Protein AF-0000000085121662 (afdb_homodimer)

Sequence (544 aa):
MTGAYTLDTLEEMVKSIWRQLTPDVDDAEKRILLYYLRAGAATPYKIARMAQLNVATVYRKAKKLLEKRVVVPVDGSRETLALSAKGCITLYVNNIIDVNMFAECMGRIWGLRATPEELLGFLYILGVEAQRRRLTLKNMTICKIDEASIHVLRLLKEAILAYLRDGASFTEVLDELAHRLGVPPGYLRSGIRLALRGITRTLPLSIHTEHHKVTLFMHDKLLFPFAIECKIQCQHFWDNLGFECPILMEELRGRLATITAQTACTPNQPLTMTGAYTLDTLEEMVKSIWRQLTPDVDDAEKRILLYYLRAGAATPYKIARMAQLNVATVYRKAKKLLEKRVVVPVDGSRETLALSAKGCITLYVNNIIDVNMFAECMGRIWGLRATPEELLGFLYILGVEAQRRRLTLKNMTICKIDEASIHVLRLLKEAILAYLRDGASFTEVLDELAHRLGVPPGYLRSGIRLALRGITRTLPLSIHTEHHKVTLFMHDKLLFPFAIECKIQCQHFWDNLGFECPILMEELRGRLATITAQTACTPNQPLT

InterPro domains:
  IPR036390 Winged helix DNA-binding domain superfamily [SSF46785] (21-74)

pLDDT: mean 91.51, std 14.15, range [21.69, 98.5]

Secondary structure (DSSP, 8-state):
------HHHHHHHHHHHHHHHSPP--HHHHHHHHHHHHH-SB-HHHHHHHHT--HHHHHHHHHHHHHTTSEEEPTT-SS-EEE-HHHHHHHHHTTSS-HHHHHHHHHHHHT----HHHHHHHHHHHHHHHHHTT--TTT---SSHHHHHHHHHHHHHHHHHHHHHH---HHHHHHHHHHHHT--HHHHHHHHHHHHHHHTTTS--EEE-SSEEEEEEEETTEEEEEEEEESS--HHHHHHTTTT-HHHHHHHHHHHHHHHHHHHH-SS----/------HHHHHHHHHHHHHHHSPP--HHHHHHHHHHHHHSSB-HHHHHHHHT--HHHHHHHHHHHHHHTSEEEPTT-SS-EEE-HHHHHHHHHTTSS-HHHHHHHHHHHHT----HHHHHHHHHHHHHHHHHTT--GGG---SSHHHHHHHHHHHHHHHHHHHHHH---HHHHHHHHHHHHTS-HHHHHHHHHHHHHHHTTTS--EEE-SSEEEEEEEETTEEEEEEEEESS--HHHHHHTTTT-HHHHHHHHHHHHHHHHHHHH-SS----

Radius of gyration: 24.33 Å; Cα contacts (8 Å, |Δi|>4): 827; chains: 2; bounding box: 71×74×56 Å

Organism: Pyrolobus fumarii (strain DSM 11204 / 1A) (NCBI:txid694429)

Solvent-accessible surface area (backbone atoms only — not comparable to full-atom values): 28404 Å² total; per-residue (Å²): 130,83,70,78,77,45,71,65,56,52,48,51,54,36,35,59,51,43,54,74,29,43,76,90,73,54,70,67,53,50,51,52,51,53,47,28,66,72,64,36,70,40,35,49,64,57,50,13,60,76,67,69,46,59,52,69,57,35,48,55,48,49,52,53,34,41,75,54,42,26,26,39,65,41,89,95,35,86,63,31,31,23,61,31,45,54,28,41,48,52,37,36,56,68,66,72,40,54,63,68,56,36,29,52,50,42,16,64,63,47,70,48,84,52,53,55,59,24,46,49,22,30,46,35,51,44,42,53,53,28,56,75,69,68,46,35,57,56,37,43,44,48,70,40,43,42,57,43,15,55,63,46,42,44,53,50,38,51,39,52,52,46,29,72,70,67,69,52,55,58,42,56,40,46,43,51,51,16,57,76,69,72,41,60,45,69,33,45,47,32,10,48,38,47,25,54,58,27,38,44,75,48,41,52,24,42,33,70,49,95,56,33,35,26,40,53,36,36,38,58,79,44,77,48,48,31,39,68,38,53,78,77,65,49,71,37,45,66,56,38,34,24,54,81,27,66,66,56,51,52,46,48,38,54,51,53,48,48,43,48,53,49,59,73,66,60,83,79,73,72,90,123,129,82,72,77,75,45,73,65,55,51,48,52,55,38,36,60,51,43,54,74,31,43,78,89,72,54,70,68,53,48,51,52,49,53,48,28,66,74,62,37,70,42,34,50,63,57,48,13,62,76,69,71,47,58,54,70,58,36,47,55,49,49,53,53,34,43,76,54,42,25,26,40,65,42,90,95,35,84,63,29,31,23,61,31,44,54,27,43,48,52,38,36,56,67,66,72,41,54,63,68,57,37,28,52,49,42,16,64,63,48,70,48,84,52,52,55,60,26,49,49,20,32,48,36,50,44,41,53,53,29,54,77,69,69,46,34,58,56,37,44,44,47,69,41,43,42,56,43,15,56,63,47,41,44,54,50,38,52,39,52,51,48,30,71,70,68,70,51,54,57,41,57,39,47,42,52,51,16,58,76,70,72,43,60,45,69,34,45,47,32,10,48,38,48,25,55,57,25,37,44,74,46,41,52,24,43,34,70,50,95,55,33,36,26,42,53,36,36,39,58,79,44,77,49,47,31,40,67,40,53,76,79,64,48,69,37,43,68,57,38,33,24,54,81,26,66,67,56,50,51,44,48,37,52,52,52,48,48,43,47,54,50,62,71,64,68,84,78,70,71,91,122

Nearest PDB structures (foldseek):
  4rs8-assembly1_B  TM=8.255E-01  e=3.399E-02  Sulfolobus sp. NOB8H2
  6pco-assembly1_B  TM=5.541E-01  e=2.767E-02  Bordetella bronchiseptica
  7el2-assembly1_B-2  TM=6.246E-01  e=7.344E-02  Acinetobacter baumannii
  1lnw-assembly4_G  TM=6.203E-01  e=6.627E-02  Pseudomonas aeruginosa
  2nyx-assembly2_D  TM=4.949E-01  e=5.681E-02  Mycobacterium tuberculosis H37Rv

Foldseek 3Di:
DPPPPDLVNLLVLLLVLQVVQADDDDPVLLQLLVQLLVVPKDFLQVSCVVSVHDSVVSVVSVVVCVLLPQWHDDPPDPGIIHGFLSVLSVCDSVVVDDLVSSQVSCCVQQVHGADSLQVSLQSLQLSLLCVVVVHHSSPQDPRYLLSSLVSLCVLVVVLVVCCVPVVDDSLVSLCVSCVVSVHPSQSNLSNNLSSLVRNCVPPVQWDDFPFFIWRWDDDDPDIATFGSDGNVCDPCCRRRRCRPPPVVVVRVVVVVVVVVVVCVPDPDDDPD/DPPPPDLVNLLVLLLVLQVVQADDDDPVLLQLLVQLLVVFKDFLQVSCVVSVHDSVVSVVSVVVCVLLPQWHDDPPDPGIIHGFLSVLSVCDSVVVDDLVSSQVSCCVQQVHGADSLQVSLQSLQLSLLCVVVVHHSSPQDPRYVLSSLVSLCVLVVVLVVCCVPPVDDSLVSLCVSCVVSVHHSQSNLSNNLSSLVRNCVPPVQWDDFPFFIWRWDDDDPDIATFGSDGNVCDPCCRRRRCRPPPVVVVRVVVVVVVVVVVVVPDPDDPPD

Structure (mmCIF, N/CA/C/O backbone):
data_AF-0000000085121662-model_v1
#
loop_
_entity.id
_entity.type
_entity.pdbx_description
1 polymer 'Transcription regulator TrmB N-terminal domain-containing protein'
#
loop_
_atom_site.group_PDB
_atom_site.id
_atom_site.type_symbol
_atom_site.label_atom_id
_atom_site.label_alt_id
_atom_site.label_comp_id
_atom_site.label_asym_id
_atom_site.label_entity_id
_atom_site.label_seq_id
_atom_site.pdbx_PDB_ins_code
_atom_site.Cartn_x
_atom_site.Cartn_y
_atom_site.Cartn_z
_atom_site.occupancy
_atom_site.B_iso_or_equiv
_atom_site.auth_seq_id
_atom_site.auth_comp_id
_atom_site.auth_asym_id
_atom_site.auth_atom_id
_atom_site.pdbx_PDB_model_num
ATOM 1 N N . MET A 1 1 ? -2.189 37.844 -3.756 1 28.09 1 MET A N 1
ATOM 2 C CA . MET A 1 1 ? -2.551 37.75 -2.344 1 28.09 1 MET A CA 1
ATOM 3 C C . MET A 1 1 ? -2.83 36.312 -1.944 1 28.09 1 MET A C 1
ATOM 5 O O . MET A 1 1 ? -3.889 35.75 -2.268 1 28.09 1 MET A O 1
ATOM 9 N N . THR A 1 2 ? -1.921 35.344 -2.205 1 37.88 2 THR A N 1
ATOM 10 C CA . THR A 1 2 ? -2.012 33.906 -1.982 1 37.88 2 THR A CA 1
ATOM 11 C C . THR A 1 2 ? -2.594 33.594 -0.603 1 37.88 2 THR A C 1
ATOM 13 O O . THR A 1 2 ? -1.977 33.906 0.417 1 37.88 2 THR A O 1
ATOM 16 N N . GLY A 1 3 ? -3.729 33.844 -0.346 1 41.06 3 GLY A N 1
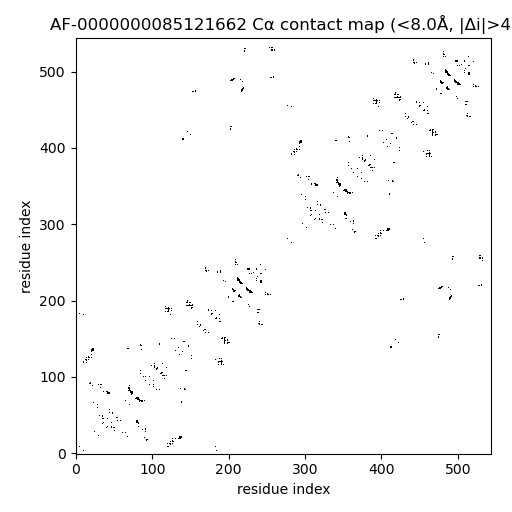ATOM 17 C CA . GLY A 1 3 ? -4.441 33.812 0.92 1 41.06 3 GLY A CA 1
ATOM 18 C C . GLY A 1 3 ? -3.973 32.688 1.839 1 41.06 3 GLY A C 1
ATOM 19 O O . GLY A 1 3 ? -3.732 31.562 1.39 1 41.06 3 GLY A O 1
ATOM 20 N N . ALA A 1 4 ? -3.258 33 2.945 1 51.5 4 ALA A N 1
ATOM 21 C CA . ALA A 1 4 ? -2.631 32.188 3.982 1 51.5 4 ALA A CA 1
ATOM 22 C C . ALA A 1 4 ? -3.57 31.094 4.457 1 51.5 4 ALA A C 1
ATOM 24 O O . ALA A 1 4 ? -4.602 31.375 5.074 1 51.5 4 ALA A O 1
ATOM 25 N N . TYR A 1 5 ? -3.807 30.078 3.605 1 65.31 5 TYR A N 1
ATOM 26 C CA . TYR A 1 5 ? -4.543 28.938 4.137 1 65.31 5 TYR A CA 1
ATOM 27 C C . TYR A 1 5 ? -4.082 28.609 5.551 1 65.31 5 TYR A C 1
ATOM 29 O O . TYR A 1 5 ? -2.881 28.469 5.801 1 65.31 5 TYR A O 1
ATOM 37 N N . THR A 1 6 ? -5 29 6.465 1 81.75 6 THR A N 1
ATOM 38 C CA . THR A 1 6 ? -4.715 28.656 7.852 1 81.75 6 THR A CA 1
ATOM 39 C C . THR A 1 6 ? -4.926 27.156 8.078 1 81.75 6 THR A C 1
ATOM 41 O O . THR A 1 6 ? -5.473 26.469 7.219 1 81.75 6 THR A O 1
ATOM 44 N N . LEU A 1 7 ? -4.426 26.641 9.031 1 87.81 7 LEU A N 1
ATOM 45 C CA . LEU A 1 7 ? -4.621 25.25 9.438 1 87.81 7 LEU A CA 1
ATOM 46 C C . LEU A 1 7 ? -6.105 24.922 9.57 1 87.81 7 LEU A C 1
ATOM 48 O O . LEU A 1 7 ? -6.539 23.828 9.227 1 87.81 7 LEU A O 1
ATOM 52 N N . ASP A 1 8 ? -6.859 25.938 9.914 1 89.88 8 ASP A N 1
ATOM 53 C CA . ASP A 1 8 ? -8.297 25.75 10.086 1 89.88 8 ASP A CA 1
ATOM 54 C C . ASP A 1 8 ? -8.984 25.484 8.75 1 89.88 8 ASP A C 1
ATOM 56 O O . ASP A 1 8 ? -9.875 24.656 8.656 1 89.88 8 ASP A O 1
ATOM 60 N N . THR A 1 9 ? -8.57 26.234 7.809 1 92.19 9 THR A N 1
ATOM 61 C CA . THR A 1 9 ? -9.148 26.047 6.48 1 92.19 9 THR A CA 1
ATOM 62 C C . THR A 1 9 ? -8.828 24.656 5.945 1 92.19 9 THR A C 1
ATOM 64 O O . THR A 1 9 ? -9.688 23.984 5.359 1 92.19 9 THR A O 1
ATOM 67 N N . LEU A 1 10 ? -7.621 24.234 6.117 1 94.31 10 LEU A N 1
ATOM 68 C CA . LEU A 1 10 ? -7.238 22.891 5.676 1 94.31 10 LEU A CA 1
ATOM 69 C C . LEU A 1 10 ? -8.031 21.828 6.422 1 94.31 10 LEU A C 1
ATOM 71 O O . LEU A 1 10 ? -8.445 20.828 5.828 1 94.31 10 LEU A O 1
ATOM 75 N N . GLU A 1 11 ? -8.203 22.078 7.66 1 96.06 11 GLU A N 1
ATOM 76 C CA . GLU A 1 11 ? -8.969 21.141 8.469 1 96.06 11 GLU A CA 1
ATOM 77 C C . GLU A 1 11 ? -10.383 20.953 7.93 1 96.06 11 GLU A C 1
ATOM 79 O O . GLU A 1 11 ? -10.875 19.828 7.828 1 96.06 11 GLU A O 1
ATOM 84 N N . GLU A 1 12 ? -10.977 21.984 7.617 1 95.5 12 GLU A N 1
ATOM 85 C CA . GLU A 1 12 ? -12.336 21.922 7.09 1 95.5 12 GLU A CA 1
ATOM 86 C C . GLU A 1 12 ? -12.375 21.188 5.746 1 95.5 12 GLU A C 1
ATOM 88 O O . GLU A 1 12 ? -13.312 20.453 5.465 1 95.5 12 GLU A O 1
ATOM 93 N N . MET A 1 13 ? -11.414 21.469 4.906 1 95.56 13 MET A N 1
ATOM 94 C CA . MET A 1 13 ? -11.328 20.781 3.619 1 95.56 13 MET A CA 1
ATOM 95 C C . MET A 1 13 ? -11.188 19.281 3.811 1 95.56 13 MET A C 1
ATOM 97 O O . MET A 1 13 ? -11.867 18.484 3.145 1 95.56 13 MET A O 1
ATOM 101 N N . VAL A 1 14 ? -10.328 18.938 4.746 1 97.62 14 VAL A N 1
ATOM 102 C CA . VAL A 1 14 ? -10.086 17.516 5.031 1 97.62 14 VAL A CA 1
ATOM 103 C C . VAL A 1 14 ? -11.359 16.875 5.562 1 97.62 14 VAL A C 1
ATOM 105 O O . VAL A 1 14 ? -11.773 15.82 5.078 1 97.62 14 VAL A O 1
ATOM 108 N N . LYS A 1 15 ? -11.977 17.5 6.465 1 97.25 15 LYS A N 1
ATOM 109 C CA . LYS A 1 15 ? -13.195 16.938 7.051 1 97.25 15 LYS A CA 1
ATOM 110 C C . LYS A 1 15 ? -14.297 16.812 6.004 1 97.25 15 LYS A C 1
ATOM 112 O O . LYS A 1 15 ? -15.047 15.836 6 1 97.25 15 LYS A O 1
ATOM 117 N N . SER A 1 16 ? -14.398 17.781 5.18 1 96.62 16 SER A N 1
ATOM 118 C CA . SER A 1 16 ? -15.414 17.75 4.137 1 96.62 16 SER A CA 1
ATOM 119 C C . SER A 1 16 ? -15.227 16.531 3.223 1 96.62 16 SER A C 1
ATOM 121 O O . SER A 1 16 ? -16.203 15.852 2.887 1 96.62 16 SER A O 1
ATOM 123 N N . ILE A 1 17 ? -14.031 16.234 2.865 1 97.19 17 ILE A N 1
ATOM 124 C CA . ILE A 1 17 ? -13.734 15.102 1.994 1 97.19 17 ILE A CA 1
ATOM 125 C C . ILE A 1 17 ? -14.031 13.789 2.729 1 97.19 17 ILE A C 1
ATOM 127 O O . ILE A 1 17 ? -14.734 12.922 2.201 1 97.19 17 ILE A O 1
ATOM 131 N N . TRP A 1 18 ? -13.625 13.711 3.941 1 97.69 18 TRP A N 1
ATOM 132 C CA . TRP A 1 18 ? -13.656 12.43 4.645 1 97.69 18 TRP A CA 1
ATOM 133 C C . TRP A 1 18 ? -15.039 12.156 5.219 1 97.69 18 TRP A C 1
ATOM 135 O O . TRP A 1 18 ? -15.391 11.008 5.488 1 97.69 18 TRP A O 1
ATOM 145 N N . ARG A 1 19 ? -15.805 13.172 5.379 1 96.5 19 ARG A N 1
ATOM 146 C CA . ARG A 1 19 ? -17.203 12.953 5.762 1 96.5 19 ARG A CA 1
ATOM 147 C C . ARG A 1 19 ? -17.938 12.141 4.707 1 96.5 19 ARG A C 1
ATOM 149 O O . ARG A 1 19 ? -18.812 11.336 5.039 1 96.5 19 ARG A O 1
ATOM 156 N N . GLN A 1 20 ? -17.516 12.297 3.518 1 95.5 20 GLN A N 1
ATOM 157 C CA . GLN A 1 20 ? -18.156 11.586 2.418 1 95.5 20 GLN A CA 1
ATOM 158 C C . GLN A 1 20 ? -17.625 10.156 2.309 1 95.5 20 GLN A C 1
ATOM 160 O O . GLN A 1 20 ? -18.297 9.273 1.773 1 95.5 20 GLN A O 1
ATOM 165 N N . LEU A 1 21 ? -16.469 9.945 2.822 1 96.31 21 LEU A N 1
ATOM 166 C CA . LEU A 1 21 ? -15.812 8.656 2.668 1 96.31 21 LEU A CA 1
ATOM 167 C C . LEU A 1 21 ? -16.062 7.766 3.877 1 96.31 21 LEU A C 1
ATOM 169 O O . LEU A 1 21 ? -15.812 6.559 3.828 1 96.31 21 LEU A O 1
ATOM 173 N N . THR A 1 22 ? -16.469 8.359 4.953 1 95.69 22 THR A N 1
ATOM 174 C CA . THR A 1 22 ? -16.609 7.645 6.219 1 95.69 22 THR A CA 1
ATOM 175 C C . THR A 1 22 ? -18.031 7.148 6.402 1 95.69 22 THR A C 1
ATOM 177 O O . THR A 1 22 ? -19 7.891 6.164 1 95.69 22 THR A O 1
ATOM 180 N N . PRO A 1 23 ? -18.094 5.914 6.816 1 89.44 23 PRO A N 1
ATOM 181 C CA . PRO A 1 23 ? -19.438 5.41 7.074 1 89.44 23 PRO A CA 1
ATOM 182 C C . PRO A 1 23 ? -20.125 6.141 8.227 1 89.44 23 PRO A C 1
ATOM 184 O O . PRO A 1 23 ? -19.469 6.613 9.148 1 89.44 23 PRO A O 1
ATOM 187 N N . ASP A 1 24 ? -21.406 6.02 8.164 1 91.19 24 ASP A N 1
ATOM 188 C CA . ASP A 1 24 ? -22.188 6.672 9.203 1 91.19 24 ASP A CA 1
ATOM 189 C C . ASP A 1 24 ? -22.062 5.934 10.539 1 91.19 24 ASP A C 1
ATOM 191 O O . ASP A 1 24 ? -22.031 4.703 10.57 1 91.19 24 ASP A O 1
ATOM 195 N N . VAL A 1 25 ? -21.984 6.719 11.555 1 95.25 25 VAL A N 1
ATOM 196 C CA . VAL A 1 25 ? -22 6.184 12.914 1 95.25 25 VAL A CA 1
ATOM 197 C C . VAL A 1 25 ? -23.016 6.953 13.758 1 95.25 25 VAL A C 1
ATOM 199 O O . VAL A 1 25 ? -23.125 8.18 13.633 1 95.25 25 VAL A O 1
ATOM 202 N N . ASP A 1 26 ? -23.797 6.25 14.531 1 95.88 26 ASP A N 1
ATOM 203 C CA . ASP A 1 26 ? -24.766 6.918 15.383 1 95.88 26 ASP A CA 1
ATOM 204 C C . ASP A 1 26 ? -24.141 7.363 16.703 1 95.88 26 ASP A C 1
ATOM 206 O O . ASP A 1 26 ? -22.938 7.18 16.906 1 95.88 26 ASP A O 1
ATOM 210 N N . ASP A 1 27 ? -24.938 7.949 17.594 1 95.5 27 ASP A N 1
ATOM 211 C CA . ASP A 1 27 ? -24.422 8.562 18.812 1 95.5 27 ASP A CA 1
ATOM 212 C C . ASP A 1 27 ? -23.859 7.516 19.766 1 95.5 27 ASP A C 1
ATOM 214 O O . ASP A 1 27 ? -22.828 7.75 20.406 1 95.5 27 ASP A O 1
ATOM 218 N N . ALA A 1 28 ? -24.531 6.43 19.844 1 95.88 28 ALA A N 1
ATOM 219 C CA . ALA A 1 28 ? -24.031 5.359 20.703 1 95.88 28 ALA A CA 1
ATOM 220 C C . ALA A 1 28 ? -22.688 4.832 20.219 1 95.88 28 ALA A C 1
ATOM 222 O O . ALA A 1 28 ? -21.781 4.582 21.016 1 95.88 28 ALA A O 1
ATOM 223 N N . GLU A 1 29 ? -22.578 4.648 18.922 1 97.56 29 GLU A N 1
ATOM 224 C CA . GLU A 1 29 ? -21.328 4.191 18.328 1 97.56 29 GLU A CA 1
ATOM 225 C C . GLU A 1 29 ? -20.203 5.191 18.578 1 97.56 29 GLU A C 1
ATOM 227 O O . GLU A 1 29 ? -19.078 4.797 18.891 1 97.56 29 GLU A O 1
ATOM 232 N N . LYS A 1 30 ? -20.547 6.465 18.484 1 97.5 30 LYS A N 1
ATOM 233 C CA . LYS A 1 30 ? -19.562 7.512 18.75 1 97.5 30 LYS A CA 1
ATOM 234 C C . LYS A 1 30 ? -19.047 7.434 20.188 1 97.5 30 LYS A C 1
ATOM 236 O O . LYS A 1 30 ? -17.844 7.543 20.438 1 97.5 30 LYS A O 1
ATOM 241 N N . ARG A 1 31 ? -19.938 7.246 21.031 1 97 31 ARG A N 1
ATOM 242 C CA . ARG A 1 31 ? -19.578 7.145 22.453 1 97 31 ARG A CA 1
ATOM 243 C C . ARG A 1 31 ? -18.703 5.926 22.703 1 97 31 ARG A C 1
ATOM 245 O O . ARG A 1 31 ? -17.703 6.02 23.422 1 97 31 ARG A O 1
ATOM 252 N N . ILE A 1 32 ? -19.062 4.883 22.125 1 98.12 32 ILE A N 1
ATOM 253 C CA . ILE A 1 32 ? -18.297 3.65 22.281 1 98.12 32 ILE A CA 1
ATOM 254 C C . ILE A 1 32 ? -16.875 3.854 21.766 1 98.12 32 ILE A C 1
ATOM 256 O O . ILE A 1 32 ? -15.906 3.48 22.422 1 98.12 32 ILE A O 1
ATOM 260 N N . LEU A 1 33 ? -16.734 4.484 20.625 1 98.12 33 LEU A N 1
ATOM 261 C CA . LEU A 1 33 ? -15.43 4.738 20.031 1 98.12 33 LEU A CA 1
ATOM 262 C C . LEU A 1 33 ? -14.594 5.637 20.938 1 98.12 33 LEU A C 1
ATOM 264 O O . LEU A 1 33 ? -13.391 5.426 21.094 1 98.12 33 LEU A O 1
ATOM 268 N N . LEU A 1 34 ? -15.234 6.637 21.484 1 98 34 LEU A N 1
ATOM 269 C CA . LEU A 1 34 ? -14.539 7.539 22.391 1 98 34 LEU A CA 1
ATOM 270 C C . LEU A 1 34 ? -13.977 6.781 23.578 1 98 34 LEU A C 1
ATOM 272 O O . LEU A 1 34 ? -12.859 7.062 24.031 1 98 34 LEU A O 1
ATOM 276 N N . TYR A 1 35 ? -14.664 5.812 24.031 1 97.69 35 TYR A N 1
ATOM 277 C CA . TYR A 1 35 ? -14.203 5.051 25.188 1 97.69 35 TYR A CA 1
ATOM 278 C C . TYR A 1 35 ? -13.094 4.078 24.797 1 97.69 35 TYR A C 1
ATOM 280 O O . TYR A 1 35 ? -12.203 3.797 25.594 1 97.69 35 TYR A O 1
ATOM 288 N N . TYR A 1 36 ? -13.125 3.578 23.594 1 97.88 36 TYR A N 1
ATOM 289 C CA . TYR A 1 36 ? -11.984 2.801 23.125 1 97.88 36 TYR A CA 1
ATOM 290 C C . TYR A 1 36 ? -10.742 3.67 23.016 1 97.88 36 TYR A C 1
ATOM 292 O O . TYR A 1 36 ? -9.625 3.197 23.25 1 97.88 36 TYR A O 1
ATOM 300 N N . LEU A 1 37 ? -10.961 4.918 22.641 1 98.06 37 LEU A N 1
ATOM 301 C CA . LEU A 1 37 ? -9.836 5.84 22.578 1 98.06 37 LEU A CA 1
ATOM 302 C C . LEU A 1 37 ? -9.219 6.031 23.969 1 98.06 37 LEU A C 1
ATOM 304 O O . LEU A 1 37 ? -7.996 6.059 24.109 1 98.06 37 LEU A O 1
ATOM 308 N N . ARG A 1 38 ? -10 6.094 24.922 1 96.44 38 ARG A N 1
ATOM 309 C CA . ARG A 1 38 ? -9.562 6.367 26.297 1 96.44 38 ARG A CA 1
ATOM 310 C C . ARG A 1 38 ? -8.969 5.117 26.938 1 96.44 38 ARG A C 1
ATOM 312 O O . ARG A 1 38 ? -7.938 5.195 27.609 1 96.44 38 ARG A O 1
ATOM 319 N N . ALA A 1 39 ? -9.609 4.02 26.688 1 95.31 39 ALA A N 1
ATOM 320 C CA . ALA A 1 39 ? -9.25 2.785 27.391 1 95.31 39 ALA A CA 1
ATOM 321 C C . ALA A 1 39 ? -8.117 2.057 26.672 1 95.31 39 ALA A C 1
ATOM 323 O O . ALA A 1 39 ? -7.398 1.261 27.266 1 95.31 39 ALA A O 1
ATOM 324 N N . GLY A 1 40 ? -7.961 2.332 25.422 1 94.12 40 GLY A N 1
ATOM 325 C CA . GLY A 1 40 ? -7.098 1.479 24.625 1 94.12 40 GLY A CA 1
ATOM 326 C C . GLY A 1 40 ? -7.738 0.154 24.25 1 94.12 40 GLY A C 1
ATOM 327 O O . GLY A 1 40 ? -8.867 0.121 23.766 1 94.12 40 GLY A O 1
ATOM 328 N N . ALA A 1 41 ? -7.055 -0.902 24.438 1 94.81 41 ALA A N 1
ATOM 329 C CA . ALA A 1 41 ? -7.613 -2.227 24.188 1 94.81 41 ALA A CA 1
ATOM 330 C C . ALA A 1 41 ? -8.555 -2.648 25.312 1 94.81 41 ALA A C 1
ATOM 332 O O . ALA A 1 41 ? -8.203 -2.568 26.484 1 94.81 41 ALA A O 1
ATOM 333 N N . ALA A 1 42 ? -9.773 -3.049 24.938 1 96.88 42 ALA A N 1
ATOM 334 C CA . ALA A 1 42 ? -10.766 -3.432 25.938 1 96.88 42 ALA A CA 1
ATOM 335 C C . ALA A 1 42 ? -11.828 -4.352 25.344 1 96.88 42 ALA A C 1
ATOM 337 O O . ALA A 1 42 ? -12.047 -4.348 24.125 1 96.88 42 ALA A O 1
ATOM 338 N N . THR A 1 43 ? -12.414 -5.117 26.188 1 96.56 43 THR A N 1
ATOM 339 C CA . THR A 1 43 ? -13.555 -5.914 25.766 1 96.56 43 THR A CA 1
ATOM 340 C C . THR A 1 43 ? -14.812 -5.055 25.672 1 96.56 43 THR A C 1
ATOM 342 O O . THR A 1 43 ? -14.914 -4.023 26.344 1 96.56 43 THR A O 1
ATOM 345 N N . PRO A 1 44 ? -15.75 -5.492 24.828 1 97.06 44 PRO A N 1
ATOM 346 C CA . PRO A 1 44 ? -17.016 -4.766 24.797 1 97.06 44 PRO A CA 1
ATOM 347 C C . PRO A 1 44 ? -17.672 -4.676 26.188 1 97.06 44 PRO A C 1
ATOM 349 O O . PRO A 1 44 ? -18.312 -3.674 26.5 1 97.06 44 PRO A O 1
ATOM 352 N N . TYR A 1 45 ? -17.531 -5.691 26.953 1 97.06 45 TYR A N 1
ATOM 353 C CA . TYR A 1 45 ? -18.062 -5.684 28.312 1 97.06 45 TYR A CA 1
ATOM 354 C C . TYR A 1 45 ? -17.469 -4.535 29.125 1 97.06 45 TYR A C 1
ATOM 356 O O . TYR A 1 45 ? -18.203 -3.799 29.797 1 97.06 45 TYR A O 1
ATOM 364 N N . LYS A 1 46 ? -16.203 -4.398 29.141 1 97.5 46 LYS A N 1
ATOM 365 C CA . LYS A 1 46 ? -15.531 -3.318 29.875 1 97.5 46 LYS A CA 1
ATOM 366 C C . LYS A 1 46 ? -16 -1.954 29.375 1 97.5 46 LYS A C 1
ATOM 368 O O . LYS A 1 46 ? -16.203 -1.034 30.172 1 97.5 46 LYS A O 1
ATOM 373 N N . ILE A 1 47 ? -16.141 -1.813 28.062 1 98.12 47 ILE A N 1
ATOM 374 C CA . ILE A 1 47 ? -16.594 -0.56 27.469 1 98.12 47 ILE A CA 1
ATOM 375 C C . ILE A 1 47 ? -18.016 -0.246 27.938 1 98.12 47 ILE A C 1
ATOM 377 O O . ILE A 1 47 ? -18.328 0.904 28.266 1 98.12 47 ILE A O 1
ATOM 381 N N . ALA A 1 48 ? -18.875 -1.196 27.969 1 98.12 48 ALA A N 1
ATOM 382 C CA . ALA A 1 48 ? -20.25 -1.014 28.438 1 98.12 48 ALA A CA 1
ATOM 383 C C . ALA A 1 48 ? -20.266 -0.479 29.875 1 98.12 48 ALA A C 1
ATOM 385 O O . ALA A 1 48 ? -21.047 0.425 30.188 1 98.12 48 ALA A O 1
ATOM 386 N N . ARG A 1 49 ? -19.422 -1.016 30.609 1 97.75 49 ARG A N 1
ATOM 387 C CA . ARG A 1 49 ? -19.344 -0.604 32 1 97.75 49 ARG A CA 1
ATOM 388 C C . ARG A 1 49 ? -18.828 0.823 32.125 1 97.75 49 ARG A C 1
ATOM 390 O O . ARG A 1 49 ? -19.391 1.634 32.875 1 97.75 49 ARG A O 1
ATOM 397 N N . MET A 1 50 ? -17.781 1.113 31.5 1 96.88 50 MET A N 1
ATOM 398 C CA . MET A 1 50 ? -17.172 2.439 31.547 1 96.88 50 MET A CA 1
ATOM 399 C C . MET A 1 50 ? -18.141 3.502 31.031 1 96.88 50 MET A C 1
ATOM 401 O O . MET A 1 50 ? -18.219 4.602 31.594 1 96.88 50 MET A O 1
ATOM 405 N N . ALA A 1 51 ? -18.828 3.182 29.953 1 95.94 51 ALA A N 1
ATOM 406 C CA . ALA A 1 51 ? -19.703 4.148 29.281 1 95.94 51 ALA A CA 1
ATOM 407 C C . ALA A 1 51 ? -21.094 4.133 29.891 1 95.94 51 ALA A C 1
ATOM 409 O O . ALA A 1 51 ? -21.938 4.969 29.562 1 95.94 51 ALA A O 1
ATOM 410 N N . GLN A 1 52 ? -21.375 3.186 30.75 1 95.56 52 GLN A N 1
ATOM 411 C CA . GLN A 1 52 ? -22.688 3.02 31.359 1 95.56 52 GLN A CA 1
ATOM 412 C C . GLN A 1 52 ? -23.766 2.82 30.297 1 95.56 52 GLN A C 1
ATOM 414 O O . GLN A 1 52 ? -24.781 3.514 30.297 1 95.56 52 GLN A O 1
ATOM 419 N N . LEU A 1 53 ? -23.469 1.982 29.391 1 96.75 53 LEU A N 1
ATOM 420 C CA . LEU A 1 53 ? -24.406 1.562 28.344 1 96.75 53 LEU A CA 1
ATOM 421 C C . LEU A 1 53 ? -24.828 0.112 28.562 1 96.75 53 LEU A C 1
ATOM 423 O O . LEU A 1 53 ? -24.141 -0.649 29.25 1 96.75 53 LEU A O 1
ATOM 427 N N . ASN A 1 54 ? -25.922 -0.208 27.938 1 97.19 54 ASN A N 1
ATOM 428 C CA . ASN A 1 54 ? -26.391 -1.591 27.984 1 97.19 54 ASN A CA 1
ATOM 429 C C . ASN A 1 54 ? -25.406 -2.531 27.297 1 97.19 54 ASN A C 1
ATOM 431 O O . ASN A 1 54 ? -24.984 -2.285 26.156 1 97.19 54 ASN A O 1
ATOM 435 N N . VAL A 1 55 ? -25.125 -3.629 28 1 97.31 55 VAL A N 1
ATOM 436 C CA . VAL A 1 55 ? -24.094 -4.562 27.547 1 97.31 55 VAL A CA 1
ATOM 437 C C . VAL A 1 55 ? -24.484 -5.145 26.203 1 97.31 55 VAL A C 1
ATOM 439 O O . VAL A 1 55 ? -23.672 -5.195 25.281 1 97.31 55 VAL A O 1
ATOM 442 N N . ALA A 1 56 ? -25.719 -5.527 26.031 1 97.5 56 ALA A N 1
ATOM 443 C CA . ALA A 1 56 ? -26.188 -6.117 24.781 1 97.5 56 ALA A CA 1
ATOM 444 C C . ALA A 1 56 ? -26.047 -5.125 23.625 1 97.5 56 ALA A C 1
ATOM 446 O O . ALA A 1 56 ? -25.688 -5.504 22.516 1 97.5 56 ALA A O 1
ATOM 447 N N . THR A 1 57 ? -26.375 -3.912 23.953 1 97.19 57 THR A N 1
ATOM 448 C CA . THR A 1 57 ? -26.266 -2.857 22.953 1 97.19 57 THR A CA 1
ATOM 449 C C . THR A 1 57 ? -24.812 -2.654 22.531 1 97.19 57 THR A C 1
ATOM 451 O O . THR A 1 57 ? -24.531 -2.535 21.328 1 97.19 57 THR A O 1
ATOM 454 N N . VAL A 1 58 ? -23.922 -2.666 23.469 1 98 58 VAL A N 1
ATOM 455 C CA . VAL A 1 58 ? -22.516 -2.434 23.172 1 98 58 VAL A CA 1
ATOM 456 C C . VAL A 1 58 ? -21.953 -3.6 22.359 1 98 58 VAL A C 1
ATOM 458 O O . VAL A 1 58 ? -21.188 -3.396 21.422 1 98 58 VAL A O 1
ATOM 461 N N . TYR A 1 59 ? -22.344 -4.805 22.672 1 97.44 59 TYR A N 1
ATOM 462 C CA . TYR A 1 59 ? -21.875 -5.961 21.906 1 97.44 59 TYR A CA 1
ATOM 463 C C . TYR A 1 59 ? -22.375 -5.895 20.469 1 97.44 59 TYR A C 1
ATOM 465 O O . TYR A 1 59 ? -21.609 -6.176 19.547 1 97.44 59 TYR A O 1
ATOM 473 N N . ARG A 1 60 ? -23.594 -5.523 20.281 1 97.56 60 ARG A N 1
ATOM 474 C CA . ARG A 1 60 ? -24.156 -5.41 18.938 1 97.56 60 ARG A CA 1
ATOM 475 C C . ARG A 1 60 ? -23.453 -4.324 18.141 1 97.56 60 ARG A C 1
ATOM 477 O O . ARG A 1 60 ? -23.109 -4.523 16.969 1 97.56 60 ARG A O 1
ATOM 484 N N . LYS A 1 61 ? -23.25 -3.205 18.781 1 97.56 61 LYS A N 1
ATOM 485 C CA . LYS A 1 61 ? -22.609 -2.082 18.094 1 97.56 61 LYS A CA 1
ATOM 486 C C . LYS A 1 61 ? -21.125 -2.369 17.844 1 97.56 61 LYS A C 1
ATOM 488 O O . LYS A 1 61 ? -20.578 -1.951 16.828 1 97.56 61 LYS A O 1
ATOM 493 N N . ALA A 1 62 ? -20.5 -3.055 18.781 1 96.88 62 ALA A N 1
ATOM 494 C CA . ALA A 1 62 ? -19.094 -3.443 18.594 1 96.88 62 ALA A CA 1
ATOM 495 C C . ALA A 1 62 ? -18.938 -4.348 17.375 1 96.88 62 ALA A C 1
ATOM 497 O O . ALA A 1 62 ? -17.969 -4.227 16.625 1 96.88 62 ALA A O 1
ATOM 498 N N . LYS A 1 63 ? -19.875 -5.211 17.188 1 95.19 63 LYS A N 1
ATOM 499 C CA . LYS A 1 63 ? -19.859 -6.086 16.031 1 95.19 63 LYS A CA 1
ATOM 500 C C . LYS A 1 63 ? -19.953 -5.281 14.734 1 95.19 63 LYS A C 1
ATOM 502 O O . LYS A 1 63 ? -19.25 -5.555 13.766 1 95.19 63 LYS A O 1
ATOM 507 N N . LYS A 1 64 ? -20.812 -4.289 14.719 1 95.44 64 LYS A N 1
ATOM 508 C CA . LYS A 1 64 ? -20.969 -3.416 13.562 1 95.44 64 LYS A CA 1
ATOM 509 C C . LYS A 1 64 ? -19.703 -2.619 13.297 1 95.44 64 LYS A C 1
ATOM 511 O O . LYS A 1 64 ? -19.281 -2.469 12.148 1 95.44 64 LYS A O 1
ATOM 516 N N . LEU A 1 65 ? -19.156 -2.143 14.375 1 96.12 65 LEU A N 1
ATOM 517 C CA . LEU A 1 65 ? -17.938 -1.352 14.281 1 96.12 65 LEU A CA 1
ATOM 518 C C . LEU A 1 65 ? -16.766 -2.207 13.789 1 96.12 65 LEU A C 1
ATOM 520 O O . LEU A 1 65 ? -15.891 -1.72 13.078 1 96.12 65 LEU A O 1
ATOM 524 N N . LEU A 1 66 ? -16.766 -3.453 14.172 1 93.44 66 LEU A N 1
ATOM 525 C CA . LEU A 1 66 ? -15.773 -4.414 13.695 1 93.44 66 LEU A CA 1
ATOM 526 C C . LEU A 1 66 ? -15.914 -4.641 12.195 1 93.44 66 LEU A C 1
ATOM 528 O O . LEU A 1 66 ? -14.922 -4.707 11.469 1 93.44 66 LEU A O 1
ATOM 532 N N . GLU A 1 67 ? -17.109 -4.684 11.711 1 90 67 GLU A N 1
ATOM 533 C CA . GLU A 1 67 ? -17.375 -4.871 10.289 1 90 67 GLU A CA 1
ATOM 534 C C . GLU A 1 67 ? -16.891 -3.678 9.477 1 90 67 GLU A C 1
ATOM 536 O O . GLU A 1 67 ? -16.422 -3.84 8.352 1 90 67 GLU A O 1
ATOM 541 N N . LYS A 1 68 ? -17.016 -2.537 10.133 1 91.19 68 LYS A N 1
ATOM 542 C CA . LYS A 1 68 ? -16.578 -1.308 9.484 1 91.19 68 LYS A CA 1
ATOM 543 C C . LYS A 1 68 ? -15.062 -1.125 9.648 1 91.19 68 LYS A C 1
ATOM 545 O O . LYS A 1 68 ? -14.477 -0.227 9.039 1 91.19 68 LYS A O 1
ATOM 550 N N . ARG A 1 69 ? -14.516 -1.915 10.531 1 92.38 69 ARG A N 1
ATOM 551 C CA . ARG A 1 69 ? -13.086 -1.962 10.828 1 92.38 69 ARG A CA 1
ATOM 552 C C . ARG A 1 69 ? -12.633 -0.686 11.523 1 92.38 69 ARG A C 1
ATOM 554 O O . ARG A 1 69 ? -11.477 -0.271 11.383 1 92.38 69 ARG A O 1
ATOM 561 N N . VAL A 1 70 ? -13.523 -0.021 12.141 1 95.88 70 VAL A N 1
ATOM 562 C CA . VAL A 1 70 ? -13.148 1.15 12.922 1 95.88 70 VAL A CA 1
ATOM 563 C C . VAL A 1 70 ? -12.555 0.71 14.258 1 95.88 70 VAL A C 1
ATOM 565 O O . VAL A 1 70 ? -11.805 1.455 14.891 1 95.88 70 VAL A O 1
ATOM 568 N N . VAL A 1 71 ? -12.93 -0.492 14.656 1 95.62 71 VAL A N 1
ATOM 569 C CA . VAL A 1 71 ? -12.227 -1.209 15.711 1 95.62 71 VAL A CA 1
ATOM 570 C C . VAL A 1 71 ? -11.719 -2.547 15.18 1 95.62 71 VAL A C 1
ATOM 572 O O . VAL A 1 71 ? -12.25 -3.072 14.203 1 95.62 71 VAL A O 1
ATOM 575 N N . VAL A 1 72 ? -10.703 -3.012 15.781 1 94 72 VAL A N 1
ATOM 576 C CA . VAL A 1 72 ? -10.117 -4.27 15.328 1 94 72 VAL A CA 1
ATOM 577 C C . VAL A 1 72 ? -9.688 -5.105 16.531 1 94 72 VAL A C 1
ATOM 579 O O . VAL A 1 72 ? -9.391 -4.559 17.594 1 94 72 VAL A O 1
ATOM 582 N N . PRO A 1 73 ? -9.688 -6.379 16.344 1 92.69 73 PRO A N 1
ATOM 583 C CA . PRO A 1 73 ? -9.203 -7.223 17.438 1 92.69 73 PRO A CA 1
ATOM 584 C C . PRO A 1 73 ? -7.707 -7.059 17.703 1 92.69 73 PRO A C 1
ATOM 586 O O . PRO A 1 73 ? -6.938 -6.84 16.766 1 92.69 73 PRO A O 1
ATOM 589 N N . VAL A 1 74 ? -7.383 -7.164 18.922 1 89.31 74 VAL A N 1
ATOM 590 C CA . VAL A 1 74 ? -5.977 -7.133 19.297 1 89.31 74 VAL A CA 1
ATOM 591 C C . VAL A 1 74 ? -5.402 -8.547 19.266 1 89.31 74 VAL A C 1
ATOM 593 O O . VAL A 1 74 ? -6.117 -9.523 19.516 1 89.31 74 VAL A O 1
ATOM 596 N N . ASP A 1 75 ? -4.172 -8.602 18.922 1 76.5 75 ASP A N 1
ATOM 597 C CA . ASP A 1 75 ? -3.523 -9.906 18.797 1 76.5 75 ASP A CA 1
ATOM 598 C C . ASP A 1 75 ? -3.635 -10.688 20.109 1 76.5 75 ASP A C 1
ATOM 600 O O . ASP A 1 75 ? -3.414 -10.141 21.188 1 76.5 75 ASP A O 1
ATOM 604 N N . GLY A 1 76 ? -3.99 -11.922 19.984 1 70.19 76 GLY A N 1
ATOM 605 C CA . GLY A 1 76 ? -4.004 -12.82 21.125 1 70.19 76 GLY A CA 1
ATOM 606 C C . GLY A 1 76 ? -5.367 -12.938 21.781 1 70.19 76 GLY A C 1
ATOM 607 O O . GLY A 1 76 ? -5.574 -13.773 22.656 1 70.19 76 GLY A O 1
ATOM 608 N N . SER A 1 77 ? -6.188 -12.023 21.422 1 73.5 77 SER A N 1
ATOM 609 C CA . SER A 1 77 ? -7.527 -12.133 22 1 73.5 77 SER A CA 1
ATOM 610 C C . SER A 1 77 ? -8.594 -11.734 20.969 1 73.5 77 SER A C 1
ATOM 612 O O . SER A 1 77 ? -8.539 -10.641 20.406 1 73.5 77 SER A O 1
ATOM 614 N N . ARG A 1 78 ? -9.492 -12.531 20.844 1 72.44 78 ARG A N 1
ATOM 615 C CA . ARG A 1 78 ? -10.57 -12.258 19.906 1 72.44 78 ARG A CA 1
ATOM 616 C C . ARG A 1 78 ? -11.617 -11.328 20.5 1 72.44 78 ARG A C 1
ATOM 618 O O . ARG A 1 78 ? -12.352 -10.656 19.781 1 72.44 78 ARG A O 1
ATOM 625 N N . GLU A 1 79 ? -11.562 -11.258 21.703 1 87.94 79 GLU A N 1
ATOM 626 C CA . GLU A 1 79 ? -12.648 -10.516 22.328 1 87.94 79 GLU A CA 1
ATOM 627 C C . GLU A 1 79 ? -12.234 -9.078 22.641 1 87.94 79 GLU A C 1
ATOM 629 O O . GLU A 1 79 ? -13.086 -8.211 22.844 1 87.94 79 GLU A O 1
ATOM 634 N N . THR A 1 80 ? -11.008 -8.906 22.75 1 95.31 80 THR A N 1
ATOM 635 C CA . THR A 1 80 ? -10.516 -7.566 23.031 1 95.31 80 THR A CA 1
ATOM 636 C C . THR A 1 80 ? -10.367 -6.766 21.734 1 95.31 80 THR A C 1
ATOM 638 O O . THR A 1 80 ? -9.773 -7.238 20.766 1 95.31 80 THR A O 1
ATOM 641 N N . LEU A 1 81 ? -10.969 -5.59 21.781 1 96.81 81 LEU A N 1
ATOM 642 C CA . LEU A 1 81 ? -10.945 -4.723 20.609 1 96.81 81 LEU A CA 1
ATOM 643 C C . LEU A 1 81 ? -10.203 -3.426 20.906 1 96.81 81 LEU A C 1
ATOM 645 O O . LEU A 1 81 ? -10.07 -3.031 22.078 1 96.81 81 LEU A O 1
ATOM 649 N N . ALA A 1 82 ? -9.656 -2.871 19.938 1 96.88 82 ALA A N 1
ATOM 650 C CA . ALA A 1 82 ? -9 -1.567 20.016 1 96.88 82 ALA A CA 1
ATOM 651 C C . ALA A 1 82 ? -9.391 -0.686 18.828 1 96.88 82 ALA A C 1
ATOM 653 O O . ALA A 1 82 ? -9.828 -1.188 17.797 1 96.88 82 ALA A O 1
ATOM 654 N N . LEU A 1 83 ? -9.203 0.53 19.047 1 97 83 LEU A N 1
ATOM 655 C CA . LEU A 1 83 ? -9.461 1.501 17.984 1 97 83 LEU A CA 1
ATOM 656 C C . LEU A 1 83 ? -8.453 1.338 16.859 1 97 83 LEU A C 1
ATOM 658 O O . LEU A 1 83 ? -7.266 1.132 17.094 1 97 83 LEU A O 1
ATOM 662 N N . SER A 1 84 ? -8.906 1.389 15.625 1 96.5 84 SER A N 1
ATOM 663 C CA . SER A 1 84 ? -8.039 1.359 14.461 1 96.5 84 SER A CA 1
ATOM 664 C C . SER A 1 84 ? -7.773 2.766 13.93 1 96.5 84 SER A C 1
ATOM 666 O O . SER A 1 84 ? -8.312 3.742 14.453 1 96.5 84 SER A O 1
ATOM 668 N N . ALA A 1 85 ? -6.953 2.881 12.891 1 97.19 85 ALA A N 1
ATOM 669 C CA . ALA A 1 85 ? -6.758 4.16 12.211 1 97.19 85 ALA A CA 1
ATOM 670 C C . ALA A 1 85 ? -8.078 4.707 11.688 1 97.19 85 ALA A C 1
ATOM 672 O O . ALA A 1 85 ? -8.336 5.91 11.758 1 97.19 85 ALA A O 1
ATOM 673 N N . LYS A 1 86 ? -8.891 3.818 11.203 1 97.12 86 LYS A N 1
ATOM 674 C CA . LYS A 1 86 ? -10.211 4.203 10.695 1 97.12 86 LYS A CA 1
ATOM 675 C C . LYS A 1 86 ? -11.086 4.758 11.812 1 97.12 86 LYS A C 1
ATOM 677 O O . LYS A 1 86 ? -11.883 5.672 11.586 1 97.12 86 LYS A O 1
ATOM 682 N N . GLY A 1 87 ? -10.922 4.164 12.977 1 97.88 87 GLY A N 1
ATOM 683 C CA . GLY A 1 87 ? -11.641 4.676 14.133 1 97.88 87 GLY A CA 1
ATOM 684 C C . GLY A 1 87 ? -11.227 6.086 14.516 1 97.88 87 GLY A C 1
ATOM 685 O O . GLY A 1 87 ? -12.078 6.926 14.82 1 97.88 87 GLY A O 1
ATOM 686 N N . CYS A 1 88 ? -9.953 6.336 14.445 1 98.25 88 CYS A N 1
ATOM 687 C CA . CYS A 1 88 ? -9.445 7.672 14.742 1 98.25 88 CYS A CA 1
ATOM 688 C C . CYS A 1 88 ? -10.008 8.695 13.75 1 98.25 88 CYS A C 1
ATOM 690 O O . CYS A 1 88 ? -10.43 9.781 14.148 1 98.25 88 CYS A O 1
ATOM 692 N N . ILE A 1 89 ? -10.031 8.312 12.5 1 98.38 89 ILE A N 1
ATOM 693 C CA . ILE A 1 89 ? -10.547 9.195 11.461 1 98.38 89 ILE A CA 1
ATOM 694 C C . ILE A 1 89 ? -12.031 9.453 11.703 1 98.38 89 ILE A C 1
ATOM 696 O O . ILE A 1 89 ? -12.492 10.594 11.602 1 98.38 89 ILE A O 1
ATOM 700 N N . THR A 1 90 ? -12.742 8.43 12.062 1 98.12 90 THR A N 1
ATOM 701 C CA . THR A 1 90 ? -14.172 8.539 12.305 1 98.12 90 THR A CA 1
ATOM 702 C C . THR A 1 90 ? -14.453 9.5 13.461 1 98.12 90 THR A C 1
ATOM 704 O O . THR A 1 90 ? -15.328 10.359 13.359 1 98.12 90 THR A O 1
ATOM 707 N N . LEU A 1 91 ? -13.711 9.383 14.516 1 98.12 91 LEU A N 1
ATOM 708 C CA . LEU A 1 91 ? -13.875 10.273 15.656 1 98.12 91 LEU A CA 1
ATOM 709 C C . LEU A 1 91 ? -13.578 11.719 15.266 1 98.12 91 LEU A C 1
ATOM 711 O O . LEU A 1 91 ? -14.305 12.633 15.641 1 98.12 91 LEU A O 1
ATOM 715 N N . TYR A 1 92 ? -12.555 11.914 14.523 1 98.25 92 TYR A N 1
ATOM 716 C CA . TYR A 1 92 ? -12.102 13.242 14.133 1 98.25 92 TYR A CA 1
ATOM 717 C C . TYR A 1 92 ? -13.109 13.914 13.203 1 98.25 92 TYR A C 1
ATOM 719 O O . TYR A 1 92 ? -13.5 15.055 13.422 1 98.25 92 TYR A O 1
ATOM 727 N N . VAL A 1 93 ? -13.531 13.156 12.211 1 97.44 93 VAL A N 1
ATOM 728 C CA . VAL A 1 93 ? -14.414 13.711 11.188 1 97.44 93 VAL A CA 1
ATOM 729 C C . VAL A 1 93 ? -15.773 14.047 11.797 1 97.44 93 VAL A C 1
ATOM 731 O O . VAL A 1 93 ? -16.453 14.953 11.336 1 97.44 93 VAL A O 1
ATOM 734 N N . ASN A 1 94 ? -16.141 13.375 12.852 1 96.5 94 ASN A N 1
ATOM 735 C CA . ASN A 1 94 ? -17.406 13.625 13.531 1 96.5 94 ASN A CA 1
ATOM 736 C C . ASN A 1 94 ? -17.25 14.641 14.656 1 96.5 94 ASN A C 1
ATOM 738 O O . ASN A 1 94 ? -18.125 14.758 15.516 1 96.5 94 ASN A O 1
ATOM 742 N N . ASN A 1 95 ? -16.156 15.273 14.773 1 95.94 95 ASN A N 1
ATOM 743 C CA . ASN A 1 95 ? -15.867 16.375 15.688 1 95.94 95 ASN A CA 1
ATOM 744 C C . ASN A 1 95 ? -15.906 15.914 17.141 1 95.94 95 ASN A C 1
ATOM 746 O O . ASN A 1 95 ? -16.312 16.672 18.031 1 95.94 95 ASN A O 1
ATOM 750 N N . ILE A 1 96 ? -15.57 14.703 17.297 1 96.81 96 ILE A N 1
ATOM 751 C CA . ILE A 1 96 ? -15.547 14.164 18.656 1 96.81 96 ILE A CA 1
ATOM 752 C C . ILE A 1 96 ? -14.203 14.484 19.312 1 96.81 96 ILE A C 1
ATOM 754 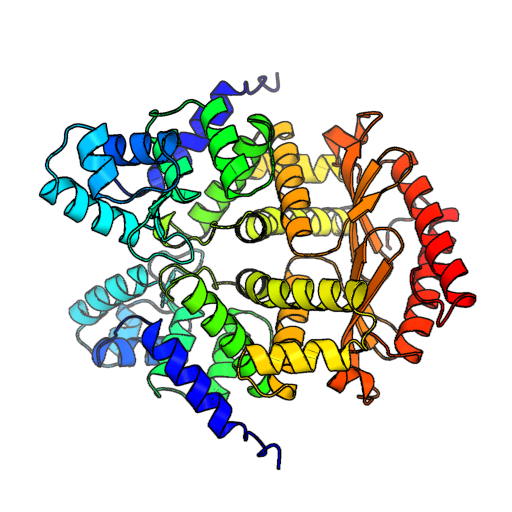O O . ILE A 1 96 ? -14.133 14.688 20.531 1 96.81 96 ILE A O 1
ATOM 758 N N . ILE A 1 97 ? -13.164 14.477 18.5 1 97.5 97 ILE A N 1
ATOM 759 C CA . ILE A 1 97 ? -11.844 14.859 19 1 97.5 97 ILE A CA 1
ATOM 760 C C . ILE A 1 97 ? -11.266 15.969 18.125 1 97.5 97 ILE A C 1
ATOM 762 O O . ILE A 1 97 ? -11.656 16.125 16.969 1 97.5 97 ILE A O 1
ATOM 766 N N . ASP A 1 98 ? -10.367 16.734 18.672 1 97.19 98 ASP A N 1
ATOM 767 C CA . ASP A 1 98 ? -9.734 17.797 17.906 1 97.19 98 ASP A CA 1
ATOM 768 C C . ASP A 1 98 ? -8.508 17.266 17.156 1 97.19 98 ASP A C 1
ATOM 770 O O . ASP A 1 98 ? -8.195 16.078 17.219 1 97.19 98 ASP A O 1
ATOM 774 N N . VAL A 1 99 ? -7.906 18.125 16.469 1 97.25 99 VAL A N 1
ATOM 775 C CA . VAL A 1 99 ? -6.848 17.734 15.547 1 97.25 99 VAL A CA 1
ATOM 776 C C . VAL A 1 99 ? -5.629 17.25 16.328 1 97.25 99 VAL A C 1
ATOM 778 O O . VAL A 1 99 ? -4.91 16.359 15.883 1 97.25 99 VAL A O 1
ATOM 781 N N . ASN A 1 100 ? -5.379 17.812 17.484 1 97 100 ASN A N 1
ATOM 782 C CA . ASN A 1 100 ? -4.242 17.391 18.297 1 97 100 ASN A CA 1
ATOM 783 C C . ASN A 1 100 ? -4.441 15.977 18.844 1 97 100 ASN A C 1
ATOM 785 O O . ASN A 1 100 ? -3.533 15.148 18.766 1 97 100 ASN A O 1
ATOM 789 N N . MET A 1 101 ? -5.613 15.664 19.312 1 97.44 101 MET A N 1
ATOM 790 C CA . MET A 1 101 ? -5.938 14.312 19.781 1 97.44 101 MET A CA 1
ATOM 791 C C . MET A 1 101 ? -5.938 13.32 18.609 1 97.44 101 MET A C 1
ATOM 793 O O . MET A 1 101 ? -5.527 12.172 18.781 1 97.44 101 MET A O 1
ATOM 797 N N . PHE A 1 102 ? -6.426 13.867 17.562 1 98.19 102 PHE A N 1
ATOM 798 C CA . PHE A 1 102 ? -6.414 13.047 16.359 1 98.19 102 PHE A CA 1
ATOM 799 C C . PHE A 1 102 ? -4.988 12.648 15.984 1 98.19 102 PHE A C 1
ATOM 801 O O . PHE A 1 102 ? -4.719 11.484 15.703 1 98.19 102 PHE A O 1
ATOM 808 N N . ALA A 1 103 ? -4.078 13.555 16 1 97.94 103 ALA A N 1
ATOM 809 C CA . ALA A 1 103 ? -2.674 13.289 15.695 1 97.94 103 ALA A CA 1
ATOM 810 C C . ALA A 1 103 ? -2.076 12.289 16.688 1 97.94 103 ALA A C 1
ATOM 812 O O . ALA A 1 103 ? -1.326 11.391 16.297 1 97.94 103 ALA A O 1
ATOM 813 N N . GLU A 1 104 ? -2.383 12.414 17.891 1 97.56 104 GLU A N 1
ATOM 814 C CA . GLU A 1 104 ? -1.899 11.484 18.906 1 97.56 104 GLU A CA 1
ATOM 815 C C . GLU A 1 104 ? -2.445 10.078 18.672 1 97.56 104 GLU A C 1
ATOM 817 O O . GLU A 1 104 ? -1.709 9.094 18.781 1 97.56 104 GLU A O 1
ATOM 822 N N . CYS A 1 105 ? -3.707 10.062 18.391 1 97.94 105 CYS A N 1
ATOM 823 C CA . CYS A 1 105 ? -4.363 8.789 18.125 1 97.94 105 CYS A CA 1
ATOM 824 C C . CYS A 1 105 ? -3.699 8.07 16.953 1 97.94 105 CYS A C 1
ATOM 826 O O . CYS A 1 105 ? -3.316 6.902 17.078 1 97.94 105 CYS A O 1
ATOM 828 N N . MET A 1 106 ? -3.496 8.758 15.852 1 98.06 106 MET A N 1
ATOM 829 C CA . MET A 1 106 ? -2.875 8.188 14.664 1 98.06 106 MET A CA 1
ATOM 830 C C . MET A 1 106 ? -1.424 7.809 14.938 1 98.06 106 MET A C 1
ATOM 832 O O . MET A 1 106 ? -0.945 6.777 14.461 1 98.06 106 MET A O 1
ATOM 836 N N . GLY A 1 107 ? -0.771 8.703 15.648 1 97.19 107 GLY A N 1
ATOM 837 C CA . GLY A 1 107 ? 0.608 8.414 16.016 1 97.19 107 GLY A CA 1
ATOM 838 C C . GLY A 1 107 ? 0.77 7.109 16.766 1 97.19 107 GLY A C 1
ATOM 839 O O . GLY A 1 107 ? 1.699 6.344 16.5 1 97.19 107 GLY A O 1
ATOM 840 N N . ARG A 1 108 ? -0.119 6.809 17.625 1 95.69 108 ARG A N 1
ATOM 841 C CA . ARG A 1 108 ? -0.079 5.578 18.406 1 95.69 108 ARG A CA 1
ATOM 842 C C . ARG A 1 108 ? -0.338 4.359 17.531 1 95.69 108 ARG A C 1
ATOM 844 O O . ARG A 1 108 ? 0.355 3.348 17.641 1 95.69 108 ARG A O 1
ATOM 851 N N . ILE A 1 109 ? -1.281 4.496 16.656 1 95.69 109 ILE A N 1
ATOM 852 C CA . ILE A 1 109 ? -1.707 3.361 15.852 1 95.69 109 ILE A CA 1
ATOM 853 C C . ILE A 1 109 ? -0.672 3.088 14.758 1 95.69 109 ILE A C 1
ATOM 855 O O . ILE A 1 109 ? -0.29 1.938 14.531 1 95.69 109 ILE A O 1
ATOM 859 N N . TRP A 1 110 ? -0.221 4.176 14.156 1 96.62 110 TRP A N 1
ATOM 860 C CA . TRP A 1 110 ? 0.717 4.043 13.047 1 96.62 110 TRP A CA 1
ATOM 861 C C . TRP A 1 110 ? 2.148 3.916 13.562 1 96.62 110 TRP A C 1
ATOM 863 O O . TRP A 1 110 ? 3.051 3.541 12.805 1 96.62 110 TRP A O 1
ATOM 873 N N . GLY A 1 111 ? 2.359 4.207 14.82 1 94.88 111 GLY A N 1
ATOM 874 C CA . GLY A 1 111 ? 3.697 4.141 15.383 1 94.88 111 GLY A CA 1
ATOM 875 C C . GLY A 1 111 ? 4.621 5.223 14.867 1 94.88 111 GLY A C 1
ATOM 876 O O . GLY A 1 111 ? 5.832 5.008 14.742 1 94.88 111 GLY A O 1
ATOM 877 N N . LEU A 1 112 ? 4.07 6.234 14.43 1 96 112 LEU A N 1
ATOM 878 C CA . LEU A 1 112 ? 4.809 7.352 13.859 1 96 112 LEU A CA 1
ATOM 879 C C . LEU A 1 112 ? 4.141 8.68 14.203 1 96 112 LEU A C 1
ATOM 881 O O . LEU A 1 112 ? 2.994 8.914 13.82 1 96 112 LEU A O 1
ATOM 885 N N . ARG A 1 113 ? 4.898 9.531 14.914 1 94.44 113 ARG A N 1
ATOM 886 C CA . ARG A 1 113 ? 4.344 10.82 15.289 1 94.44 113 ARG A CA 1
ATOM 887 C C . ARG A 1 113 ? 4.348 11.781 14.102 1 94.44 113 ARG A C 1
ATOM 889 O O . ARG A 1 113 ? 5.289 11.797 13.305 1 94.44 113 ARG A O 1
ATOM 896 N N . ALA A 1 114 ? 3.285 12.5 14.008 1 96.5 114 ALA A N 1
ATOM 897 C CA . ALA A 1 114 ? 3.129 13.523 12.977 1 96.5 114 ALA A CA 1
ATOM 898 C C . ALA A 1 114 ? 2.502 14.789 13.547 1 96.5 114 ALA A C 1
ATOM 900 O O . ALA A 1 114 ? 1.7 14.727 14.484 1 96.5 114 ALA A O 1
ATOM 901 N N . THR A 1 115 ? 2.912 15.914 13.047 1 95.69 115 THR A N 1
ATOM 902 C CA . THR A 1 115 ? 2.23 17.156 13.391 1 95.69 115 THR A CA 1
ATOM 903 C C . THR A 1 115 ? 0.851 17.219 12.742 1 95.69 115 THR A C 1
ATOM 905 O O . THR A 1 115 ? 0.594 16.516 11.758 1 95.69 115 THR A O 1
ATOM 908 N N . PRO A 1 116 ? -0.013 18 13.273 1 96.62 116 PRO A N 1
ATOM 909 C CA . PRO A 1 116 ? -1.32 18.188 12.633 1 96.62 116 PRO A CA 1
ATOM 910 C C . PRO A 1 116 ? -1.212 18.594 11.172 1 96.62 116 PRO A C 1
ATOM 912 O O . PRO A 1 116 ? -1.975 18.109 10.328 1 96.62 116 PRO A O 1
ATOM 915 N N . GLU A 1 117 ? -0.23 19.438 10.898 1 95.38 117 GLU A N 1
ATOM 916 C CA . GLU A 1 117 ? -0.04 19.891 9.531 1 95.38 117 GLU A CA 1
ATOM 917 C C . GLU A 1 117 ? 0.315 18.734 8.602 1 95.38 117 GLU A C 1
ATOM 919 O O . GLU A 1 117 ? -0.258 18.594 7.52 1 95.38 117 GLU A O 1
ATOM 924 N N . GLU A 1 118 ? 1.213 17.922 9.031 1 97 118 GLU A N 1
ATOM 925 C CA . GLU A 1 118 ? 1.62 16.75 8.25 1 97 118 GLU A CA 1
ATOM 926 C C . GLU A 1 118 ? 0.452 15.797 8.047 1 97 118 GLU A C 1
ATOM 928 O O . GLU A 1 118 ? 0.214 15.328 6.93 1 97 118 GLU A O 1
ATOM 933 N N . LEU A 1 119 ? -0.215 15.578 9.125 1 98.31 119 LEU A N 1
ATOM 934 C CA . LEU A 1 119 ? -1.297 14.602 9.094 1 98.31 119 LEU A CA 1
ATOM 935 C C . LEU A 1 119 ? -2.445 15.078 8.211 1 98.31 119 LEU A C 1
ATOM 937 O O . LEU A 1 119 ? -2.984 14.312 7.418 1 98.31 119 LEU A O 1
ATOM 941 N N . LEU A 1 120 ? -2.797 16.344 8.336 1 98.06 120 LEU A N 1
ATOM 942 C CA . LEU A 1 120 ? -3.895 16.891 7.547 1 98.06 120 LEU A CA 1
ATOM 943 C C . LEU A 1 120 ? -3.52 16.953 6.07 1 98.06 120 LEU A C 1
ATOM 945 O O . LEU A 1 120 ? -4.34 16.641 5.203 1 98.06 120 LEU A O 1
ATOM 949 N N . GLY A 1 121 ? -2.264 17.391 5.777 1 97.75 121 GLY A N 1
ATOM 950 C CA . GLY A 1 121 ? -1.808 17.344 4.398 1 97.75 121 GLY A CA 1
ATOM 951 C C . GLY A 1 121 ? -1.855 15.945 3.805 1 97.75 121 GLY A C 1
ATOM 952 O O . GLY A 1 121 ? -2.332 15.758 2.684 1 97.75 121 GLY A O 1
ATOM 953 N N . PHE A 1 122 ? -1.439 15.023 4.598 1 98.44 122 PHE A N 1
ATOM 954 C CA . PHE A 1 122 ? -1.435 13.617 4.211 1 98.44 122 PHE A CA 1
ATOM 955 C C . PHE A 1 122 ? -2.852 13.125 3.945 1 98.44 122 PHE A C 1
ATOM 957 O O . PHE A 1 122 ? -3.119 12.516 2.906 1 98.44 122 PHE A O 1
ATOM 964 N N . LEU A 1 123 ? -3.754 13.391 4.789 1 98.38 123 LEU A N 1
ATOM 965 C CA . LEU A 1 123 ? -5.133 12.93 4.688 1 98.38 123 LEU A CA 1
ATOM 966 C C . LEU A 1 123 ? -5.848 13.609 3.523 1 98.38 123 LEU A C 1
ATOM 968 O O . LEU A 1 123 ? -6.707 13 2.881 1 98.38 123 LEU A O 1
ATOM 972 N N . TYR A 1 124 ? -5.488 14.852 3.34 1 98.06 124 TYR A N 1
ATOM 973 C CA . TYR A 1 124 ? -6.098 15.531 2.203 1 98.06 124 TYR A CA 1
ATOM 974 C C . TYR A 1 124 ? -5.758 14.828 0.896 1 98.06 124 TYR A C 1
ATOM 976 O O . TYR A 1 124 ? -6.645 14.531 0.094 1 98.06 124 TYR A O 1
ATOM 984 N N . ILE A 1 125 ? -4.492 14.547 0.722 1 97.12 125 ILE A N 1
ATOM 985 C CA . ILE A 1 125 ? -4.047 13.875 -0.493 1 97.12 125 ILE A CA 1
ATOM 986 C C . ILE A 1 125 ? -4.699 12.5 -0.593 1 97.12 125 ILE A C 1
ATOM 988 O O . ILE A 1 125 ? -5.219 12.125 -1.646 1 97.12 125 ILE A O 1
ATOM 992 N N . LEU A 1 126 ? -4.676 11.828 0.509 1 97.38 126 LEU A N 1
ATOM 993 C CA . LEU A 1 126 ? -5.258 10.492 0.55 1 97.38 126 LEU A CA 1
ATOM 994 C C . LEU A 1 126 ? -6.75 10.539 0.227 1 97.38 126 LEU A C 1
ATOM 996 O O . LEU A 1 126 ? -7.258 9.68 -0.5 1 97.38 126 LEU A O 1
ATOM 1000 N N . GLY A 1 127 ? -7.43 11.5 0.795 1 97 127 GLY A N 1
ATOM 1001 C CA . GLY A 1 127 ? -8.852 11.664 0.548 1 97 127 GLY A CA 1
ATOM 1002 C C . GLY A 1 127 ? -9.18 11.953 -0.905 1 97 127 GLY A C 1
ATOM 1003 O O . GLY A 1 127 ? -10.109 11.375 -1.467 1 97 127 GLY A O 1
ATOM 1004 N N . VAL A 1 128 ? -8.406 12.828 -1.509 1 95.94 128 VAL A N 1
ATOM 1005 C CA . VAL A 1 128 ? -8.617 13.172 -2.912 1 95.94 128 VAL A CA 1
ATOM 1006 C C . VAL A 1 128 ? -8.414 11.938 -3.783 1 95.94 128 VAL A C 1
ATOM 1008 O O . VAL A 1 128 ? -9.203 11.672 -4.691 1 95.94 128 VAL A O 1
ATOM 1011 N N . GLU A 1 129 ? -7.379 11.211 -3.477 1 93.44 129 GLU A N 1
ATOM 1012 C CA . GLU A 1 129 ? -7.117 9.977 -4.219 1 93.44 129 GLU A CA 1
ATOM 1013 C C . GLU A 1 129 ? -8.25 8.969 -4.035 1 93.44 129 GLU A C 1
ATOM 1015 O O . GLU A 1 129 ? -8.648 8.297 -4.988 1 93.44 129 GLU A O 1
ATOM 1020 N N . ALA A 1 130 ? -8.688 8.867 -2.848 1 94.44 130 ALA A N 1
ATOM 1021 C CA . ALA A 1 130 ? -9.781 7.949 -2.551 1 94.44 130 ALA A CA 1
ATOM 1022 C C . ALA A 1 130 ? -11.039 8.32 -3.332 1 94.44 130 ALA A C 1
ATOM 1024 O O . ALA A 1 130 ? -11.711 7.445 -3.893 1 94.44 130 ALA A O 1
ATOM 1025 N N . GLN A 1 131 ? -11.328 9.594 -3.398 1 93.44 131 GLN A N 1
ATOM 1026 C CA . GLN A 1 131 ? -12.492 10.055 -4.145 1 93.44 131 GLN A CA 1
ATOM 1027 C C . GLN A 1 131 ? -12.352 9.734 -5.633 1 93.44 131 GLN A C 1
ATOM 1029 O O . GLN A 1 131 ? -13.297 9.258 -6.258 1 93.44 131 GLN A O 1
ATOM 1034 N N . ARG A 1 132 ? -11.219 10.008 -6.105 1 89.5 132 ARG A N 1
ATOM 1035 C CA . ARG A 1 132 ? -10.961 9.758 -7.52 1 89.5 132 ARG A CA 1
ATOM 1036 C C . ARG A 1 132 ? -11.18 8.289 -7.863 1 89.5 132 ARG A C 1
ATOM 1038 O O . ARG A 1 132 ? -11.703 7.969 -8.93 1 89.5 132 ARG A O 1
ATOM 1045 N N . ARG A 1 133 ? -10.812 7.484 -6.941 1 89.06 133 ARG A N 1
ATOM 1046 C CA . ARG A 1 133 ? -10.875 6.047 -7.184 1 89.06 133 ARG A CA 1
ATOM 1047 C C . ARG A 1 133 ? -12.172 5.457 -6.633 1 89.06 133 ARG A C 1
ATOM 1049 O O . ARG A 1 133 ? -12.359 4.238 -6.633 1 89.06 133 ARG A O 1
ATOM 1056 N N . ARG A 1 134 ? -13.023 6.336 -6.043 1 89.12 134 ARG A N 1
ATOM 1057 C CA . ARG A 1 134 ? -14.328 5.965 -5.492 1 89.12 134 ARG A CA 1
ATOM 1058 C C . ARG A 1 134 ? -14.172 4.938 -4.379 1 89.12 134 ARG A C 1
ATOM 1060 O O . ARG A 1 134 ? -14.898 3.941 -4.34 1 89.12 134 ARG A O 1
ATOM 1067 N N . LEU A 1 135 ? -13.156 5.156 -3.627 1 90.88 135 LEU A N 1
ATOM 1068 C CA . LEU A 1 135 ? -12.945 4.348 -2.432 1 90.88 135 LEU A CA 1
ATOM 1069 C C . LEU A 1 135 ? -13.633 4.973 -1.223 1 90.88 135 LEU A C 1
ATOM 1071 O O . LEU A 1 135 ? -13.914 6.172 -1.216 1 90.88 135 LEU A O 1
ATOM 1075 N N . THR A 1 136 ? -13.914 4.148 -0.313 1 92.56 136 THR A N 1
ATOM 1076 C CA . THR A 1 136 ? -14.406 4.586 0.989 1 92.56 136 THR A CA 1
ATOM 1077 C C . THR A 1 136 ? -13.477 4.105 2.104 1 92.56 136 THR A C 1
ATOM 1079 O O . THR A 1 136 ? -12.578 3.295 1.865 1 92.56 136 THR A O 1
ATOM 1082 N N . LEU A 1 137 ? -13.711 4.668 3.217 1 93.88 137 LEU A N 1
ATOM 1083 C CA . LEU A 1 137 ? -12.906 4.262 4.363 1 93.88 137 LEU A CA 1
ATOM 1084 C C . LEU A 1 137 ? -13.039 2.764 4.617 1 93.88 137 LEU A C 1
ATOM 1086 O O . LEU A 1 137 ? -12.086 2.121 5.078 1 93.88 137 LEU A O 1
ATOM 1090 N N . LYS A 1 138 ? -14.125 2.201 4.25 1 88.75 138 LYS A N 1
ATOM 1091 C CA . LYS A 1 138 ? -14.383 0.779 4.453 1 88.75 138 LYS A CA 1
ATOM 1092 C C . LYS A 1 138 ? -13.5 -0.077 3.557 1 88.75 138 LYS A C 1
ATOM 1094 O O . LYS A 1 138 ? -13 -1.123 3.979 1 88.75 138 LYS A O 1
ATOM 1099 N N . ASN A 1 139 ? -13.273 0.397 2.398 1 89.56 139 ASN A N 1
ATOM 1100 C CA . ASN A 1 139 ? -12.586 -0.455 1.435 1 89.56 139 ASN A CA 1
ATOM 1101 C C . ASN A 1 139 ? -11.125 -0.032 1.251 1 89.56 139 ASN A C 1
ATOM 1103 O O . ASN A 1 139 ? -10.422 -0.566 0.392 1 89.56 139 ASN A O 1
ATOM 1107 N N . MET A 1 140 ? -10.703 0.894 2.004 1 92.06 140 MET A N 1
ATOM 1108 C CA . MET A 1 140 ? -9.305 1.302 1.98 1 92.06 140 MET A CA 1
ATOM 1109 C C . MET A 1 140 ? -8.5 0.574 3.057 1 92.06 140 MET A C 1
ATOM 1111 O O . MET A 1 140 ? -8.977 0.404 4.18 1 92.06 140 MET A O 1
ATOM 1115 N N . THR A 1 141 ? -7.367 0.185 2.668 1 92.12 141 THR A N 1
ATOM 1116 C CA . THR A 1 141 ? -6.477 -0.386 3.674 1 92.12 141 THR A CA 1
ATOM 1117 C C . THR A 1 141 ? -5.484 0.658 4.172 1 92.12 141 THR A C 1
ATOM 1119 O O . THR A 1 141 ? -4.52 0.988 3.479 1 92.12 141 THR A O 1
ATOM 1122 N N . ILE A 1 142 ? -5.727 1.129 5.387 1 94.31 142 ILE A N 1
ATOM 1123 C CA . ILE A 1 142 ? -4.848 2.154 5.938 1 94.31 142 ILE A CA 1
ATOM 1124 C C . ILE A 1 142 ? -4.477 1.803 7.375 1 94.31 142 ILE A C 1
ATOM 1126 O O . ILE A 1 142 ? -4.258 2.691 8.203 1 94.31 142 ILE A O 1
ATOM 1130 N N . CYS A 1 143 ? -4.504 0.547 7.723 1 91.44 143 CYS A N 1
ATOM 1131 C CA . CYS A 1 143 ? -4.211 0.099 9.078 1 91.44 143 CYS A CA 1
ATOM 1132 C C . CYS A 1 143 ? -2.785 0.463 9.477 1 91.44 143 CYS A C 1
ATOM 1134 O O . CYS A 1 143 ? -2.52 0.762 10.641 1 91.44 143 CYS A O 1
ATOM 1136 N N . LYS A 1 144 ? -1.997 0.392 8.539 1 93.69 144 LYS A N 1
ATOM 1137 C CA . LYS A 1 144 ? -0.604 0.785 8.734 1 93.69 144 LYS A CA 1
ATOM 1138 C C . LYS A 1 144 ? -0.225 1.939 7.812 1 93.69 144 LYS A C 1
ATOM 1140 O O . LYS A 1 144 ? -0.789 2.082 6.727 1 93.69 144 LYS A O 1
ATOM 1145 N N . ILE A 1 145 ? 0.716 2.711 8.25 1 96.38 145 ILE A N 1
ATOM 1146 C CA . ILE A 1 145 ? 1.005 3.961 7.555 1 96.38 145 ILE A CA 1
ATOM 1147 C C . ILE A 1 145 ? 1.607 3.664 6.184 1 96.38 145 ILE A C 1
ATOM 1149 O O . ILE A 1 145 ? 1.413 4.426 5.234 1 96.38 145 ILE A O 1
ATOM 1153 N N . ASP A 1 146 ? 2.357 2.584 6.059 1 95.75 146 ASP A N 1
ATOM 1154 C CA . ASP A 1 146 ? 2.969 2.242 4.777 1 95.75 146 ASP A CA 1
ATOM 1155 C C . ASP A 1 146 ? 1.905 1.941 3.723 1 95.75 146 ASP A C 1
ATOM 1157 O O . ASP A 1 146 ? 2.066 2.293 2.553 1 95.75 146 ASP A O 1
ATOM 1161 N N . GLU A 1 147 ? 0.791 1.374 4.145 1 94.88 147 GLU A N 1
ATOM 1162 C CA . GLU A 1 147 ? -0.334 1.088 3.262 1 94.88 147 GLU A CA 1
ATOM 1163 C C . GLU A 1 147 ? -0.967 2.375 2.74 1 94.88 147 GLU A C 1
ATOM 1165 O O . GLU A 1 147 ? -1.345 2.457 1.569 1 94.88 147 GLU A O 1
ATOM 1170 N N . ALA A 1 148 ? -1.041 3.33 3.604 1 95.81 148 ALA A N 1
ATOM 1171 C CA . ALA A 1 148 ? -1.605 4.621 3.223 1 95.81 148 ALA A CA 1
ATOM 1172 C C . ALA A 1 148 ? -0.606 5.438 2.408 1 95.81 148 ALA A C 1
ATOM 1174 O O . ALA A 1 148 ? -0.988 6.137 1.466 1 95.81 148 ALA A O 1
ATOM 1175 N N . SER A 1 149 ? 0.638 5.289 2.734 1 97.56 149 SER A N 1
ATOM 1176 C CA . SER A 1 149 ? 1.691 6.113 2.148 1 97.56 149 SER A CA 1
ATOM 1177 C C . SER A 1 149 ? 1.837 5.84 0.654 1 97.56 149 SER A C 1
ATOM 1179 O O . SER A 1 149 ? 2.143 6.75 -0.121 1 97.56 149 SER A O 1
ATOM 1181 N N . ILE A 1 150 ? 1.611 4.617 0.27 1 95.5 150 ILE A N 1
ATOM 1182 C CA . ILE A 1 150 ? 1.815 4.246 -1.126 1 95.5 150 ILE A CA 1
ATOM 1183 C C . ILE A 1 150 ? 0.891 5.07 -2.02 1 95.5 150 ILE A C 1
ATOM 1185 O O . ILE A 1 150 ? 1.26 5.438 -3.137 1 95.5 150 ILE A O 1
ATOM 1189 N N . HIS A 1 151 ? -0.278 5.43 -1.521 1 93.81 151 HIS A N 1
ATOM 1190 C CA . HIS A 1 151 ? -1.236 6.223 -2.279 1 93.81 151 HIS A CA 1
ATOM 1191 C C . HIS A 1 151 ? -0.733 7.648 -2.484 1 93.81 151 HIS A C 1
ATOM 1193 O O . HIS A 1 151 ? -0.863 8.203 -3.578 1 93.81 151 HIS A O 1
ATOM 1199 N N . VAL A 1 152 ? -0.155 8.148 -1.483 1 96.56 152 VAL A N 1
ATOM 1200 C CA . VAL A 1 152 ? 0.354 9.516 -1.532 1 96.56 152 VAL A CA 1
ATOM 1201 C C . VAL A 1 152 ? 1.613 9.562 -2.395 1 96.56 152 VAL A C 1
ATOM 1203 O O . VAL A 1 152 ? 1.817 10.516 -3.15 1 96.56 152 VAL A O 1
ATOM 1206 N N . LEU A 1 153 ? 2.379 8.516 -2.369 1 97.06 153 LEU A N 1
ATOM 1207 C CA . LEU A 1 153 ? 3.662 8.5 -3.062 1 97.06 153 LEU A CA 1
ATOM 1208 C C . LEU A 1 153 ? 3.469 8.305 -4.562 1 97.06 153 LEU A C 1
ATOM 1210 O O . LEU A 1 153 ? 4.391 8.531 -5.348 1 97.06 153 LEU A O 1
ATOM 1214 N N . ARG A 1 154 ? 2.326 7.965 -4.953 1 94.38 154 ARG A N 1
ATOM 1215 C CA . ARG A 1 154 ? 2.016 7.965 -6.379 1 94.38 154 ARG A CA 1
ATOM 1216 C C . ARG A 1 154 ? 2.08 9.383 -6.949 1 94.38 154 ARG A C 1
ATOM 1218 O O . ARG A 1 154 ? 2.498 9.57 -8.094 1 94.38 154 ARG A O 1
ATOM 1225 N N . LEU A 1 155 ? 1.648 10.266 -6.141 1 94.5 155 LEU A N 1
ATOM 1226 C CA . LEU A 1 155 ? 1.717 11.664 -6.547 1 94.5 155 LEU A CA 1
ATOM 1227 C C . LEU A 1 155 ? 3.166 12.117 -6.684 1 94.5 155 LEU A C 1
ATOM 1229 O O . LEU A 1 155 ? 3.492 12.906 -7.578 1 94.5 155 LEU A O 1
ATOM 1233 N N . LEU A 1 156 ? 3.932 11.672 -5.766 1 96.19 156 LEU A N 1
ATOM 1234 C CA . LEU A 1 156 ? 5.348 12.023 -5.836 1 96.19 156 LEU A CA 1
ATOM 1235 C C . LEU A 1 156 ? 5.977 11.484 -7.117 1 96.19 156 LEU A C 1
ATOM 1237 O O . LEU A 1 156 ? 6.816 12.148 -7.727 1 96.19 156 LEU A O 1
ATOM 1241 N N . LYS A 1 157 ? 5.602 10.328 -7.457 1 95.38 157 LYS A N 1
ATOM 1242 C CA . LYS A 1 157 ? 6.078 9.758 -8.719 1 95.38 157 LYS A CA 1
ATOM 1243 C C . LYS A 1 157 ? 5.703 10.656 -9.898 1 95.38 157 LYS A C 1
ATOM 1245 O O . LYS A 1 157 ? 6.523 10.891 -10.789 1 95.38 157 LYS A O 1
ATOM 1250 N N . GLU A 1 158 ? 4.504 11.086 -9.891 1 94.31 158 GLU A N 1
ATOM 1251 C CA . GLU A 1 158 ? 4.059 12 -10.938 1 94.31 158 GLU A CA 1
ATOM 1252 C C . GLU A 1 158 ? 4.91 13.266 -10.961 1 94.31 158 GLU A C 1
ATOM 1254 O O . GLU A 1 158 ? 5.273 13.758 -12.031 1 94.31 158 GLU A O 1
ATOM 1259 N N . ALA A 1 159 ? 5.172 13.75 -9.828 1 96.19 159 ALA A N 1
ATOM 1260 C CA . ALA A 1 159 ? 6 14.945 -9.719 1 96.19 159 ALA A CA 1
ATOM 1261 C C . ALA A 1 159 ? 7.406 14.695 -10.266 1 96.19 159 ALA A C 1
ATOM 1263 O O . ALA A 1 159 ? 7.949 15.523 -10.992 1 96.19 159 ALA A O 1
ATOM 1264 N N . ILE A 1 160 ? 7.961 13.555 -9.914 1 96.12 160 ILE A N 1
ATOM 1265 C CA . ILE A 1 160 ? 9.297 13.188 -10.375 1 96.12 160 ILE A CA 1
ATOM 1266 C C . ILE A 1 160 ? 9.305 13.086 -11.898 1 96.12 160 ILE A C 1
ATOM 1268 O O . ILE A 1 160 ? 10.211 13.602 -12.555 1 96.12 160 ILE A O 1
ATOM 1272 N N . LEU A 1 161 ? 8.297 12.477 -12.438 1 95.56 161 LEU A N 1
ATOM 1273 C CA . LEU A 1 161 ? 8.203 12.32 -13.883 1 95.56 161 LEU A CA 1
ATOM 1274 C C . LEU A 1 161 ? 8.062 13.68 -14.57 1 95.56 161 LEU A C 1
ATOM 1276 O O . LEU A 1 161 ? 8.68 13.922 -15.609 1 95.56 161 LEU A O 1
ATOM 1280 N N . ALA A 1 162 ? 7.258 14.516 -13.969 1 95.75 162 ALA A N 1
ATOM 1281 C CA . ALA A 1 162 ? 7.09 15.859 -14.516 1 95.75 162 ALA A CA 1
ATOM 1282 C C . ALA A 1 162 ? 8.406 16.641 -14.469 1 95.75 162 ALA A C 1
ATOM 1284 O O . ALA A 1 162 ? 8.742 17.344 -15.414 1 95.75 162 ALA A O 1
ATOM 1285 N N . TYR A 1 163 ? 9.078 16.484 -13.414 1 95.88 163 TYR A N 1
ATOM 1286 C CA . TYR A 1 163 ? 10.375 17.125 -13.25 1 95.88 163 TYR A CA 1
ATOM 1287 C C . TYR A 1 163 ? 11.336 16.703 -14.352 1 95.88 163 TYR A C 1
ATOM 1289 O O . TYR A 1 163 ? 12.023 17.531 -14.945 1 95.88 163 TYR A O 1
ATOM 1297 N N . LEU A 1 164 ? 11.352 15.453 -14.625 1 94 164 LEU A N 1
ATOM 1298 C CA . LEU A 1 164 ? 12.273 14.891 -15.617 1 94 164 LEU A CA 1
ATOM 1299 C C . LEU A 1 164 ? 11.859 15.297 -17.031 1 94 164 LEU A C 1
ATOM 1301 O O . LEU A 1 164 ? 12.711 15.484 -17.891 1 94 164 LEU A O 1
ATOM 1305 N N . ARG A 1 165 ? 10.656 15.453 -17.219 1 94.12 165 ARG A N 1
ATOM 1306 C CA . ARG A 1 165 ? 10.125 15.727 -18.547 1 94.12 165 ARG A CA 1
ATOM 1307 C C . ARG A 1 165 ? 10.203 17.219 -18.875 1 94.12 165 ARG A C 1
ATOM 1309 O O . ARG A 1 165 ? 10.562 17.609 -19.984 1 94.12 165 ARG A O 1
ATOM 1316 N N . ASP A 1 166 ? 9.797 18.094 -17.906 1 90.25 166 ASP A N 1
ATOM 1317 C CA . ASP A 1 166 ? 9.5 19.5 -18.188 1 90.25 166 ASP A CA 1
ATOM 1318 C C . ASP A 1 166 ? 10.719 20.375 -17.922 1 90.25 166 ASP A C 1
ATOM 1320 O O . ASP A 1 166 ? 10.781 21.516 -18.406 1 90.25 166 ASP A O 1
ATOM 1324 N N . GLY A 1 167 ? 11.641 20.047 -17.172 1 88.69 167 GLY A N 1
ATOM 1325 C CA . GLY A 1 167 ? 12.828 20.828 -16.906 1 88.69 167 GLY A CA 1
ATOM 1326 C C . GLY A 1 167 ? 12.602 21.922 -15.867 1 88.69 167 GLY A C 1
ATOM 1327 O O . GLY A 1 167 ? 13.516 22.688 -15.555 1 88.69 167 GLY A O 1
ATOM 1328 N N . ALA A 1 168 ? 11.391 22.016 -15.414 1 92.81 168 ALA A N 1
ATOM 1329 C CA . ALA A 1 168 ? 11.094 22.969 -14.352 1 92.81 168 ALA A CA 1
ATOM 1330 C C . ALA A 1 168 ? 11.727 22.531 -13.031 1 92.81 168 ALA A C 1
ATOM 1332 O O . ALA A 1 168 ? 12.156 21.391 -12.891 1 92.81 168 ALA A O 1
ATOM 1333 N N . SER A 1 169 ? 11.852 23.531 -12.164 1 96.44 169 SER A N 1
ATOM 1334 C CA . SER A 1 169 ? 12.344 23.172 -10.844 1 96.44 169 SER A CA 1
ATOM 1335 C C . SER A 1 169 ? 11.359 22.25 -10.117 1 96.44 169 SER A C 1
ATOM 1337 O O . SER A 1 169 ? 10.164 22.234 -10.438 1 96.44 169 SER A O 1
ATOM 1339 N N . PHE A 1 170 ? 11.859 21.531 -9.219 1 97.25 170 PHE A N 1
ATOM 1340 C CA . PHE A 1 170 ? 10.984 20.609 -8.484 1 97.25 170 PHE A CA 1
ATOM 1341 C C . PHE A 1 170 ? 9.984 21.391 -7.637 1 97.25 170 PHE A C 1
ATOM 1343 O O . PHE A 1 170 ? 8.875 20.922 -7.402 1 97.25 170 PHE A O 1
ATOM 1350 N N . THR A 1 171 ? 10.383 22.578 -7.164 1 97.62 171 THR A N 1
ATOM 1351 C CA . THR A 1 171 ? 9.461 23.469 -6.465 1 97.62 171 THR A CA 1
ATOM 1352 C C . THR A 1 171 ? 8.258 23.797 -7.34 1 97.62 171 THR A C 1
ATOM 1354 O O . THR A 1 171 ? 7.113 23.719 -6.891 1 97.62 171 THR A O 1
ATOM 1357 N N . GLU A 1 172 ? 8.516 24.125 -8.57 1 97.56 172 GLU A N 1
ATOM 1358 C CA . GLU A 1 172 ? 7.457 24.484 -9.508 1 97.56 172 GLU A CA 1
ATOM 1359 C C . GLU A 1 172 ? 6.543 23.281 -9.789 1 97.56 172 GLU A C 1
ATOM 1361 O O . GLU A 1 172 ? 5.324 23.438 -9.883 1 97.56 172 GLU A O 1
ATOM 1366 N N . VAL A 1 173 ? 7.141 22.172 -9.875 1 97.62 173 VAL A N 1
ATOM 1367 C CA . VAL A 1 173 ? 6.391 20.953 -10.141 1 97.62 173 VAL A CA 1
ATOM 1368 C C . VAL A 1 173 ? 5.438 20.672 -8.984 1 97.62 173 VAL A C 1
ATOM 1370 O O . VAL A 1 173 ? 4.266 20.344 -9.195 1 97.62 173 VAL A O 1
ATOM 1373 N N . LEU A 1 174 ? 5.926 20.812 -7.762 1 97.81 174 LEU A N 1
ATOM 1374 C CA . LEU A 1 174 ? 5.102 20.562 -6.586 1 97.81 174 LEU A CA 1
ATOM 1375 C C . LEU A 1 174 ? 3.998 21.609 -6.465 1 97.81 174 LEU A C 1
ATOM 1377 O O . LEU A 1 174 ? 2.881 21.297 -6.051 1 97.81 174 LEU A O 1
ATOM 1381 N N . ASP A 1 175 ? 4.332 22.812 -6.828 1 97.69 175 ASP A N 1
ATOM 1382 C CA . ASP A 1 175 ? 3.334 23.875 -6.785 1 97.69 175 ASP A CA 1
ATOM 1383 C C . ASP A 1 175 ? 2.211 23.609 -7.785 1 97.69 175 ASP A C 1
ATOM 1385 O O . ASP A 1 175 ? 1.036 23.828 -7.48 1 97.69 175 ASP A O 1
ATOM 1389 N N . GLU A 1 176 ? 2.58 23.188 -8.922 1 97.19 176 GLU A N 1
ATOM 1390 C CA . GLU A 1 176 ? 1.576 22.859 -9.922 1 97.19 176 GLU A CA 1
ATOM 1391 C C . GLU A 1 176 ? 0.686 21.703 -9.461 1 97.19 176 GLU A C 1
ATOM 1393 O O . GLU A 1 176 ? -0.531 21.734 -9.656 1 97.19 176 GLU A O 1
ATOM 1398 N N . LEU A 1 177 ? 1.348 20.766 -8.891 1 96.44 177 LEU A N 1
ATOM 1399 C CA . LEU A 1 177 ? 0.595 19.641 -8.359 1 96.44 177 LEU A CA 1
ATOM 1400 C C . LEU A 1 177 ? -0.373 20.094 -7.27 1 96.44 177 LEU A C 1
ATOM 1402 O O . LEU A 1 177 ? -1.526 19.656 -7.238 1 96.44 177 LEU A O 1
ATOM 1406 N N . ALA A 1 178 ? 0.086 20.922 -6.395 1 96.62 178 ALA A N 1
ATOM 1407 C CA . ALA A 1 178 ? -0.756 21.469 -5.328 1 96.62 178 ALA A CA 1
ATOM 1408 C C . ALA A 1 178 ? -1.951 22.219 -5.902 1 96.62 178 ALA A C 1
ATOM 1410 O O . ALA A 1 178 ? -3.078 22.062 -5.426 1 96.62 178 ALA A O 1
ATOM 1411 N N . HIS A 1 179 ? -1.681 22.938 -6.914 1 96.56 179 HIS A N 1
ATOM 1412 C CA . HIS A 1 179 ? -2.732 23.703 -7.574 1 96.56 179 HIS A CA 1
ATOM 1413 C C . HIS A 1 179 ? -3.781 22.781 -8.195 1 96.56 179 HIS A C 1
ATOM 1415 O O . HIS A 1 179 ? -4.98 23.016 -8.031 1 96.56 179 HIS A O 1
ATOM 1421 N N . ARG A 1 180 ? -3.363 21.797 -8.828 1 95.56 180 ARG A N 1
ATOM 1422 C CA . ARG A 1 180 ? -4.262 20.844 -9.461 1 95.56 180 ARG A CA 1
ATOM 1423 C C . ARG A 1 180 ? -5.145 20.141 -8.438 1 95.56 180 ARG A C 1
ATOM 1425 O O . ARG A 1 180 ? -6.316 19.859 -8.695 1 95.56 180 ARG A O 1
ATOM 1432 N N . LEU A 1 181 ? -4.527 19.922 -7.262 1 94.69 181 LEU A N 1
ATOM 1433 C CA . LEU A 1 181 ? -5.25 19.203 -6.219 1 94.69 181 LEU A CA 1
ATOM 1434 C C . LEU A 1 181 ? -6.074 20.156 -5.363 1 94.69 181 LEU A C 1
ATOM 1436 O O . LEU A 1 181 ? -6.895 19.719 -4.555 1 94.69 181 LEU A O 1
ATOM 1440 N N . GLY A 1 182 ? -5.832 21.422 -5.449 1 91.94 182 GLY A N 1
ATOM 1441 C CA . GLY A 1 182 ? -6.547 22.406 -4.66 1 91.94 182 GLY A CA 1
ATOM 1442 C C . GLY A 1 182 ? -6.09 22.469 -3.213 1 91.94 182 GLY A C 1
ATOM 1443 O O . GLY A 1 182 ? -6.902 22.656 -2.307 1 91.94 182 GLY A O 1
ATOM 1444 N N . VAL A 1 183 ? -4.855 22.141 -3.008 1 92.25 183 VAL A N 1
ATOM 1445 C CA . VAL A 1 183 ? -4.301 22.172 -1.66 1 92.25 183 VAL A CA 1
ATOM 1446 C C . VAL A 1 183 ? -3.146 23.172 -1.599 1 92.25 183 VAL A C 1
ATOM 1448 O O . VAL A 1 183 ? -2.369 23.297 -2.549 1 92.25 183 VAL A O 1
ATOM 1451 N N . PRO A 1 184 ? -3.08 23.906 -0.52 1 91.81 184 PRO A N 1
ATOM 1452 C CA . PRO A 1 184 ? -1.9 24.766 -0.397 1 91.81 184 PRO A CA 1
ATOM 1453 C C . PRO A 1 184 ? -0.591 23.984 -0.472 1 91.81 184 PRO A C 1
ATOM 1455 O O . PRO A 1 184 ? -0.469 22.922 0.133 1 91.81 184 PRO A O 1
ATOM 1458 N N . PRO A 1 185 ? 0.35 24.547 -1.134 1 94.81 185 PRO A N 1
ATOM 1459 C CA . PRO A 1 185 ? 1.588 23.812 -1.405 1 94.81 185 PRO A CA 1
ATOM 1460 C C . PRO A 1 185 ? 2.283 23.328 -0.131 1 94.81 185 PRO A C 1
ATOM 1462 O O . PRO A 1 185 ? 2.811 22.219 -0.092 1 94.81 185 PRO A O 1
ATOM 1465 N N . GLY A 1 186 ? 2.309 24.188 0.875 1 95 186 GLY A N 1
ATOM 1466 C CA . GLY A 1 186 ? 2.955 23.812 2.121 1 95 186 GLY A CA 1
ATOM 1467 C C . GLY A 1 186 ? 2.396 22.531 2.725 1 95 186 GLY A C 1
ATOM 1468 O O . GLY A 1 186 ? 3.148 21.703 3.232 1 95 186 GLY A O 1
ATOM 1469 N N . TYR A 1 187 ? 1.117 22.344 2.592 1 95.38 187 TYR A N 1
ATOM 1470 C CA . TYR A 1 187 ? 0.465 21.188 3.174 1 95.38 187 TYR A CA 1
ATOM 1471 C C . TYR A 1 187 ? 0.69 19.938 2.312 1 95.38 187 TYR A C 1
ATOM 1473 O O . TYR A 1 187 ? 0.804 18.828 2.83 1 95.38 187 TYR A O 1
ATOM 1481 N N . LEU A 1 188 ? 0.71 20.172 1.004 1 97 188 LEU A N 1
ATOM 1482 C CA . LEU A 1 188 ? 1.064 19.062 0.12 1 97 188 LEU A CA 1
ATOM 1483 C C . LEU A 1 188 ? 2.438 18.5 0.476 1 97 188 LEU A C 1
ATOM 1485 O O . LEU A 1 188 ? 2.596 17.297 0.628 1 97 188 LEU A O 1
ATOM 1489 N N . ARG A 1 189 ? 3.357 19.406 0.662 1 97.5 189 ARG A N 1
ATOM 1490 C CA . ARG A 1 189 ? 4.727 19.016 0.977 1 97.5 189 ARG A CA 1
ATOM 1491 C C . ARG A 1 189 ? 4.797 18.297 2.322 1 97.5 189 ARG A C 1
ATOM 1493 O O . ARG A 1 189 ? 5.484 17.281 2.457 1 97.5 189 ARG A O 1
ATOM 1500 N N . SER A 1 190 ? 4.09 18.797 3.262 1 96.19 190 SER A N 1
ATOM 1501 C CA . SER A 1 190 ? 4.059 18.188 4.586 1 96.19 190 SER A CA 1
ATOM 1502 C C . SER A 1 190 ? 3.473 16.781 4.527 1 96.19 190 SER A C 1
ATOM 1504 O O . SER A 1 190 ? 3.977 15.859 5.18 1 96.19 190 SER A O 1
ATOM 1506 N N . GLY A 1 191 ? 2.422 16.641 3.771 1 97.75 191 GLY A N 1
ATOM 1507 C CA . GLY A 1 191 ? 1.807 15.328 3.602 1 97.75 191 GLY A CA 1
ATOM 1508 C C . GLY A 1 191 ? 2.721 14.32 2.93 1 97.75 191 GLY A C 1
ATOM 1509 O O . GLY A 1 191 ? 2.791 13.164 3.348 1 97.75 191 GLY A O 1
ATOM 1510 N N . ILE A 1 192 ? 3.428 14.781 1.905 1 98.31 192 ILE A N 1
ATOM 1511 C CA . ILE A 1 192 ? 4.355 13.906 1.196 1 98.31 192 ILE A CA 1
ATOM 1512 C C . ILE A 1 192 ? 5.492 13.492 2.133 1 98.31 192 ILE A C 1
ATOM 1514 O O . ILE A 1 192 ? 5.918 12.336 2.125 1 98.31 192 ILE A O 1
ATOM 1518 N N . ARG A 1 193 ? 5.945 14.43 2.939 1 97.75 193 ARG A N 1
ATOM 1519 C CA . ARG A 1 193 ? 7.012 14.117 3.887 1 97.75 193 ARG A CA 1
ATOM 1520 C C . ARG A 1 193 ? 6.582 13.023 4.859 1 97.75 193 ARG A C 1
ATOM 1522 O O . ARG A 1 193 ? 7.359 12.117 5.168 1 97.75 193 ARG A O 1
ATOM 1529 N N . LEU A 1 194 ? 5.375 13.141 5.312 1 98.25 194 LEU A N 1
ATOM 1530 C CA . LEU A 1 194 ? 4.867 12.102 6.191 1 98.25 194 LEU A CA 1
ATOM 1531 C C . LEU A 1 194 ? 4.816 10.758 5.469 1 98.25 194 LEU A C 1
ATOM 1533 O O . LEU A 1 194 ? 5.156 9.727 6.051 1 98.25 194 LEU A O 1
ATOM 1537 N N . ALA A 1 195 ? 4.367 10.742 4.223 1 98.5 195 ALA A N 1
ATOM 1538 C CA . ALA A 1 195 ? 4.316 9.508 3.436 1 98.5 195 ALA A CA 1
ATOM 1539 C C . ALA A 1 195 ? 5.711 8.906 3.27 1 98.5 195 ALA A C 1
ATOM 1541 O O . ALA A 1 195 ? 5.879 7.691 3.355 1 98.5 195 ALA A O 1
ATOM 1542 N N . LEU A 1 196 ? 6.664 9.781 3.043 1 98.44 196 LEU A N 1
ATOM 1543 C CA . LEU A 1 196 ? 8.047 9.336 2.889 1 98.44 196 LEU A CA 1
ATOM 1544 C C . LEU A 1 196 ? 8.555 8.695 4.172 1 98.44 196 LEU A C 1
ATOM 1546 O O . LEU A 1 196 ? 9.219 7.652 4.133 1 98.44 196 LEU A O 1
ATOM 1550 N N . ARG A 1 197 ? 8.234 9.273 5.305 1 97.5 197 ARG A N 1
ATOM 1551 C CA . ARG A 1 197 ? 8.594 8.664 6.582 1 97.5 197 ARG A CA 1
ATOM 1552 C C . ARG A 1 197 ? 7.867 7.336 6.773 1 97.5 197 ARG A C 1
ATOM 1554 O O . ARG A 1 197 ? 8.453 6.367 7.27 1 97.5 197 ARG A O 1
ATOM 1561 N N . GLY A 1 198 ? 6.637 7.336 6.328 1 97.62 198 GLY A N 1
ATOM 1562 C CA . GLY A 1 198 ? 5.797 6.16 6.512 1 97.62 198 GLY A CA 1
ATOM 1563 C C . GLY A 1 198 ? 6.293 4.949 5.746 1 97.62 198 GLY A C 1
ATOM 1564 O O . GLY A 1 198 ? 6.289 3.832 6.27 1 97.62 198 GLY A O 1
ATOM 1565 N N . ILE A 1 199 ? 6.727 5.137 4.527 1 97.5 199 ILE A N 1
ATOM 1566 C CA . ILE A 1 199 ? 7.109 4.02 3.666 1 97.5 199 ILE A CA 1
ATOM 1567 C C . ILE A 1 199 ? 8.383 3.373 4.199 1 97.5 199 ILE A C 1
ATOM 1569 O O . ILE A 1 199 ? 8.617 2.18 3.992 1 97.5 199 ILE A O 1
ATOM 1573 N N . THR A 1 200 ? 9.203 4.152 4.945 1 95.81 200 THR A N 1
ATOM 1574 C CA . THR A 1 200 ? 10.469 3.648 5.465 1 95.81 200 THR A CA 1
ATOM 1575 C C . THR A 1 200 ? 10.234 2.699 6.637 1 95.81 200 THR A C 1
ATOM 1577 O O . THR A 1 200 ? 11.148 1.991 7.062 1 95.81 200 THR A O 1
ATOM 1580 N N . ARG A 1 201 ? 8.992 2.674 7.086 1 92.56 201 ARG A N 1
ATOM 1581 C CA . ARG A 1 201 ? 8.664 1.719 8.141 1 92.56 201 ARG A CA 1
ATOM 1582 C C . ARG A 1 201 ? 8.742 0.286 7.621 1 92.56 201 ARG A C 1
ATOM 1584 O O . ARG A 1 201 ? 9.008 -0.643 8.391 1 92.56 201 ARG A O 1
ATOM 1591 N N . THR A 1 202 ? 8.539 0.179 6.352 1 93.44 202 THR A N 1
ATOM 1592 C CA . THR A 1 202 ? 8.562 -1.148 5.75 1 93.44 202 THR A CA 1
ATOM 1593 C C . THR A 1 202 ? 9.797 -1.317 4.867 1 93.44 202 THR A C 1
ATOM 1595 O O . THR A 1 202 ? 10.469 -2.348 4.922 1 93.44 202 THR A O 1
ATOM 1598 N N . LEU A 1 203 ? 10.086 -0.332 4.133 1 96.69 203 LEU A N 1
ATOM 1599 C CA . LEU A 1 203 ? 11.188 -0.419 3.186 1 96.69 203 LEU A CA 1
ATOM 1600 C C . LEU A 1 203 ? 12.422 0.302 3.721 1 96.69 203 LEU A C 1
ATOM 1602 O O . LEU A 1 203 ? 12.328 1.447 4.168 1 96.69 203 LEU A O 1
ATOM 1606 N N . PRO A 1 204 ? 13.547 -0.335 3.729 1 95.69 204 PRO A N 1
ATOM 1607 C CA . PRO A 1 204 ? 14.773 0.33 4.18 1 95.69 204 PRO A CA 1
ATOM 1608 C C . PRO A 1 204 ? 15.312 1.336 3.162 1 95.69 204 PRO A C 1
ATOM 1610 O O . PRO A 1 204 ? 16.141 0.987 2.324 1 95.69 204 PRO A O 1
ATOM 1613 N N . LEU A 1 205 ? 14.922 2.562 3.279 1 96.62 205 LEU A N 1
ATOM 1614 C CA . LEU A 1 205 ? 15.219 3.582 2.279 1 96.62 205 LEU A CA 1
ATOM 1615 C C . LEU A 1 205 ? 15.828 4.82 2.93 1 96.62 205 LEU A C 1
ATOM 1617 O O . LEU A 1 205 ? 15.953 5.863 2.285 1 96.62 205 LEU A O 1
ATOM 1621 N N . SER A 1 206 ? 16.203 4.75 4.215 1 95.88 206 SER A N 1
ATOM 1622 C CA . SER A 1 206 ? 16.609 5.953 4.938 1 95.88 206 SER A CA 1
ATOM 1623 C C . SER A 1 206 ? 18.125 6.047 5.039 1 95.88 206 SER A C 1
ATOM 1625 O O . SER A 1 206 ? 18.797 5.07 5.383 1 95.88 206 SER A O 1
ATOM 1627 N N . ILE A 1 207 ? 18.641 7.227 4.762 1 95.88 207 ILE A N 1
ATOM 1628 C CA . ILE A 1 207 ? 20.062 7.535 4.926 1 95.88 207 ILE A CA 1
ATOM 1629 C C . ILE A 1 207 ? 20.219 8.758 5.824 1 95.88 207 ILE A C 1
ATOM 1631 O O . ILE A 1 207 ? 19.531 9.758 5.648 1 95.88 207 ILE A O 1
ATOM 1635 N N . HIS A 1 208 ? 21.125 8.641 6.762 1 95.81 208 HIS A N 1
ATOM 1636 C CA . HIS A 1 208 ? 21.453 9.781 7.609 1 95.81 208 HIS A CA 1
ATOM 1637 C C . HIS A 1 208 ? 22.75 10.453 7.141 1 95.81 208 HIS A C 1
ATOM 1639 O O . HIS A 1 208 ? 23.766 9.781 6.938 1 95.81 208 HIS A O 1
ATOM 1645 N N . THR A 1 209 ? 22.656 11.648 6.934 1 94.19 209 THR A N 1
ATOM 1646 C CA . THR A 1 209 ? 23.844 12.453 6.68 1 94.19 209 THR A CA 1
ATOM 1647 C C . THR A 1 209 ? 24.141 13.367 7.863 1 94.19 209 THR A C 1
ATOM 1649 O O . THR A 1 209 ? 23.562 13.211 8.938 1 94.19 209 THR A O 1
ATOM 1652 N N . GLU A 1 210 ? 25.078 14.258 7.703 1 94.25 210 GLU A N 1
ATOM 1653 C CA . GLU A 1 210 ? 25.453 15.148 8.797 1 94.25 210 GLU A CA 1
ATOM 1654 C C . GLU A 1 210 ? 24.281 16.031 9.203 1 94.25 210 GLU A C 1
ATOM 1656 O O . GLU A 1 210 ? 24.031 16.25 10.398 1 94.25 210 GLU A O 1
ATOM 1661 N N . HIS A 1 211 ? 23.531 16.469 8.219 1 96.69 211 HIS A N 1
ATOM 1662 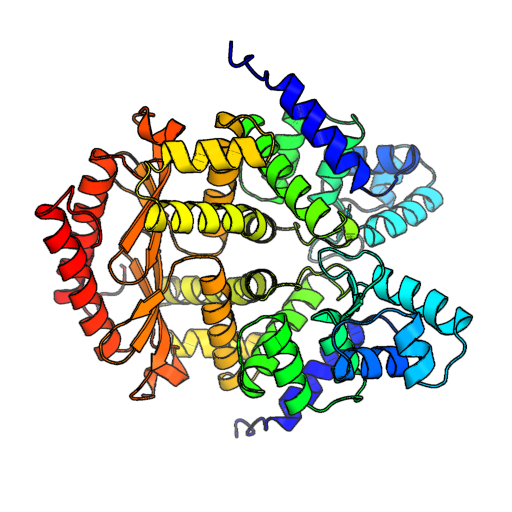C CA . HIS A 1 211 ? 22.531 17.484 8.523 1 96.69 211 HIS A CA 1
ATOM 1663 C C . HIS A 1 211 ? 21.125 16.984 8.211 1 96.69 211 HIS A C 1
ATOM 1665 O O . HIS A 1 211 ? 20.141 17.641 8.57 1 96.69 211 HIS A O 1
ATOM 1671 N N . HIS A 1 212 ? 21.062 15.797 7.539 1 97.12 212 HIS A N 1
ATOM 1672 C CA . HIS A 1 212 ? 19.75 15.406 7.035 1 97.12 212 HIS A CA 1
ATOM 1673 C C . HIS A 1 212 ? 19.469 13.93 7.32 1 97.12 212 HIS A C 1
ATOM 1675 O O . HIS A 1 212 ? 20.391 13.125 7.422 1 97.12 212 HIS A O 1
ATOM 1681 N N . LYS A 1 213 ? 18.234 13.633 7.582 1 97 213 LYS A N 1
ATOM 1682 C CA . LYS A 1 213 ? 17.688 12.297 7.355 1 97 213 LYS A CA 1
ATOM 1683 C C . LYS A 1 213 ? 16.953 12.227 6.023 1 97 213 LYS A C 1
ATOM 1685 O O . LYS A 1 213 ? 16.047 13.023 5.758 1 97 213 LYS A O 1
ATOM 1690 N N . VAL A 1 214 ? 17.297 11.242 5.176 1 97.56 214 VAL A N 1
ATOM 1691 C CA . VAL A 1 214 ? 16.891 11.266 3.773 1 97.56 214 VAL A CA 1
ATOM 1692 C C . VAL A 1 214 ? 16.219 9.945 3.402 1 97.56 214 VAL A C 1
ATOM 1694 O O . VAL A 1 214 ? 16.672 8.875 3.824 1 97.56 214 VAL A O 1
ATOM 1697 N N . THR A 1 215 ? 15.047 10 2.801 1 97.88 215 THR A N 1
ATOM 1698 C CA . THR A 1 215 ? 14.555 8.867 2.025 1 97.88 215 THR A CA 1
ATOM 1699 C C . THR A 1 215 ? 15.109 8.906 0.605 1 97.88 215 THR A C 1
ATOM 1701 O O . THR A 1 215 ? 14.883 9.867 -0.134 1 97.88 215 THR A O 1
ATOM 1704 N N . LEU A 1 216 ? 15.773 7.871 0.198 1 96.88 216 LEU A N 1
ATOM 1705 C CA . LEU A 1 216 ? 16.469 7.879 -1.083 1 96.88 216 LEU A CA 1
ATOM 1706 C C . LEU A 1 216 ? 15.852 6.875 -2.049 1 96.88 216 LEU A C 1
ATOM 1708 O O . LEU A 1 216 ? 15.758 5.684 -1.741 1 96.88 216 LEU A O 1
ATOM 1712 N N . PHE A 1 217 ? 15.383 7.395 -3.143 1 96.5 217 PHE A N 1
ATOM 1713 C CA . PHE A 1 217 ? 15.047 6.551 -4.285 1 96.5 217 PHE A CA 1
ATOM 1714 C C . PHE A 1 217 ? 16.156 6.602 -5.336 1 96.5 217 PHE A C 1
ATOM 1716 O O . PHE A 1 217 ? 16.828 7.621 -5.484 1 96.5 217 PHE A O 1
ATOM 1723 N N . MET A 1 218 ? 16.328 5.523 -5.977 1 93 218 MET A N 1
ATOM 1724 C CA . MET A 1 218 ? 17.328 5.461 -7.035 1 93 218 MET A CA 1
ATOM 1725 C C . MET A 1 218 ? 16.781 4.695 -8.242 1 93 218 MET A C 1
ATOM 1727 O O . MET A 1 218 ? 16.281 3.584 -8.102 1 93 218 MET A O 1
ATOM 1731 N N . HIS A 1 219 ? 16.875 5.316 -9.336 1 93.06 219 HIS A N 1
ATOM 1732 C CA . HIS A 1 219 ? 16.531 4.68 -10.602 1 93.06 219 HIS A CA 1
ATOM 1733 C C . HIS A 1 219 ? 17.656 4.824 -11.617 1 93.06 219 HIS A C 1
ATOM 1735 O O . HIS A 1 219 ? 17.906 5.918 -12.133 1 93.06 219 HIS A O 1
ATOM 1741 N N . ASP A 1 220 ? 18.312 3.705 -11.836 1 91.44 220 ASP A N 1
ATOM 1742 C CA . ASP A 1 220 ? 19.5 3.672 -12.68 1 91.44 220 ASP A CA 1
ATOM 1743 C C . ASP A 1 220 ? 20.531 4.684 -12.203 1 91.44 220 ASP A C 1
ATOM 1745 O O . ASP A 1 220 ? 21.047 4.578 -11.094 1 91.44 220 ASP A O 1
ATOM 1749 N N . LYS A 1 221 ? 20.797 5.75 -12.961 1 87.62 221 LYS A N 1
ATOM 1750 C CA . LYS A 1 221 ? 21.844 6.695 -12.594 1 87.62 221 LYS A CA 1
ATOM 1751 C C . LYS A 1 221 ? 21.266 7.906 -11.859 1 87.62 221 LYS A C 1
ATOM 1753 O O . LYS A 1 221 ? 22 8.789 -11.422 1 87.62 221 LYS A O 1
ATOM 1758 N N . LEU A 1 222 ? 20.016 7.902 -11.664 1 91.69 222 LEU A N 1
ATOM 1759 C CA . LEU A 1 222 ? 19.359 9.078 -11.102 1 91.69 222 LEU A CA 1
ATOM 1760 C C . LEU A 1 222 ? 19.094 8.898 -9.617 1 91.69 222 LEU A C 1
ATOM 1762 O O . LEU A 1 222 ? 18.609 7.84 -9.188 1 91.69 222 LEU A O 1
ATOM 1766 N N . LEU A 1 223 ? 19.422 9.914 -8.875 1 93.12 223 LEU A N 1
ATOM 1767 C CA . LEU A 1 223 ? 19.172 9.953 -7.438 1 93.12 223 LEU A CA 1
ATOM 1768 C C . LEU A 1 223 ? 17.984 10.859 -7.121 1 93.12 223 LEU A C 1
ATOM 1770 O O . LEU A 1 223 ? 17.891 11.969 -7.656 1 93.12 223 LEU A O 1
ATOM 1774 N N . PHE A 1 224 ? 17.141 10.375 -6.32 1 95.88 224 PHE A N 1
ATOM 1775 C CA . PHE A 1 224 ? 16 11.164 -5.855 1 95.88 224 PHE A CA 1
ATOM 1776 C C . PHE A 1 224 ? 15.969 11.227 -4.332 1 95.88 224 PHE A C 1
ATOM 1778 O O . PHE A 1 224 ? 15.188 10.516 -3.693 1 95.88 224 PHE A O 1
ATOM 1785 N N . PRO A 1 225 ? 16.797 12.078 -3.764 1 96.81 225 PRO A N 1
ATOM 1786 C CA . PRO A 1 225 ? 16.812 12.227 -2.307 1 96.81 225 PRO A CA 1
ATOM 1787 C C . PRO A 1 225 ? 15.734 13.18 -1.795 1 96.81 225 PRO A C 1
ATOM 1789 O O . PRO A 1 225 ? 15.555 14.273 -2.346 1 96.81 225 PRO A O 1
ATOM 1792 N N . PHE A 1 226 ? 15.031 12.75 -0.819 1 98.19 226 PHE A N 1
ATOM 1793 C CA . PHE A 1 226 ? 14.047 13.602 -0.156 1 98.19 226 PHE A CA 1
ATOM 1794 C C . PHE A 1 226 ? 14.344 13.703 1.336 1 98.19 226 PHE A C 1
ATOM 1796 O O . PHE A 1 226 ? 14.43 12.688 2.029 1 98.19 226 PHE A O 1
ATOM 1803 N N . ALA A 1 227 ? 14.484 14.922 1.824 1 97.81 227 ALA A N 1
ATOM 1804 C CA . ALA A 1 227 ? 14.766 15.148 3.24 1 97.81 227 ALA A CA 1
ATOM 1805 C C . ALA A 1 227 ? 13.508 15 4.082 1 97.81 227 ALA A C 1
ATOM 1807 O O . ALA A 1 227 ? 12.516 15.711 3.865 1 97.81 227 ALA A O 1
ATOM 1808 N N . ILE A 1 228 ? 13.57 14.086 4.984 1 96.12 228 ILE A N 1
ATOM 1809 C CA . ILE A 1 228 ? 12.438 13.938 5.895 1 96.12 228 ILE A CA 1
ATOM 1810 C C . ILE A 1 228 ? 12.719 14.695 7.188 1 96.12 228 ILE A C 1
ATOM 1812 O O . ILE A 1 228 ? 11.789 15.062 7.91 1 96.12 228 ILE A O 1
ATOM 1816 N N . GLU A 1 229 ? 13.961 14.883 7.477 1 95.25 229 GLU A N 1
ATOM 1817 C CA . GLU A 1 229 ? 14.422 15.773 8.539 1 95.25 229 GLU A CA 1
ATOM 1818 C C . GLU A 1 229 ? 15.602 16.625 8.07 1 95.25 229 GLU A C 1
ATOM 1820 O O . GLU A 1 229 ? 16.438 16.156 7.297 1 95.25 229 GLU A O 1
ATOM 1825 N N . CYS A 1 230 ? 15.57 17.812 8.492 1 96.69 230 CYS A N 1
ATOM 1826 C CA . CYS A 1 230 ? 16.656 18.75 8.195 1 96.69 230 CYS A CA 1
ATOM 1827 C C . CYS A 1 230 ? 16.984 19.609 9.406 1 96.69 230 CYS A C 1
ATOM 1829 O O . CYS A 1 230 ? 16.125 20.359 9.883 1 96.69 230 CYS A O 1
ATOM 1831 N N . LYS A 1 231 ? 18.203 19.562 9.828 1 94.94 231 LYS A N 1
ATOM 1832 C CA . LYS A 1 231 ? 18.641 20.328 10.984 1 94.94 231 LYS A CA 1
ATOM 1833 C C . LYS A 1 231 ? 18.641 21.828 10.672 1 94.94 231 LYS A C 1
ATOM 1835 O O . LYS A 1 231 ? 18.312 22.641 11.539 1 94.94 231 LYS A O 1
ATOM 1840 N N . ILE A 1 232 ? 18.969 22.141 9.453 1 91.81 232 ILE A N 1
ATOM 1841 C CA . ILE A 1 232 ? 19.125 23.531 9.039 1 91.81 232 ILE A CA 1
ATOM 1842 C C . ILE A 1 232 ? 17.75 24.125 8.711 1 91.81 232 ILE A C 1
ATOM 1844 O O . ILE A 1 232 ? 17.531 25.328 8.852 1 91.81 232 ILE A O 1
ATOM 1848 N N . GLN A 1 233 ? 16.828 23.25 8.328 1 90.38 233 GLN A N 1
ATOM 1849 C CA . GLN A 1 233 ? 15.484 23.656 7.93 1 90.38 233 GLN A CA 1
ATOM 1850 C C . GLN A 1 233 ? 15.539 24.766 6.867 1 90.38 233 GLN A C 1
ATOM 1852 O O . GLN A 1 233 ? 14.898 25.797 7.016 1 90.38 233 GLN A O 1
ATOM 1857 N N . CYS A 1 234 ? 16.391 24.578 5.855 1 90.25 234 CYS A N 1
ATOM 1858 C CA . CYS A 1 234 ? 16.594 25.578 4.809 1 90.25 234 CYS A CA 1
ATOM 1859 C C . CYS A 1 234 ? 15.398 25.641 3.865 1 90.25 234 CYS A C 1
ATOM 1861 O O . CYS A 1 234 ? 14.469 24.844 3.994 1 90.25 234 CYS A O 1
ATOM 1863 N N . GLN A 1 235 ? 15.453 26.547 2.934 1 93.81 235 GLN A N 1
ATOM 1864 C CA . GLN A 1 235 ? 14.359 26.766 1.992 1 93.81 235 GLN A CA 1
ATOM 1865 C C . GLN A 1 235 ? 14.125 25.516 1.136 1 93.81 235 GLN A C 1
ATOM 1867 O O . GLN A 1 235 ? 12.984 25.203 0.793 1 93.81 235 GLN A O 1
ATOM 1872 N N . HIS A 1 236 ? 15.148 24.766 0.821 1 95.12 236 HIS A N 1
ATOM 1873 C CA . HIS A 1 236 ? 15.016 23.578 -0.005 1 95.12 236 HIS A CA 1
ATOM 1874 C C . HIS A 1 236 ? 14.203 22.5 0.707 1 95.12 236 HIS A C 1
ATOM 1876 O O . HIS A 1 236 ? 13.469 21.75 0.065 1 95.12 236 HIS A O 1
ATOM 1882 N N . PHE A 1 237 ? 14.375 22.453 1.987 1 95.88 237 PHE A N 1
ATOM 1883 C CA . PHE A 1 237 ? 13.633 21.484 2.795 1 95.88 237 PHE A CA 1
ATOM 1884 C C . PHE A 1 237 ? 12.133 21.734 2.701 1 95.88 237 PHE A C 1
ATOM 1886 O O . PHE A 1 237 ? 11.352 20.797 2.521 1 95.88 237 PHE A O 1
ATOM 1893 N N . TRP A 1 238 ? 11.789 22.984 2.674 1 94.5 238 TRP A N 1
ATOM 1894 C CA . TRP A 1 238 ? 10.375 23.344 2.727 1 94.5 238 TRP A CA 1
ATOM 1895 C C . TRP A 1 238 ? 9.773 23.391 1.326 1 94.5 238 TRP A C 1
ATOM 1897 O O . TRP A 1 238 ? 8.625 23 1.123 1 94.5 238 TRP A O 1
ATOM 1907 N N . ASP A 1 239 ? 10.555 23.781 0.361 1 95.88 239 ASP A N 1
ATOM 1908 C CA . ASP A 1 239 ? 9.992 24.094 -0.953 1 95.88 239 ASP A CA 1
ATOM 1909 C C . ASP A 1 239 ? 9.977 22.844 -1.843 1 95.88 239 ASP A C 1
ATOM 1911 O O . ASP A 1 239 ? 9.094 22.688 -2.684 1 95.88 239 ASP A O 1
ATOM 1915 N N . ASN A 1 240 ? 11.031 22.078 -1.692 1 97.19 240 ASN A N 1
ATOM 1916 C CA . ASN A 1 240 ? 11.125 20.953 -2.627 1 97.19 240 ASN A CA 1
ATOM 1917 C C . ASN A 1 240 ? 11.555 19.672 -1.927 1 97.19 240 ASN A C 1
ATOM 1919 O O . ASN A 1 240 ? 12.203 18.828 -2.533 1 97.19 240 ASN A O 1
ATOM 1923 N N . LEU A 1 241 ? 11.32 19.578 -0.614 1 97.5 241 LEU A N 1
ATOM 1924 C CA . LEU A 1 241 ? 11.555 18.375 0.178 1 97.5 241 LEU A CA 1
ATOM 1925 C C . LEU A 1 241 ? 13.039 18.016 0.184 1 97.5 241 LEU A C 1
ATOM 1927 O O . LEU A 1 241 ? 13.383 16.828 0.268 1 97.5 241 LEU A O 1
ATOM 1931 N N . GLY A 1 242 ? 13.93 18.984 0.014 1 96.5 242 GLY A N 1
ATOM 1932 C CA . GLY A 1 242 ? 15.367 18.781 0.038 1 96.5 242 GLY A CA 1
ATOM 1933 C C . GLY A 1 242 ? 15.914 18.234 -1.271 1 96.5 242 GLY A C 1
ATOM 1934 O O . GLY A 1 242 ? 17.125 18.031 -1.405 1 96.5 242 GLY A O 1
ATOM 1935 N N . PHE A 1 243 ? 15.086 18.094 -2.256 1 95.75 243 PHE A N 1
ATOM 1936 C CA . PHE A 1 243 ? 15.414 17.422 -3.51 1 95.75 243 PHE A CA 1
ATOM 1937 C C . PHE A 1 243 ? 16.531 18.156 -4.234 1 95.75 243 PHE A C 1
ATOM 1939 O O . PHE A 1 243 ? 17.406 17.531 -4.844 1 95.75 243 PHE A O 1
ATOM 1946 N N . GLU A 1 244 ? 16.578 19.484 -4.184 1 93.94 244 GLU A N 1
ATOM 1947 C CA . GLU A 1 244 ? 17.578 20.297 -4.887 1 93.94 244 GLU A CA 1
ATOM 1948 C C . GLU A 1 244 ? 18.531 20.969 -3.912 1 93.94 244 GLU A C 1
ATOM 1950 O O . GLU A 1 244 ? 19.188 21.953 -4.258 1 93.94 244 GLU A O 1
ATOM 1955 N N . CYS A 1 245 ? 18.594 20.453 -2.723 1 96.31 245 CYS A N 1
ATOM 1956 C CA . CYS A 1 245 ? 19.484 21.031 -1.715 1 96.31 245 CYS A CA 1
ATOM 1957 C C . CYS A 1 245 ? 20.922 20.656 -1.994 1 96.31 245 CYS A C 1
ATOM 1959 O O . CYS A 1 245 ? 21.297 19.484 -1.962 1 96.31 245 CYS A O 1
ATOM 1961 N N . PRO A 1 246 ? 21.828 21.672 -2.223 1 94.81 246 PRO A N 1
ATOM 1962 C CA . PRO A 1 246 ? 23.219 21.375 -2.547 1 94.81 246 PRO A CA 1
ATOM 1963 C C . PRO A 1 246 ? 23.969 20.719 -1.393 1 94.81 246 PRO A C 1
ATOM 1965 O O . PRO A 1 246 ? 24.797 19.844 -1.617 1 94.81 246 PRO A O 1
ATOM 1968 N N . ILE A 1 247 ? 23.688 21.078 -0.214 1 96.12 247 ILE A N 1
ATOM 1969 C CA . ILE A 1 247 ? 24.328 20.484 0.952 1 96.12 247 ILE A CA 1
ATOM 1970 C C . ILE A 1 247 ? 23.953 19.016 1.064 1 96.12 247 ILE A C 1
ATOM 1972 O O . ILE A 1 247 ? 24.812 18.156 1.257 1 96.12 247 ILE A O 1
ATOM 1976 N N . LEU A 1 248 ? 22.672 18.719 0.903 1 96.31 248 LEU A N 1
ATOM 1977 C CA . LEU A 1 248 ? 22.188 17.344 0.96 1 96.31 248 LEU A CA 1
ATOM 1978 C C . LEU A 1 248 ? 22.859 16.484 -0.114 1 96.31 248 LEU A C 1
ATOM 1980 O O . LEU A 1 248 ? 23.312 15.383 0.165 1 96.31 248 LEU A O 1
ATOM 1984 N N . MET A 1 249 ? 22.938 17.062 -1.265 1 93.88 249 MET A N 1
ATOM 1985 C CA . MET A 1 249 ? 23.516 16.312 -2.373 1 93.88 249 MET A CA 1
ATOM 1986 C C . MET A 1 249 ? 24.984 16.016 -2.135 1 93.88 249 MET A C 1
ATOM 1988 O O . MET A 1 249 ? 25.469 14.922 -2.412 1 93.88 249 MET A O 1
ATOM 1992 N N . GLU A 1 250 ? 25.672 17 -1.664 1 93.75 250 GLU A N 1
ATOM 1993 C CA . GLU A 1 250 ? 27.078 16.828 -1.369 1 93.75 250 GLU A CA 1
ATOM 1994 C C . GLU A 1 250 ? 27.297 15.766 -0.288 1 93.75 250 GLU A C 1
ATOM 1996 O O . GLU A 1 250 ? 28.141 14.875 -0.439 1 93.75 250 GLU A O 1
ATOM 2001 N N . GLU A 1 251 ? 26.547 15.836 0.734 1 94.38 251 GLU A N 1
ATOM 2002 C CA . GLU A 1 251 ? 26.656 14.875 1.827 1 94.38 251 GLU A CA 1
ATOM 2003 C C . GLU A 1 251 ? 26.297 13.469 1.358 1 94.38 251 GLU A C 1
ATOM 2005 O O . GLU A 1 251 ? 26.922 12.492 1.761 1 94.38 251 GLU A O 1
ATOM 2010 N N . LEU A 1 252 ? 25.25 13.398 0.553 1 93.31 252 LEU A N 1
ATOM 2011 C CA . LEU A 1 252 ? 24.797 12.117 0.039 1 93.31 252 LEU A CA 1
ATOM 2012 C C . LEU A 1 252 ? 25.859 11.469 -0.836 1 93.31 252 LEU A C 1
ATOM 2014 O O . LEU A 1 252 ? 26.125 10.266 -0.726 1 93.31 252 LEU A O 1
ATOM 2018 N N . ARG A 1 253 ? 26.438 12.234 -1.644 1 90.31 253 ARG A N 1
ATOM 2019 C CA . ARG A 1 253 ? 27.516 11.727 -2.5 1 90.31 253 ARG A CA 1
ATOM 2020 C C . ARG A 1 253 ? 28.688 11.219 -1.67 1 90.31 253 ARG A C 1
ATOM 2022 O O . ARG A 1 253 ? 29.281 10.188 -1.981 1 90.31 253 ARG A O 1
ATOM 2029 N N . GLY A 1 254 ? 29.016 11.984 -0.703 1 88.94 254 GLY A N 1
ATOM 2030 C CA . GLY A 1 254 ? 30.062 11.531 0.205 1 88.94 254 GLY A CA 1
ATOM 2031 C C . GLY A 1 254 ? 29.75 10.195 0.852 1 88.94 254 GLY A C 1
ATOM 2032 O O . GLY A 1 254 ? 30.625 9.32 0.924 1 88.94 254 GLY A O 1
ATOM 2033 N N . ARG A 1 255 ? 28.578 10.039 1.236 1 89.69 255 ARG A N 1
ATOM 2034 C CA . ARG A 1 255 ? 28.141 8.797 1.878 1 89.69 255 ARG A CA 1
ATOM 2035 C C . ARG A 1 255 ? 28.172 7.637 0.893 1 89.69 255 ARG A C 1
ATOM 2037 O O . ARG A 1 255 ? 28.594 6.531 1.238 1 89.69 255 ARG A O 1
ATOM 2044 N N . LEU A 1 256 ? 27.656 7.895 -0.331 1 88.31 256 LEU A N 1
ATOM 2045 C CA . LEU A 1 256 ? 27.625 6.855 -1.353 1 88.31 256 LEU A CA 1
ATOM 2046 C C . LEU A 1 256 ? 29.047 6.441 -1.741 1 88.31 256 LEU A C 1
ATOM 2048 O O . LEU A 1 256 ? 29.312 5.262 -1.987 1 88.31 256 LEU A O 1
ATOM 2052 N N . ALA A 1 257 ? 29.922 7.395 -1.743 1 87.31 257 ALA A N 1
ATOM 2053 C CA . ALA A 1 257 ? 31.312 7.098 -2.049 1 87.31 257 ALA A CA 1
ATOM 2054 C C . ALA A 1 257 ? 31.922 6.18 -0.994 1 87.31 257 ALA A C 1
ATOM 2056 O O . ALA A 1 257 ? 32.688 5.27 -1.322 1 87.31 257 ALA A O 1
ATOM 2057 N N . THR A 1 258 ? 31.578 6.387 0.175 1 85.12 258 THR A N 1
ATOM 2058 C CA . THR A 1 258 ? 32.094 5.57 1.267 1 85.12 258 THR A CA 1
ATOM 2059 C C . THR A 1 258 ? 31.562 4.141 1.172 1 85.12 258 THR A C 1
ATOM 2061 O O . THR A 1 258 ? 32.281 3.188 1.454 1 85.12 258 THR A O 1
ATOM 2064 N N . ILE A 1 259 ? 30.328 4.051 0.803 1 82.06 259 ILE A N 1
ATOM 2065 C CA . ILE A 1 259 ? 29.703 2.74 0.685 1 82.06 259 ILE A CA 1
ATOM 2066 C C . ILE A 1 259 ? 30.391 1.935 -0.415 1 82.06 259 ILE A C 1
ATOM 2068 O O . ILE A 1 259 ? 30.609 0.731 -0.263 1 82.06 259 ILE A O 1
ATOM 2072 N N . THR A 1 260 ? 30.703 2.607 -1.427 1 80.25 260 THR A N 1
ATOM 2073 C CA . THR A 1 260 ? 31.312 1.93 -2.564 1 80.25 260 THR A CA 1
ATOM 2074 C C . THR A 1 260 ? 32.781 1.579 -2.268 1 80.25 260 THR A C 1
ATOM 2076 O O . THR A 1 260 ? 33.312 0.611 -2.812 1 80.25 260 THR A O 1
ATOM 2079 N N . ALA A 1 261 ? 33.438 2.338 -1.426 1 75.62 261 ALA A N 1
ATOM 2080 C CA . ALA A 1 261 ? 34.844 2.096 -1.074 1 75.62 261 ALA A CA 1
ATOM 2081 C C . ALA A 1 261 ? 34.938 0.965 -0.056 1 75.62 261 ALA A C 1
ATOM 2083 O O . ALA A 1 261 ? 35.938 0.214 -0.066 1 75.62 261 ALA A O 1
ATOM 2084 N N . GLN A 1 262 ? 34.156 0.98 1.003 1 61.97 262 GLN A N 1
ATOM 2085 C CA . GLN A 1 262 ? 34.219 -0.022 2.062 1 61.97 262 GLN A CA 1
ATOM 2086 C C . GLN A 1 262 ? 34 -1.427 1.501 1 61.97 262 GLN A C 1
ATOM 2088 O O . GLN A 1 262 ? 34.594 -2.389 1.999 1 61.97 262 GLN A O 1
ATOM 2093 N N . THR A 1 263 ? 33.031 -1.58 0.693 1 53.16 263 THR A N 1
ATOM 2094 C CA . THR A 1 263 ? 32.688 -2.943 0.295 1 53.16 263 THR A CA 1
ATOM 2095 C C . THR A 1 263 ? 33.812 -3.543 -0.564 1 53.16 263 THR A C 1
ATOM 2097 O O . THR A 1 263 ? 33.812 -4.75 -0.813 1 53.16 263 THR A O 1
ATOM 2100 N N . ALA A 1 264 ? 34.656 -2.676 -1.222 1 44.78 264 ALA A N 1
ATOM 2101 C CA . ALA A 1 264 ? 35.812 -3.275 -1.853 1 44.78 264 ALA A CA 1
ATOM 2102 C C . ALA A 1 264 ? 36.719 -3.971 -0.821 1 44.78 264 ALA A C 1
ATOM 2104 O O . ALA A 1 264 ? 37.375 -4.965 -1.131 1 44.78 264 ALA A O 1
ATOM 2105 N N . CYS A 1 265 ? 36.812 -3.369 0.381 1 37.72 265 CYS A N 1
ATOM 2106 C CA . CYS A 1 265 ? 37.719 -4.059 1.293 1 37.72 265 CYS A CA 1
ATOM 2107 C C . CYS A 1 265 ? 37.031 -5.223 1.979 1 37.72 265 CYS A C 1
ATOM 2109 O O . CYS A 1 265 ? 37.656 -6.219 2.33 1 37.72 265 CYS A O 1
ATOM 2111 N N . THR A 1 266 ? 36 -4.91 3.016 1 34.31 266 THR A N 1
ATOM 2112 C CA . THR A 1 266 ? 35.688 -5.906 4.027 1 34.31 266 THR A CA 1
ATOM 2113 C C . THR A 1 266 ? 34.656 -6.914 3.492 1 34.31 266 THR A C 1
ATOM 2115 O O . THR A 1 266 ? 33.5 -6.574 3.275 1 34.31 266 THR A O 1
ATOM 2118 N N . PRO A 1 267 ? 34.844 -7.879 2.719 1 33.72 267 PRO A N 1
ATOM 2119 C CA . PRO A 1 267 ? 33.875 -8.977 2.549 1 33.72 267 PRO A CA 1
ATOM 2120 C C . PRO A 1 267 ? 33.094 -9.281 3.83 1 33.72 267 PRO A C 1
ATOM 2122 O O . PRO A 1 267 ? 31.875 -9.352 3.812 1 33.72 267 PRO A O 1
ATOM 2125 N N . ASN A 1 268 ? 33.5 -10.406 4.75 1 29.3 268 ASN A N 1
ATOM 2126 C CA . ASN A 1 268 ? 33.188 -11.336 5.82 1 29.3 268 ASN A CA 1
ATOM 2127 C C . ASN A 1 268 ? 33.156 -10.641 7.18 1 29.3 268 ASN A C 1
ATOM 2129 O O . ASN A 1 268 ? 33.344 -11.281 8.211 1 29.3 268 ASN A O 1
ATOM 2133 N N . GLN A 1 269 ? 33.5 -9.367 7.445 1 28.75 269 GLN A N 1
ATOM 2134 C CA . GLN A 1 269 ? 33.594 -9.258 8.891 1 28.75 269 GLN A CA 1
ATOM 2135 C C . GLN A 1 269 ? 32.219 -9.188 9.555 1 28.75 269 GLN A C 1
ATOM 2137 O O . GLN A 1 269 ? 31.391 -8.375 9.172 1 28.75 269 GLN A O 1
ATOM 2142 N N . PRO A 1 270 ? 31.797 -10.164 10.391 1 27.73 270 PRO A N 1
ATOM 2143 C CA . PRO A 1 270 ? 30.609 -10.219 11.258 1 27.73 270 PRO A CA 1
ATOM 2144 C C . PRO A 1 270 ? 30.359 -8.906 11.992 1 27.73 270 PRO A C 1
ATOM 2146 O O . PRO A 1 270 ? 31.297 -8.242 12.414 1 27.73 270 PRO A O 1
ATOM 2149 N N . LEU A 1 271 ? 29.359 -8.125 11.656 1 25.14 271 LEU A N 1
ATOM 2150 C CA . LEU A 1 271 ? 29.016 -7.008 12.523 1 25.14 271 LEU A CA 1
ATOM 2151 C C . LEU A 1 271 ? 29.234 -7.367 13.984 1 25.14 271 LEU A C 1
ATOM 2153 O O . LEU A 1 271 ? 28.547 -8.234 14.531 1 25.14 271 LEU A O 1
ATOM 2157 N N . THR A 1 272 ? 30.453 -7.23 14.547 1 21.69 272 THR A N 1
ATOM 2158 C CA . THR A 1 272 ? 30.609 -7.234 16 1 21.69 272 THR A CA 1
ATOM 2159 C C . THR A 1 272 ? 29.781 -6.117 16.625 1 21.69 272 THR A C 1
ATOM 2161 O O . THR A 1 272 ? 29.781 -4.984 16.141 1 21.69 272 THR A O 1
ATOM 2164 N N . MET B 1 1 ? 12.789 -35.906 2.518 1 27.73 1 MET B N 1
ATOM 2165 C CA . MET B 1 1 ? 12.078 -36.062 1.253 1 27.73 1 MET B CA 1
ATOM 2166 C C . MET B 1 1 ? 11.164 -34.875 0.983 1 27.73 1 MET B C 1
ATOM 2168 O O . MET B 1 1 ? 10.102 -34.75 1.598 1 27.73 1 MET B O 1
ATOM 2172 N N . THR B 1 2 ? 11.68 -33.594 1.01 1 38.06 2 THR B N 1
ATOM 2173 C CA . THR B 1 2 ? 10.969 -32.344 0.873 1 38.06 2 THR B CA 1
ATOM 2174 C C . THR B 1 2 ? 9.977 -32.375 -0.288 1 38.06 2 THR B C 1
ATOM 2176 O O . THR B 1 2 ? 10.375 -32.531 -1.445 1 38.06 2 THR B O 1
ATOM 2179 N N . GLY B 1 3 ? 9.008 -33.062 -0.222 1 41.56 3 GLY B N 1
ATOM 2180 C CA . GLY B 1 3 ? 8.031 -33.375 -1.246 1 41.56 3 GLY B CA 1
ATOM 2181 C C . GLY B 1 3 ? 7.781 -32.219 -2.207 1 41.56 3 GLY B C 1
ATOM 2182 O O . GLY B 1 3 ? 7.711 -31.078 -1.794 1 41.56 3 GLY B O 1
ATOM 2183 N N . ALA B 1 4 ? 8.219 -32.344 -3.475 1 51.78 4 ALA B N 1
ATOM 2184 C CA . ALA B 1 4 ? 8.18 -31.438 -4.613 1 51.78 4 ALA B CA 1
ATOM 2185 C C . ALA B 1 4 ? 6.816 -30.766 -4.734 1 51.78 4 ALA B C 1
ATOM 2187 O O . ALA B 1 4 ? 5.82 -31.422 -5.031 1 51.78 4 ALA B O 1
ATOM 2188 N N . TYR B 1 5 ? 6.508 -29.844 -3.834 1 65.62 5 TYR B N 1
ATOM 2189 C CA . TYR B 1 5 ? 5.293 -29.078 -4.074 1 65.62 5 TYR B CA 1
ATOM 2190 C C . TYR B 1 5 ? 5.168 -28.703 -5.547 1 65.62 5 TYR B C 1
ATOM 2192 O O . TYR B 1 5 ? 6.109 -28.156 -6.137 1 65.62 5 TYR B O 1
ATOM 2200 N N . THR B 1 6 ? 4.223 -29.453 -6.152 1 81.56 6 THR B N 1
ATOM 2201 C CA . THR B 1 6 ? 3.926 -29.094 -7.535 1 81.56 6 THR B CA 1
ATOM 2202 C C . THR B 1 6 ? 3.129 -27.797 -7.602 1 81.56 6 THR B C 1
ATOM 2204 O O . THR B 1 6 ? 2.664 -27.297 -6.578 1 81.56 6 THR B O 1
ATOM 2207 N N . LEU B 1 7 ? 3.074 -27.188 -8.633 1 87.88 7 LEU B N 1
ATOM 2208 C CA . LEU B 1 7 ? 2.27 -26 -8.883 1 87.88 7 LEU B CA 1
ATOM 2209 C C . LEU B 1 7 ? 0.809 -26.25 -8.516 1 87.88 7 LEU B C 1
ATOM 2211 O O . LEU B 1 7 ? 0.136 -25.359 -7.988 1 87.88 7 LEU B O 1
ATOM 2215 N N . ASP B 1 8 ? 0.394 -27.484 -8.664 1 89.69 8 ASP B N 1
ATOM 2216 C CA . ASP B 1 8 ? -0.987 -27.844 -8.367 1 89.69 8 ASP B CA 1
ATOM 2217 C C . ASP B 1 8 ? -1.259 -27.766 -6.863 1 89.69 8 ASP B C 1
ATOM 2219 O O . ASP B 1 8 ? -2.322 -27.312 -6.445 1 89.69 8 ASP B O 1
ATOM 2223 N N . THR B 1 9 ? -0.328 -28.234 -6.145 1 92.12 9 THR B N 1
ATOM 2224 C CA . THR B 1 9 ? -0.483 -28.188 -4.691 1 92.12 9 THR B CA 1
ATOM 2225 C C . THR B 1 9 ? -0.541 -26.75 -4.203 1 92.12 9 THR B C 1
ATOM 2227 O O . THR B 1 9 ? -1.351 -26.406 -3.334 1 92.12 9 THR B O 1
ATOM 2230 N N . LEU B 1 10 ? 0.3 -25.922 -4.723 1 94.38 10 LEU B N 1
ATOM 2231 C CA . LEU B 1 10 ? 0.29 -24.516 -4.348 1 94.38 10 LEU B CA 1
ATOM 2232 C C . LEU B 1 10 ? -1.031 -23.859 -4.734 1 94.38 10 LEU B C 1
ATOM 2234 O O . LEU B 1 10 ? -1.573 -23.047 -3.977 1 94.38 10 LEU B O 1
ATOM 2238 N N . GLU B 1 11 ? -1.477 -24.25 -5.863 1 96.12 11 GLU B N 1
ATOM 2239 C CA . GLU B 1 11 ? -2.744 -23.703 -6.336 1 96.12 11 GLU B CA 1
ATOM 2240 C C . GLU B 1 11 ? -3.877 -24.016 -5.363 1 96.12 11 GLU B C 1
ATOM 2242 O O . GLU B 1 11 ? -4.688 -23.141 -5.043 1 96.12 11 GLU B O 1
ATOM 2247 N N . GLU B 1 12 ? -3.928 -25.172 -4.938 1 95.56 12 GLU B N 1
ATOM 2248 C CA . GLU B 1 12 ? -4.977 -25.562 -4.004 1 95.56 12 GLU B CA 1
ATOM 2249 C C . GLU B 1 12 ? -4.844 -24.828 -2.676 1 95.56 12 GLU B C 1
ATOM 2251 O O . GLU B 1 12 ? -5.848 -24.453 -2.066 1 95.56 12 GLU B O 1
ATOM 2256 N N . MET B 1 13 ? -3.641 -24.672 -2.207 1 95.56 13 MET B N 1
ATOM 2257 C CA . MET B 1 13 ? -3.41 -23.922 -0.974 1 95.56 13 MET B CA 1
ATOM 2258 C C . MET B 1 13 ? -3.895 -22.484 -1.11 1 95.56 13 MET B C 1
ATOM 2260 O O . MET B 1 13 ? -4.566 -21.969 -0.217 1 95.56 13 MET B O 1
ATOM 2264 N N . VAL B 1 14 ? -3.57 -21.906 -2.244 1 97.62 14 VAL B N 1
ATOM 2265 C CA . VAL B 1 14 ? -3.955 -20.531 -2.506 1 97.62 14 VAL B CA 1
ATOM 2266 C C . VAL B 1 14 ? -5.477 -20.422 -2.572 1 97.62 14 VAL B C 1
ATOM 2268 O O . VAL B 1 14 ? -6.074 -19.562 -1.915 1 97.62 14 VAL B O 1
ATOM 2271 N N . LYS B 1 15 ? -6.078 -21.266 -3.268 1 97.31 15 LYS B N 1
ATOM 2272 C CA . LYS B 1 15 ? -7.531 -21.234 -3.4 1 97.31 15 LYS B CA 1
ATOM 2273 C C . LYS B 1 15 ? -8.211 -21.453 -2.053 1 97.31 15 LYS B C 1
ATOM 2275 O O . LYS B 1 15 ? -9.227 -20.812 -1.752 1 97.31 15 LYS B O 1
ATOM 2280 N N . SER B 1 16 ? -7.676 -22.328 -1.303 1 96.69 16 SER B N 1
ATOM 2281 C CA . SER B 1 16 ? -8.25 -22.609 0.01 1 96.69 16 SER B CA 1
ATOM 2282 C C . SER B 1 16 ? -8.242 -21.359 0.891 1 96.69 16 SER B C 1
ATOM 2284 O O . SER B 1 16 ? -9.234 -21.062 1.555 1 96.69 16 SER B O 1
ATOM 2286 N N . ILE B 1 17 ? -7.191 -20.641 0.874 1 97.31 17 ILE B N 1
ATOM 2287 C CA . ILE B 1 17 ? -7.066 -19.422 1.673 1 97.31 17 ILE B CA 1
ATOM 2288 C C . ILE B 1 17 ? -8.031 -18.359 1.151 1 97.31 17 ILE B C 1
ATOM 2290 O O . ILE B 1 17 ? -8.789 -17.766 1.924 1 97.31 17 ILE B O 1
ATOM 2294 N N . TRP B 1 18 ? -8.094 -18.203 -0.115 1 97.69 18 TRP B N 1
ATOM 2295 C CA . TRP B 1 18 ? -8.805 -17.062 -0.695 1 97.69 18 TRP B CA 1
ATOM 2296 C C . TRP B 1 18 ? -10.305 -17.344 -0.786 1 97.69 18 TRP B C 1
ATOM 2298 O O . TRP B 1 18 ? -11.117 -16.422 -0.85 1 97.69 18 TRP B O 1
ATOM 2308 N N . ARG B 1 19 ? -10.664 -18.594 -0.765 1 96.56 19 ARG B N 1
ATOM 2309 C CA . ARG B 1 19 ? -12.078 -18.922 -0.67 1 96.56 19 ARG B CA 1
ATOM 2310 C C . ARG B 1 19 ? -12.688 -18.359 0.617 1 96.56 19 ARG B C 1
ATOM 2312 O O . ARG B 1 19 ? -13.852 -17.953 0.636 1 96.56 19 ARG B O 1
ATOM 2319 N N . GLN B 1 20 ? -11.883 -18.297 1.599 1 95.56 20 GLN B N 1
ATOM 2320 C CA . GLN B 1 20 ? -12.352 -17.797 2.889 1 95.56 20 GLN B CA 1
ATOM 2321 C C . GLN B 1 20 ? -12.367 -16.266 2.914 1 95.56 20 GLN B C 1
ATOM 2323 O O . GLN B 1 20 ? -13.109 -15.672 3.689 1 95.56 20 GLN B O 1
ATOM 2328 N N . LEU B 1 21 ? -11.594 -15.688 2.09 1 96.31 21 LEU B N 1
ATOM 2329 C CA . LEU B 1 21 ? -11.438 -14.234 2.107 1 96.31 21 LEU B CA 1
ATOM 2330 C C . LEU B 1 21 ? -12.383 -13.578 1.106 1 96.31 21 LEU B C 1
ATOM 2332 O O . LEU B 1 21 ? -12.586 -12.359 1.153 1 96.31 21 LEU B O 1
ATOM 2336 N N . THR B 1 22 ? -12.844 -14.328 0.172 1 95.75 22 THR B N 1
ATOM 2337 C CA . THR B 1 22 ? -13.633 -13.797 -0.93 1 95.75 22 THR B CA 1
ATOM 2338 C C . THR B 1 22 ? -15.125 -13.875 -0.613 1 95.75 22 THR B C 1
ATOM 2340 O O . THR B 1 22 ? -15.609 -14.906 -0.137 1 95.75 22 THR B O 1
ATOM 2343 N N . PRO B 1 23 ? -15.773 -12.781 -0.902 1 89 23 PRO B N 1
ATOM 2344 C CA . PRO B 1 23 ? -17.219 -12.828 -0.679 1 89 23 PRO B CA 1
ATOM 2345 C C . PRO B 1 23 ? -17.922 -13.82 -1.6 1 89 23 PRO B C 1
ATOM 2347 O O . PRO B 1 23 ? -17.469 -14.062 -2.719 1 89 23 PRO B O 1
ATOM 2350 N N . ASP B 1 24 ? -19.062 -14.172 -1.137 1 91.12 24 ASP B N 1
ATOM 2351 C CA . ASP B 1 24 ? -19.844 -15.133 -1.914 1 91.12 24 ASP B CA 1
ATOM 2352 C C . ASP B 1 24 ? -20.422 -14.477 -3.16 1 91.12 24 ASP B C 1
ATOM 2354 O O . ASP B 1 24 ? -20.859 -13.32 -3.115 1 91.12 24 ASP B O 1
ATOM 2358 N N . VAL B 1 25 ? -20.391 -15.227 -4.211 1 95.19 25 VAL B N 1
ATOM 2359 C CA . VAL B 1 25 ? -21.047 -14.812 -5.449 1 95.19 25 VAL B CA 1
ATOM 2360 C C . VAL B 1 25 ? -21.906 -15.953 -5.984 1 95.19 25 VAL B C 1
ATOM 2362 O O . VAL B 1 25 ? -21.531 -17.125 -5.914 1 95.19 25 VAL B O 1
ATOM 2365 N N . ASP B 1 26 ? -23.094 -15.617 -6.422 1 95.81 26 ASP B N 1
ATOM 2366 C CA . ASP B 1 26 ? -23.969 -16.641 -6.961 1 95.81 26 ASP B CA 1
ATOM 2367 C C . ASP B 1 26 ? -23.672 -16.906 -8.438 1 95.81 26 ASP B C 1
ATOM 2369 O O . ASP B 1 26 ? -22.766 -16.312 -9.008 1 95.81 26 ASP B O 1
ATOM 2373 N N . ASP B 1 27 ? -24.469 -17.797 -9.078 1 95.44 27 ASP B N 1
ATOM 2374 C CA . ASP B 1 27 ? -24.172 -18.266 -10.43 1 95.44 27 ASP B CA 1
ATOM 2375 C C . ASP B 1 27 ? -24.359 -17.125 -11.445 1 95.44 27 ASP B C 1
ATOM 2377 O O . ASP B 1 27 ? -23.578 -17.016 -12.398 1 95.44 27 ASP B O 1
ATOM 2381 N N . ALA B 1 28 ? -25.359 -16.359 -11.242 1 95.88 28 ALA B N 1
ATOM 2382 C CA . ALA B 1 28 ? -25.594 -15.242 -12.148 1 95.88 28 ALA B CA 1
ATOM 2383 C C . ALA B 1 28 ? -24.453 -14.234 -12.07 1 95.88 28 ALA B C 1
ATOM 2385 O O . ALA B 1 28 ? -24 -13.719 -13.102 1 95.88 28 ALA B O 1
ATOM 2386 N N . GLU B 1 29 ? -24.016 -13.953 -10.852 1 97.56 29 GLU B N 1
ATOM 2387 C CA . GLU B 1 29 ? -22.891 -13.039 -10.656 1 97.56 29 GLU B CA 1
ATOM 2388 C C . GLU B 1 29 ? -21.625 -13.57 -11.32 1 97.56 29 GLU B C 1
ATOM 2390 O O . GLU B 1 29 ? -20.875 -12.812 -11.953 1 97.56 29 GLU B O 1
ATOM 2395 N N . LYS B 1 30 ? -21.438 -14.867 -11.211 1 97.5 30 LYS B N 1
ATOM 2396 C CA . LYS B 1 30 ? -20.281 -15.492 -11.844 1 97.5 30 LYS B CA 1
ATOM 2397 C C . LYS B 1 30 ? -20.312 -15.32 -13.359 1 97.5 30 LYS B C 1
ATOM 2399 O O . LYS B 1 30 ? -19.297 -14.992 -13.977 1 97.5 30 LYS B O 1
ATOM 2404 N N . ARG B 1 31 ? -21.422 -15.531 -13.859 1 97 31 ARG B N 1
ATOM 2405 C CA . ARG B 1 31 ? -21.594 -15.391 -15.305 1 97 31 ARG B CA 1
ATOM 2406 C C . ARG B 1 31 ? -21.344 -13.953 -15.75 1 97 31 ARG B C 1
ATOM 2408 O O . ARG B 1 31 ? -20.672 -13.719 -16.75 1 97 31 ARG B O 1
ATOM 2415 N N . ILE B 1 32 ? -21.859 -13.078 -15.023 1 98.06 32 ILE B N 1
ATOM 2416 C CA . ILE B 1 32 ? -21.688 -11.664 -15.328 1 98.06 32 ILE B CA 1
ATOM 2417 C C . ILE B 1 32 ? -20.203 -11.305 -15.305 1 98.06 32 ILE B C 1
ATOM 2419 O O . ILE B 1 32 ? -19.703 -10.648 -16.219 1 98.06 32 ILE B O 1
ATOM 2423 N N . LEU B 1 33 ? -19.5 -11.781 -14.312 1 98.06 33 LEU B N 1
ATOM 2424 C CA . LEU B 1 33 ? -18.062 -11.508 -14.188 1 98.06 33 LEU B CA 1
ATOM 2425 C C . LEU B 1 33 ? -17.297 -12.094 -15.367 1 98.06 33 LEU B C 1
ATOM 2427 O O . LEU B 1 33 ? -16.375 -11.469 -15.883 1 98.06 33 LEU B O 1
ATOM 2431 N N . LEU B 1 34 ? -17.672 -13.289 -15.734 1 97.94 34 LEU B N 1
ATOM 2432 C CA . LEU B 1 34 ? -17.016 -13.93 -16.875 1 97.94 34 LEU B CA 1
ATOM 2433 C C . LEU B 1 34 ? -17.172 -13.094 -18.141 1 97.94 34 LEU B C 1
ATOM 2435 O O . LEU B 1 34 ? -16.25 -12.977 -18.938 1 97.94 34 LEU B O 1
ATOM 2439 N N . TYR B 1 35 ? -18.281 -12.469 -18.281 1 97.62 35 TYR B N 1
ATOM 2440 C CA . TYR B 1 35 ? -18.531 -11.664 -19.484 1 97.62 35 TYR B CA 1
ATOM 2441 C C . TYR B 1 35 ? -17.781 -10.336 -19.406 1 97.62 35 TYR B C 1
ATOM 2443 O O . TYR B 1 35 ? -17.359 -9.797 -20.422 1 97.62 35 TYR B O 1
ATOM 2451 N N . TYR B 1 36 ? -17.594 -9.797 -18.219 1 97.81 36 TYR B N 1
ATOM 2452 C CA . TYR B 1 36 ? -16.734 -8.633 -18.094 1 97.81 36 TYR B CA 1
ATOM 2453 C C . TYR B 1 36 ? -15.289 -8.984 -18.438 1 97.81 36 TYR B C 1
ATOM 2455 O O . TYR B 1 36 ? -14.562 -8.156 -18.969 1 97.81 36 TYR B O 1
ATOM 2463 N N . LEU B 1 37 ? -14.914 -10.195 -18.078 1 98 37 LEU B N 1
ATOM 2464 C CA . LEU B 1 37 ? -13.57 -10.641 -18.438 1 98 37 LEU B CA 1
ATOM 2465 C C . LEU B 1 37 ? -13.398 -10.68 -19.953 1 98 37 LEU B C 1
ATOM 2467 O O . LEU B 1 37 ? -12.359 -10.266 -20.484 1 98 37 LEU B O 1
ATOM 2471 N N . ARG B 1 38 ? -14.359 -11.078 -20.641 1 96.25 38 ARG B N 1
ATOM 2472 C CA . ARG B 1 38 ? -14.312 -11.258 -22.078 1 96.25 38 ARG B CA 1
ATOM 2473 C C . ARG B 1 38 ? -14.445 -9.914 -22.797 1 96.25 38 ARG B C 1
ATOM 2475 O O . ARG B 1 38 ? -13.734 -9.648 -23.766 1 96.25 38 ARG B O 1
ATOM 2482 N N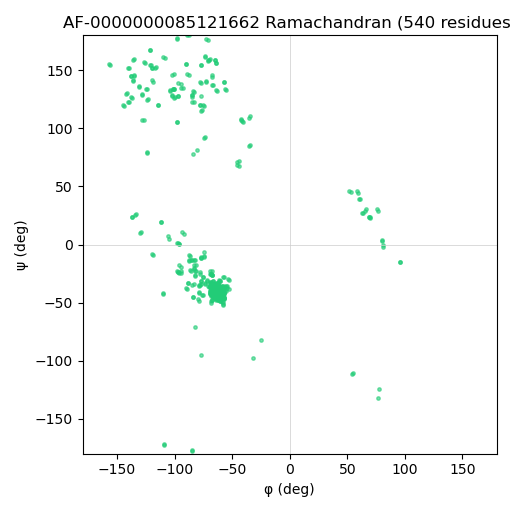 . ALA B 1 39 ? -15.336 -9.117 -22.266 1 95.12 39 ALA B N 1
ATOM 2483 C CA . ALA B 1 39 ? -15.695 -7.883 -22.953 1 95.12 39 ALA B CA 1
ATOM 2484 C C . ALA B 1 39 ? -14.734 -6.754 -22.594 1 95.12 39 ALA B C 1
ATOM 2486 O O . ALA B 1 39 ? -14.586 -5.785 -23.328 1 95.12 39 ALA B O 1
ATOM 2487 N N . GLY B 1 40 ? -14.094 -6.875 -21.469 1 93.75 40 GLY B N 1
ATOM 2488 C CA . GLY B 1 40 ? -13.367 -5.73 -20.938 1 93.75 40 GLY B CA 1
ATOM 2489 C C . GLY B 1 40 ? -14.273 -4.707 -20.281 1 93.75 40 GLY B C 1
ATOM 2490 O O . GLY B 1 40 ? -15.062 -5.043 -19.406 1 93.75 40 GLY B O 1
ATOM 2491 N N . ALA B 1 41 ? -14.211 -3.5 -20.719 1 94.5 41 ALA B N 1
ATOM 2492 C CA . ALA B 1 41 ? -15.094 -2.457 -20.203 1 94.5 41 ALA B CA 1
ATOM 2493 C C . ALA B 1 41 ? -16.438 -2.473 -20.938 1 94.5 41 ALA B C 1
ATOM 2495 O O . ALA B 1 41 ? -16.484 -2.484 -22.172 1 94.5 41 ALA B O 1
ATOM 2496 N N . ALA B 1 42 ? -17.531 -2.539 -20.156 1 96.81 42 ALA B N 1
ATOM 2497 C CA . ALA B 1 42 ? -18.859 -2.6 -20.766 1 96.81 42 ALA B CA 1
ATOM 2498 C C . ALA B 1 42 ? -19.922 -2.09 -19.797 1 96.81 42 ALA B C 1
ATOM 2500 O O . ALA B 1 42 ? -19.719 -2.1 -18.578 1 96.81 42 ALA B O 1
ATOM 2501 N N . THR B 1 43 ? -20.984 -1.629 -20.359 1 96.62 43 THR B N 1
ATOM 2502 C CA . THR B 1 43 ? -22.141 -1.28 -19.531 1 96.62 43 THR B CA 1
ATOM 2503 C C . THR B 1 43 ? -22.891 -2.533 -19.109 1 96.62 43 THR B C 1
ATOM 2505 O O . THR B 1 43 ? -22.828 -3.562 -19.781 1 96.62 43 THR B O 1
ATOM 2508 N N . PRO B 1 44 ? -23.594 -2.424 -17.984 1 97.06 44 PRO B N 1
ATOM 2509 C CA . PRO B 1 44 ? -24.438 -3.561 -17.609 1 97.06 44 PRO B CA 1
ATOM 2510 C C . PRO B 1 44 ? -25.406 -3.965 -18.703 1 97.06 44 PRO B C 1
ATOM 2512 O O . PRO B 1 44 ? -25.719 -5.152 -18.859 1 97.06 44 PRO B O 1
ATOM 2515 N N . TYR B 1 45 ? -25.906 -3.012 -19.422 1 97.12 45 TYR B N 1
ATOM 2516 C CA . TYR B 1 45 ? -26.812 -3.297 -20.547 1 97.12 45 TYR B CA 1
ATOM 2517 C C . TYR B 1 45 ? -26.125 -4.199 -21.562 1 97.12 45 TYR B C 1
ATOM 2519 O O . TYR B 1 45 ? -26.719 -5.188 -22.016 1 97.12 45 TYR B O 1
ATOM 2527 N N . LYS B 1 46 ? -24.984 -3.852 -21.984 1 97.5 46 LYS B N 1
ATOM 2528 C CA . LYS B 1 46 ? -24.234 -4.652 -22.953 1 97.5 46 LYS B CA 1
ATOM 2529 C C . LYS B 1 46 ? -24 -6.062 -22.422 1 97.5 46 LYS B C 1
ATOM 2531 O O . LYS B 1 46 ? -24.094 -7.039 -23.172 1 97.5 46 LYS B O 1
ATOM 2536 N N . ILE B 1 47 ? -23.641 -6.176 -21.156 1 98.06 47 ILE B N 1
ATOM 2537 C CA . ILE B 1 47 ? -23.391 -7.473 -20.531 1 98.06 47 ILE B CA 1
ATOM 2538 C C . ILE B 1 47 ? -24.672 -8.305 -20.562 1 98.06 47 ILE B C 1
ATOM 2540 O O . ILE B 1 47 ? -24.625 -9.508 -20.828 1 98.06 47 ILE B O 1
ATOM 2544 N N . ALA B 1 48 ? -25.781 -7.73 -20.25 1 98.06 48 ALA B N 1
ATOM 2545 C CA . ALA B 1 48 ? -27.062 -8.43 -20.266 1 98.06 48 ALA B CA 1
ATOM 2546 C C . ALA B 1 48 ? -27.344 -9.016 -21.641 1 98.06 48 ALA B C 1
ATOM 2548 O O . ALA B 1 48 ? -27.797 -10.156 -21.75 1 98.06 48 ALA B O 1
ATOM 2549 N N . ARG B 1 49 ? -27.031 -8.25 -22.594 1 97.69 49 ARG B N 1
ATOM 2550 C CA . ARG B 1 49 ? -27.266 -8.695 -23.969 1 97.69 49 ARG B CA 1
ATOM 2551 C C . ARG B 1 49 ? -26.328 -9.844 -24.328 1 97.69 49 ARG B C 1
ATOM 2553 O O . ARG B 1 49 ? -26.766 -10.844 -24.906 1 97.69 49 ARG B O 1
ATOM 2560 N N . MET B 1 50 ? -25.109 -9.703 -24.062 1 96.75 50 MET B N 1
ATOM 2561 C CA . MET B 1 50 ? -24.125 -10.719 -24.406 1 96.75 50 MET B CA 1
ATOM 2562 C C . MET B 1 50 ? -24.406 -12.023 -23.672 1 96.75 50 MET B C 1
ATOM 2564 O O . MET B 1 50 ? -24.25 -13.109 -24.234 1 96.75 50 MET B O 1
ATOM 2568 N N . ALA B 1 51 ? -24.766 -11.922 -22.406 1 95.88 51 ALA B N 1
ATOM 2569 C CA . ALA B 1 51 ? -24.969 -13.094 -21.562 1 95.88 51 ALA B CA 1
ATOM 2570 C C . ALA B 1 51 ? -26.391 -13.625 -21.688 1 95.88 51 ALA B C 1
ATOM 2572 O O . ALA B 1 51 ? -26.719 -14.68 -21.141 1 95.88 51 ALA B O 1
ATOM 2573 N N . GLN B 1 52 ? -27.266 -12.875 -22.344 1 95.5 52 GLN B N 1
ATOM 2574 C CA . GLN B 1 52 ? -28.672 -13.234 -22.484 1 95.5 52 GLN B CA 1
ATOM 2575 C C . GLN B 1 52 ? -29.359 -13.375 -21.125 1 95.5 52 GLN B C 1
ATOM 2577 O O . GLN B 1 52 ? -30 -14.391 -20.844 1 95.5 52 GLN B O 1
ATOM 2582 N N . LEU B 1 53 ? -29.094 -12.461 -20.312 1 96.75 53 LEU B N 1
ATOM 2583 C CA . LEU B 1 53 ? -29.734 -12.344 -19 1 96.75 53 LEU B CA 1
ATOM 2584 C C . LEU B 1 53 ? -30.703 -11.164 -18.969 1 96.75 53 LEU B C 1
ATOM 2586 O O . LEU B 1 53 ? -30.594 -10.25 -19.781 1 96.75 53 LEU B O 1
ATOM 2590 N N . ASN B 1 54 ? -31.578 -11.227 -18.016 1 97.19 54 ASN B N 1
ATOM 2591 C CA . ASN B 1 54 ? -32.5 -10.117 -17.812 1 97.19 54 ASN B CA 1
ATOM 2592 C C . ASN B 1 54 ? -31.766 -8.836 -17.422 1 97.19 54 ASN B C 1
ATOM 2594 O O . ASN B 1 54 ? -30.953 -8.852 -16.5 1 97.19 54 ASN B O 1
ATOM 2598 N N . VAL B 1 55 ? -32.156 -7.762 -18.125 1 97.25 55 VAL B N 1
ATOM 2599 C CA . VAL B 1 55 ? -31.453 -6.492 -17.953 1 97.25 55 VAL B CA 1
ATOM 2600 C C . VAL B 1 55 ? -31.562 -6.016 -16.516 1 97.25 55 VAL B C 1
ATOM 2602 O O . VAL B 1 55 ? -30.578 -5.613 -15.898 1 97.25 55 VAL B O 1
ATOM 2605 N N . ALA B 1 56 ? -32.719 -6.094 -15.953 1 97.44 56 ALA B N 1
ATOM 2606 C CA . ALA B 1 56 ? -32.938 -5.641 -14.578 1 97.44 56 ALA B CA 1
ATOM 2607 C C . ALA B 1 56 ? -32.094 -6.445 -13.594 1 97.44 56 ALA B C 1
ATOM 2609 O O . ALA B 1 56 ? -31.562 -5.891 -12.633 1 97.44 56 ALA B O 1
ATOM 2610 N N . THR B 1 57 ? -32.031 -7.715 -13.875 1 97.25 57 THR B N 1
ATOM 2611 C CA . THR B 1 57 ? -31.234 -8.602 -13.031 1 97.25 57 THR B CA 1
ATOM 2612 C C . THR B 1 57 ? -29.766 -8.227 -13.102 1 97.25 57 THR B C 1
ATOM 2614 O O . THR B 1 57 ? -29.078 -8.156 -12.078 1 97.25 57 THR B O 1
ATOM 2617 N N . VAL B 1 58 ? -29.281 -7.945 -14.281 1 98 58 VAL B N 1
ATOM 2618 C CA . VAL B 1 58 ? -27.875 -7.625 -14.461 1 98 58 VAL B CA 1
ATOM 2619 C C . VAL B 1 58 ? -27.547 -6.289 -13.797 1 98 58 VAL B C 1
ATOM 2621 O O . VAL B 1 58 ? -26.516 -6.145 -13.156 1 98 58 VAL B O 1
ATOM 2624 N N . TYR B 1 59 ? -28.438 -5.324 -13.891 1 97.38 59 TYR B N 1
ATOM 2625 C CA . TYR B 1 59 ? -28.219 -4.035 -13.242 1 97.38 59 TYR B CA 1
ATOM 2626 C C . TYR B 1 59 ? -28.156 -4.188 -11.727 1 97.38 59 TYR B C 1
ATOM 2628 O O . TYR B 1 59 ? -27.297 -3.594 -11.07 1 97.38 59 TYR B O 1
ATOM 2636 N N . ARG B 1 60 ? -29.031 -4.969 -11.188 1 97.56 60 ARG B N 1
ATOM 2637 C CA . ARG B 1 60 ? -29.062 -5.199 -9.742 1 97.56 60 ARG B CA 1
ATOM 2638 C C . ARG B 1 60 ? -27.781 -5.898 -9.281 1 97.56 60 ARG B C 1
ATOM 2640 O O . ARG B 1 60 ? -27.188 -5.516 -8.266 1 97.56 60 ARG B O 1
ATOM 2647 N N . LYS B 1 61 ? -27.406 -6.906 -10.016 1 97.5 61 LYS B N 1
ATOM 2648 C CA . LYS B 1 61 ? -26.219 -7.672 -9.648 1 97.5 61 LYS B CA 1
ATOM 2649 C C . LYS B 1 61 ? -24.953 -6.852 -9.859 1 97.5 61 LYS B C 1
ATOM 2651 O O . LYS B 1 61 ? -23.984 -6.977 -9.094 1 97.5 61 LYS B O 1
ATOM 2656 N N . ALA B 1 62 ? -24.953 -6.047 -10.906 1 96.81 62 ALA B N 1
ATOM 2657 C CA . ALA B 1 62 ? -23.812 -5.168 -11.148 1 96.81 62 ALA B CA 1
ATOM 2658 C C . ALA B 1 62 ? -23.609 -4.191 -9.992 1 96.81 62 ALA B C 1
ATOM 2660 O O . ALA B 1 62 ? -22.484 -3.908 -9.594 1 96.81 62 ALA B O 1
ATOM 2661 N N . LYS B 1 63 ? -24.688 -3.723 -9.461 1 95.12 63 LYS B N 1
ATOM 2662 C CA . LYS B 1 63 ? -24.625 -2.828 -8.305 1 95.12 63 LYS B CA 1
ATOM 2663 C C . LYS B 1 63 ? -24.016 -3.535 -7.102 1 95.12 63 LYS B C 1
ATOM 2665 O O . LYS B 1 63 ? -23.172 -2.957 -6.398 1 95.12 63 LYS B O 1
ATOM 2670 N N . LYS B 1 64 ? -24.391 -4.758 -6.883 1 95.38 64 LYS B N 1
ATOM 2671 C CA . LYS B 1 64 ? -23.844 -5.555 -5.789 1 95.38 64 LYS B CA 1
ATOM 2672 C C . LYS B 1 64 ? -22.344 -5.816 -5.992 1 95.38 64 LYS B C 1
ATOM 2674 O O . LYS B 1 64 ? -21.562 -5.734 -5.047 1 95.38 64 LYS B O 1
ATOM 2679 N N . LEU B 1 65 ? -22.031 -6.121 -7.211 1 96.06 65 LEU B N 1
ATOM 2680 C CA . LEU B 1 65 ? -20.641 -6.402 -7.551 1 96.06 65 LEU B CA 1
ATOM 2681 C C . LEU B 1 65 ? -19.781 -5.156 -7.406 1 96.06 65 LEU B C 1
ATOM 2683 O O . LEU B 1 65 ? -18.609 -5.242 -7.039 1 96.06 65 LEU B O 1
ATOM 2687 N N . LEU B 1 66 ? -20.359 -4.02 -7.691 1 93.31 66 LEU B N 1
ATOM 2688 C CA . LEU B 1 66 ? -19.688 -2.738 -7.492 1 93.31 66 LEU B CA 1
ATOM 2689 C C . LEU B 1 66 ? -19.422 -2.488 -6.012 1 93.31 66 LEU B C 1
ATOM 2691 O O . LEU B 1 66 ? -18.344 -2.021 -5.641 1 93.31 66 LEU B O 1
ATOM 2695 N N . GLU B 1 67 ? -20.328 -2.848 -5.176 1 89.94 67 GLU B N 1
ATOM 2696 C CA . GLU B 1 67 ? -20.172 -2.682 -3.732 1 89.94 67 GLU B CA 1
ATOM 2697 C C . GLU B 1 67 ? -19.062 -3.566 -3.189 1 89.94 67 GLU B C 1
ATOM 2699 O O . GLU B 1 67 ? -18.344 -3.174 -2.266 1 89.94 67 GLU B O 1
ATOM 2704 N N . LYS B 1 68 ? -18.953 -4.715 -3.854 1 91.06 68 LYS B N 1
ATOM 2705 C CA . LYS B 1 68 ? -17.906 -5.652 -3.465 1 91.06 68 LYS B CA 1
ATOM 2706 C C . LYS B 1 68 ? -16.578 -5.285 -4.109 1 91.06 68 LYS B C 1
ATOM 2708 O O . LYS B 1 68 ? -15.539 -5.867 -3.781 1 91.06 68 LYS B O 1
ATOM 2713 N N . ARG B 1 69 ? -16.672 -4.41 -5.062 1 92.31 69 ARG B N 1
ATOM 2714 C CA . ARG B 1 69 ? -15.531 -3.869 -5.797 1 92.31 69 ARG B CA 1
ATOM 2715 C C . ARG B 1 69 ? -14.891 -4.934 -6.684 1 92.31 69 ARG B C 1
ATOM 2717 O O . ARG B 1 69 ? -13.68 -4.898 -6.934 1 92.31 69 ARG B O 1
ATOM 2724 N N . VAL B 1 70 ? -15.633 -5.898 -7.023 1 95.81 70 VAL B N 1
ATOM 2725 C CA . VAL B 1 70 ? -15.141 -6.902 -7.957 1 95.81 70 VAL B CA 1
ATOM 2726 C C . VAL B 1 70 ? -15.203 -6.359 -9.383 1 95.81 70 VAL B C 1
ATOM 2728 O O . VAL B 1 70 ? -14.461 -6.812 -10.258 1 95.81 70 VAL B O 1
ATOM 2731 N N . VAL B 1 71 ? -16.094 -5.422 -9.578 1 95.62 71 VAL B N 1
ATOM 2732 C CA . VAL B 1 71 ? -16.062 -4.562 -10.758 1 95.62 71 VAL B CA 1
ATOM 2733 C C . VAL B 1 71 ? -15.938 -3.104 -10.328 1 95.62 71 VAL B C 1
ATOM 2735 O O . VAL B 1 71 ? -16.297 -2.746 -9.203 1 95.62 71 VAL B O 1
ATOM 2738 N N . VAL B 1 72 ? -15.398 -2.33 -11.188 1 93.94 72 VAL B N 1
ATOM 2739 C CA . VAL B 1 72 ? -15.203 -0.92 -10.867 1 93.94 72 VAL B CA 1
ATOM 2740 C C . VAL B 1 72 ? -15.516 -0.062 -12.094 1 93.94 72 VAL B C 1
ATOM 2742 O O . VAL B 1 72 ? -15.391 -0.523 -13.227 1 93.94 72 VAL B O 1
ATOM 2745 N N . PRO B 1 73 ? -15.93 1.134 -11.836 1 92.81 73 PRO B N 1
ATOM 2746 C CA . PRO B 1 73 ? -16.156 2.027 -12.977 1 92.81 73 PRO B CA 1
ATOM 2747 C C . PRO B 1 73 ? -14.867 2.402 -13.703 1 92.81 73 PRO B C 1
ATOM 2749 O O . PRO B 1 73 ? -13.82 2.551 -13.07 1 92.81 73 PRO B O 1
ATOM 2752 N N . VAL B 1 74 ? -15 2.52 -14.953 1 89.25 74 VAL B N 1
ATOM 2753 C CA . VAL B 1 74 ? -13.883 2.977 -15.766 1 89.25 74 VAL B CA 1
ATOM 2754 C C . VAL B 1 74 ? -13.875 4.504 -15.836 1 89.25 74 VAL B C 1
ATOM 2756 O O . VAL B 1 74 ? -14.93 5.137 -15.773 1 89.25 74 VAL B O 1
ATOM 2759 N N . ASP B 1 75 ? -12.719 5.043 -15.883 1 76.19 75 ASP B N 1
ATOM 2760 C CA . ASP B 1 75 ? -12.578 6.496 -15.891 1 76.19 75 ASP B CA 1
ATOM 2761 C C . ASP B 1 75 ? -13.375 7.117 -17.031 1 76.19 75 ASP B C 1
ATOM 2763 O O . ASP B 1 75 ? -13.336 6.625 -18.172 1 76.19 75 ASP B O 1
ATOM 2767 N N . GLY B 1 76 ? -14.094 8.133 -16.719 1 70.19 76 GLY B N 1
ATOM 2768 C CA . GLY B 1 76 ? -14.797 8.898 -17.734 1 70.19 76 GLY B CA 1
ATOM 2769 C C . GLY B 1 76 ? -16.25 8.469 -17.906 1 70.19 76 GLY B C 1
ATOM 2770 O O . GLY B 1 76 ? -17 9.125 -18.625 1 70.19 76 GLY B O 1
ATOM 2771 N N . SER B 1 77 ? -16.516 7.34 -17.375 1 73.5 77 SER B N 1
ATOM 2772 C CA . SER B 1 77 ? -17.906 6.922 -17.484 1 73.5 77 SER B CA 1
ATOM 2773 C C . SER B 1 77 ? -18.375 6.238 -16.203 1 73.5 77 SER B C 1
ATOM 2775 O O . SER B 1 77 ? -17.75 5.285 -15.734 1 73.5 77 SER B O 1
ATOM 2777 N N . ARG B 1 78 ? -19.422 6.648 -15.766 1 72.25 78 ARG B N 1
ATOM 2778 C CA . ARG B 1 78 ? -19.969 6.07 -14.539 1 72.25 78 ARG B CA 1
ATOM 2779 C C . ARG B 1 78 ? -20.734 4.789 -14.836 1 72.25 78 ARG B C 1
ATOM 2781 O O . ARG B 1 78 ? -20.906 3.945 -13.961 1 72.25 78 ARG B O 1
ATOM 2788 N N . GLU B 1 79 ? -21.047 4.66 -16 1 88.12 79 GLU B N 1
ATOM 2789 C CA . GLU B 1 79 ? -21.922 3.535 -16.297 1 88.12 79 GLU B CA 1
ATOM 2790 C C . GLU B 1 79 ? -21.141 2.332 -16.797 1 88.12 79 GLU B C 1
ATOM 2792 O O . GLU B 1 79 ? -21.625 1.205 -16.781 1 88.12 79 GLU B O 1
ATOM 2797 N N . THR B 1 80 ? -20.031 2.617 -17.297 1 95.25 80 THR B N 1
ATOM 2798 C CA . THR B 1 80 ? -19.203 1.533 -17.812 1 95.25 80 THR B CA 1
ATOM 2799 C C . THR B 1 80 ? -18.375 0.917 -16.688 1 95.25 80 THR B C 1
ATOM 2801 O O . THR B 1 80 ? -17.719 1.634 -15.93 1 95.25 80 THR B O 1
ATOM 2804 N N . LEU B 1 81 ? -18.484 -0.394 -16.609 1 96.69 81 LEU B N 1
ATOM 2805 C CA . LEU B 1 81 ? -17.766 -1.125 -15.57 1 96.69 81 LEU B CA 1
ATOM 2806 C C . LEU B 1 81 ? -16.734 -2.074 -16.172 1 96.69 81 LEU B C 1
ATOM 2808 O O . LEU B 1 81 ? -16.844 -2.455 -17.344 1 96.69 81 LEU B O 1
ATOM 2812 N N . ALA B 1 82 ? -15.758 -2.33 -15.453 1 96.88 82 ALA B N 1
ATOM 2813 C CA . ALA B 1 82 ? -14.734 -3.311 -15.82 1 96.88 82 ALA B CA 1
ATOM 2814 C C . ALA B 1 82 ? -14.375 -4.195 -14.633 1 96.88 82 ALA B C 1
ATOM 2816 O O . ALA B 1 82 ? -14.602 -3.822 -13.477 1 96.88 82 ALA B O 1
ATOM 2817 N N . LEU B 1 83 ? -13.852 -5.281 -14.977 1 96.88 83 LEU B N 1
ATOM 2818 C CA . LEU B 1 83 ? -13.383 -6.211 -13.953 1 96.88 83 LEU B CA 1
ATOM 2819 C C . LEU B 1 83 ? -12.195 -5.629 -13.188 1 96.88 83 LEU B C 1
ATOM 2821 O O . LEU B 1 83 ? -11.305 -5.02 -13.781 1 96.88 83 LEU B O 1
ATOM 2825 N N . SER B 1 84 ? -12.172 -5.77 -11.883 1 96.44 84 SER B N 1
ATOM 2826 C CA . SER B 1 84 ? -11.047 -5.355 -11.055 1 96.44 84 SER B CA 1
ATOM 2827 C C . SER B 1 84 ? -10.141 -6.535 -10.719 1 96.44 84 SER B C 1
ATOM 2829 O O . SER B 1 84 ? -10.43 -7.672 -11.102 1 96.44 84 SER B O 1
ATOM 2831 N N . ALA B 1 85 ? -9.047 -6.289 -10.016 1 97.12 85 ALA B N 1
ATOM 2832 C CA . ALA B 1 85 ? -8.195 -7.367 -9.516 1 97.12 85 ALA B CA 1
ATOM 2833 C C . ALA B 1 85 ? -8.992 -8.32 -8.625 1 97.12 85 ALA B C 1
ATOM 2835 O O . ALA B 1 85 ? -8.805 -9.539 -8.695 1 97.12 85 ALA B O 1
ATOM 2836 N N . LYS B 1 86 ? -9.875 -7.758 -7.844 1 97.06 86 LYS B N 1
ATOM 2837 C CA . LYS B 1 86 ? -10.727 -8.562 -6.969 1 97.06 86 LYS B CA 1
ATOM 2838 C C . LYS B 1 86 ? -11.648 -9.469 -7.781 1 97.06 86 LYS B C 1
ATOM 2840 O O . LYS B 1 86 ? -11.938 -10.594 -7.375 1 97.06 86 LYS B O 1
ATOM 2845 N N . GLY B 1 87 ? -12.102 -8.906 -8.898 1 97.88 87 GLY B N 1
ATOM 2846 C CA . GLY B 1 87 ? -12.914 -9.711 -9.797 1 97.88 87 GLY B CA 1
ATOM 2847 C C . GLY B 1 87 ? -12.156 -10.898 -10.383 1 97.88 87 GLY B C 1
ATOM 2848 O O . GLY B 1 87 ? -12.695 -12 -10.453 1 97.88 87 GLY B O 1
ATOM 2849 N N . CYS B 1 88 ? -10.93 -10.672 -10.742 1 98.19 88 CYS B N 1
ATOM 2850 C CA . CYS B 1 88 ? -10.094 -11.75 -11.266 1 98.19 88 CYS B CA 1
ATOM 2851 C C . CYS B 1 88 ? -9.898 -12.836 -10.219 1 98.19 88 CYS B C 1
ATOM 2853 O O . CYS B 1 88 ? -10 -14.023 -10.531 1 98.19 88 CYS B O 1
ATOM 2855 N N . ILE B 1 89 ? -9.648 -12.43 -9.008 1 98.31 89 ILE B N 1
ATOM 2856 C CA . ILE B 1 89 ? -9.445 -13.375 -7.926 1 98.31 89 ILE B CA 1
ATOM 2857 C C . ILE B 1 89 ? -10.734 -14.172 -7.691 1 98.31 89 ILE B C 1
ATOM 2859 O O . ILE B 1 89 ? -10.688 -15.398 -7.523 1 98.31 89 ILE B O 1
ATOM 2863 N N . THR B 1 90 ? -11.844 -13.484 -7.734 1 98.06 90 THR B N 1
ATOM 2864 C CA . THR B 1 90 ? -13.133 -14.125 -7.508 1 98.06 90 THR B CA 1
ATOM 2865 C C . THR B 1 90 ? -13.398 -15.195 -8.57 1 98.06 90 THR B C 1
ATOM 2867 O O . THR B 1 90 ? -13.82 -16.312 -8.25 1 98.06 90 THR B O 1
ATOM 2870 N N . LEU B 1 91 ? -13.133 -14.875 -9.805 1 98.12 91 LEU B N 1
ATOM 2871 C CA . LEU B 1 91 ? -13.32 -15.836 -10.883 1 98.12 91 LEU B CA 1
ATOM 2872 C C . LEU B 1 91 ? -12.406 -17.047 -10.703 1 98.12 91 LEU B C 1
ATOM 2874 O O . LEU B 1 91 ? -12.828 -18.188 -10.891 1 98.12 91 LEU B O 1
ATOM 2878 N N . TYR B 1 92 ? -11.195 -16.812 -10.336 1 98.19 92 TYR B N 1
ATOM 2879 C CA . TYR B 1 92 ? -10.188 -17.859 -10.195 1 98.19 92 TYR B CA 1
ATOM 2880 C C . TYR B 1 92 ? -10.531 -18.797 -9.039 1 98.19 92 TYR B C 1
ATOM 2882 O O . TYR B 1 92 ? -10.539 -20.016 -9.203 1 98.19 92 TYR B O 1
ATOM 2890 N N . VAL B 1 93 ? -10.867 -18.203 -7.922 1 97.44 93 VAL B N 1
ATOM 2891 C CA . VAL B 1 93 ? -11.102 -18.969 -6.711 1 97.44 93 VAL B CA 1
ATOM 2892 C C . VAL B 1 93 ? -12.367 -19.812 -6.875 1 97.44 93 VAL B C 1
ATOM 2894 O O . VAL B 1 93 ? -12.492 -20.891 -6.27 1 97.44 93 VAL B O 1
ATOM 2897 N N . ASN B 1 94 ? -13.258 -19.391 -7.723 1 96.5 94 ASN B N 1
ATOM 2898 C CA . ASN B 1 94 ? -14.492 -20.125 -7.977 1 96.5 94 ASN B CA 1
ATOM 2899 C C . ASN B 1 94 ? -14.344 -21.062 -9.164 1 96.5 94 ASN B C 1
ATOM 2901 O O . ASN B 1 94 ? -15.344 -21.547 -9.703 1 96.5 94 ASN B O 1
ATOM 2905 N N . ASN B 1 95 ? -13.188 -21.266 -9.656 1 96 95 ASN B N 1
ATOM 2906 C CA . ASN B 1 95 ? -12.828 -22.234 -10.688 1 96 95 ASN B CA 1
ATOM 2907 C C . ASN B 1 95 ? -13.492 -21.906 -12.023 1 96 95 ASN B C 1
ATOM 2909 O O . ASN B 1 95 ? -13.852 -22.797 -12.781 1 96 95 ASN B O 1
ATOM 2913 N N . ILE B 1 96 ? -13.719 -20.656 -12.195 1 96.81 96 ILE B N 1
ATOM 2914 C CA . ILE B 1 96 ? -14.32 -20.234 -13.453 1 96.81 96 ILE B CA 1
ATOM 2915 C C . ILE B 1 96 ? -13.234 -20.078 -14.523 1 96.81 96 ILE B C 1
ATOM 2917 O O . ILE B 1 96 ? -13.484 -20.312 -15.703 1 96.81 96 ILE B O 1
ATOM 2921 N N . ILE B 1 97 ? -12.062 -19.656 -14.086 1 97.44 97 ILE B N 1
ATOM 2922 C CA . ILE B 1 97 ? -10.922 -19.562 -14.992 1 97.44 97 ILE B CA 1
ATOM 2923 C C . ILE B 1 97 ? -9.734 -20.328 -14.422 1 97.44 97 ILE B C 1
ATOM 2925 O O . ILE B 1 97 ? -9.656 -20.547 -13.211 1 97.44 97 ILE B O 1
ATOM 2929 N N . ASP B 1 98 ? -8.836 -20.719 -15.281 1 97.19 98 ASP B N 1
ATOM 2930 C CA . ASP B 1 98 ? -7.648 -21.438 -14.82 1 97.19 98 ASP B CA 1
ATOM 2931 C C . ASP B 1 98 ? -6.531 -20.453 -14.469 1 97.19 98 ASP B C 1
ATOM 2933 O O . ASP B 1 98 ? -6.711 -19.234 -14.562 1 97.19 98 ASP B O 1
ATOM 2937 N N . VAL B 1 99 ? -5.477 -21.016 -14.062 1 97.38 99 VAL B N 1
ATOM 2938 C CA . VAL B 1 99 ? -4.402 -20.203 -13.492 1 97.38 99 VAL B CA 1
ATOM 2939 C C . VAL B 1 99 ? -3.76 -19.359 -14.586 1 97.38 99 VAL B C 1
ATOM 2941 O O . VAL B 1 99 ? -3.309 -18.234 -14.336 1 97.38 99 VAL B O 1
ATOM 2944 N N . ASN B 1 100 ? -3.711 -19.859 -15.805 1 97.06 100 ASN B N 1
ATOM 2945 C CA . ASN B 1 100 ? -3.127 -19.094 -16.906 1 97.06 100 ASN B CA 1
ATOM 2946 C C . ASN B 1 100 ? -3.984 -17.891 -17.266 1 97.06 100 ASN B C 1
ATOM 2948 O O . ASN B 1 100 ? -3.467 -16.781 -17.422 1 97.06 100 ASN B O 1
ATOM 2952 N N . MET B 1 101 ? -5.27 -18.047 -17.312 1 97.44 101 MET B N 1
ATOM 2953 C CA . MET B 1 101 ? -6.188 -16.953 -17.578 1 97.44 101 MET B CA 1
ATOM 2954 C C . MET B 1 101 ? -6.184 -15.953 -16.422 1 97.44 101 MET B C 1
ATOM 2956 O O . MET B 1 101 ? -6.293 -14.742 -16.641 1 97.44 101 MET B O 1
ATOM 2960 N N . PHE B 1 102 ? -6.07 -16.578 -15.297 1 98.19 102 PHE B N 1
ATOM 2961 C CA . PHE B 1 102 ? -5.977 -15.734 -14.109 1 98.19 102 PHE B CA 1
ATOM 2962 C C . PHE B 1 102 ? -4.754 -14.828 -14.18 1 98.19 102 PHE B C 1
ATOM 2964 O O . PHE B 1 102 ? -4.852 -13.625 -13.93 1 98.19 102 PHE B O 1
ATOM 2971 N N . ALA B 1 103 ? -3.639 -15.336 -14.547 1 97.94 103 ALA B N 1
ATOM 2972 C CA . ALA B 1 103 ? -2.408 -14.555 -14.68 1 97.94 103 ALA B CA 1
ATOM 2973 C C . ALA B 1 103 ? -2.557 -13.469 -15.742 1 97.94 103 ALA B C 1
ATOM 2975 O O . ALA B 1 103 ? -2.1 -12.344 -15.547 1 97.94 103 ALA B O 1
ATOM 2976 N N . GLU B 1 104 ? -3.166 -13.773 -16.797 1 97.5 104 GLU B N 1
ATOM 2977 C CA . GLU B 1 104 ? -3.402 -12.797 -17.859 1 97.5 104 GLU B CA 1
ATOM 2978 C C . GLU B 1 104 ? -4.316 -11.672 -17.375 1 97.5 104 GLU B C 1
ATOM 2980 O O . GLU B 1 104 ? -4.066 -10.5 -17.656 1 97.5 104 GLU B O 1
ATOM 2985 N N . CYS B 1 105 ? -5.344 -12.094 -16.703 1 97.88 105 CYS B N 1
ATOM 2986 C CA . CYS B 1 105 ? -6.301 -11.133 -16.156 1 97.88 105 CYS B CA 1
ATOM 2987 C C . CYS B 1 105 ? -5.613 -10.148 -15.227 1 97.88 105 CYS B C 1
ATOM 2989 O O . CYS B 1 105 ? -5.746 -8.93 -15.383 1 97.88 105 CYS B O 1
ATOM 2991 N N . MET B 1 106 ? -4.824 -10.656 -14.297 1 98 106 MET B N 1
ATOM 2992 C CA . MET B 1 106 ? -4.113 -9.82 -13.336 1 98 106 MET B CA 1
ATOM 2993 C C . MET B 1 106 ? -3.064 -8.961 -14.031 1 98 106 MET B C 1
ATOM 2995 O O . MET B 1 106 ? -2.867 -7.801 -13.664 1 98 106 MET B O 1
ATOM 2999 N N . GLY B 1 107 ? -2.389 -9.594 -14.961 1 97.12 107 GLY B N 1
ATOM 3000 C CA . GLY B 1 107 ? -1.402 -8.844 -15.719 1 97.12 107 GLY B CA 1
ATOM 3001 C C . GLY B 1 107 ? -1.979 -7.613 -16.391 1 97.12 107 GLY B C 1
ATOM 3002 O O . GLY B 1 107 ? -1.358 -6.547 -16.391 1 97.12 107 GLY B O 1
ATOM 3003 N N . ARG B 1 108 ? -3.146 -7.707 -16.922 1 95.56 108 ARG B N 1
ATOM 3004 C CA . ARG B 1 108 ? -3.812 -6.598 -17.594 1 95.56 108 ARG B CA 1
ATOM 3005 C C . ARG B 1 108 ? -4.203 -5.512 -16.594 1 95.56 108 ARG B C 1
ATOM 3007 O O . ARG B 1 108 ? -4.012 -4.32 -16.859 1 95.56 108 ARG B O 1
ATOM 3014 N N . ILE B 1 109 ? -4.699 -5.934 -15.484 1 95.56 109 ILE B N 1
ATOM 3015 C CA . ILE B 1 109 ? -5.23 -4.988 -14.508 1 95.56 109 ILE B CA 1
ATOM 3016 C C . ILE B 1 109 ? -4.078 -4.289 -13.789 1 95.56 109 ILE B C 1
ATOM 3018 O O . ILE B 1 109 ? -4.094 -3.068 -13.625 1 95.56 109 ILE B O 1
ATOM 3022 N N . TRP B 1 110 ? -3.092 -5.094 -13.438 1 96.5 110 TRP B N 1
ATOM 3023 C CA . TRP B 1 110 ? -1.968 -4.559 -12.672 1 96.5 110 TRP B CA 1
ATOM 3024 C C . TRP B 1 110 ? -0.919 -3.953 -13.602 1 96.5 110 TRP B C 1
ATOM 3026 O O . TRP B 1 110 ? -0.025 -3.234 -13.148 1 96.5 110 TRP B O 1
ATOM 3036 N N . GLY B 1 111 ? -1.032 -4.227 -14.875 1 94.81 111 GLY B N 1
ATOM 3037 C CA . GLY B 1 111 ? -0.068 -3.709 -15.836 1 94.81 111 GLY B CA 1
ATOM 3038 C C . GLY B 1 111 ? 1.303 -4.348 -15.703 1 94.81 111 GLY B C 1
ATOM 3039 O O . GLY B 1 111 ? 2.32 -3.701 -15.953 1 94.81 111 GLY B O 1
ATOM 3040 N N . LEU B 1 112 ? 1.33 -5.465 -15.188 1 95.94 112 LEU B N 1
ATOM 3041 C CA . LEU B 1 112 ? 2.568 -6.199 -14.953 1 95.94 112 LEU B CA 1
ATOM 3042 C C . LEU B 1 112 ? 2.359 -7.699 -15.148 1 95.94 112 LEU B C 1
ATOM 3044 O O . LEU B 1 112 ? 1.563 -8.32 -14.438 1 95.94 112 LEU B O 1
ATOM 3048 N N . ARG B 1 113 ? 3.115 -8.242 -16.094 1 94.31 113 ARG B N 1
ATOM 3049 C CA . ARG B 1 113 ? 2.979 -9.672 -16.359 1 94.31 113 ARG B CA 1
ATOM 3050 C C . ARG B 1 113 ? 3.703 -10.492 -15.305 1 94.31 113 ARG B C 1
ATOM 3052 O O . ARG B 1 113 ? 4.781 -10.117 -14.844 1 94.31 113 ARG B O 1
ATOM 3059 N N . ALA B 1 114 ? 3.059 -11.547 -14.93 1 96.5 114 ALA B N 1
ATOM 3060 C CA . ALA B 1 114 ? 3.617 -12.492 -13.961 1 96.5 114 ALA B CA 1
ATOM 3061 C C . ALA B 1 114 ? 3.342 -13.93 -14.383 1 96.5 114 ALA B C 1
ATOM 3063 O O . ALA B 1 114 ? 2.314 -14.219 -15 1 96.5 114 ALA B O 1
ATOM 3064 N N . THR B 1 115 ? 4.277 -14.797 -14.109 1 95.69 115 THR B N 1
ATOM 3065 C CA . THR B 1 115 ? 4.02 -16.219 -14.297 1 95.69 115 THR B CA 1
ATOM 3066 C C . THR B 1 115 ? 3.039 -16.734 -13.242 1 95.69 115 THR B C 1
ATOM 3068 O O . THR B 1 115 ? 2.875 -16.125 -12.188 1 95.69 115 THR B O 1
ATOM 3071 N N . PRO B 1 116 ? 2.398 -17.828 -13.516 1 96.69 116 PRO B N 1
ATOM 3072 C CA . PRO B 1 116 ? 1.521 -18.422 -12.516 1 96.69 116 PRO B CA 1
ATOM 3073 C C . PRO B 1 116 ? 2.232 -18.672 -11.188 1 96.69 116 PRO B C 1
ATOM 3075 O O . PRO B 1 116 ? 1.655 -18.453 -10.117 1 96.69 116 PRO B O 1
ATOM 3078 N N . GLU B 1 117 ? 3.482 -19.078 -11.297 1 95.44 117 GLU B N 1
ATOM 3079 C CA . GLU B 1 117 ? 4.25 -19.359 -10.094 1 95.44 117 GLU B CA 1
ATOM 3080 C C . GLU B 1 117 ? 4.438 -18.094 -9.258 1 95.44 117 GLU B C 1
ATOM 3082 O O . GLU B 1 117 ? 4.227 -18.109 -8.039 1 95.44 117 GLU B O 1
ATOM 3087 N N . GLU B 1 118 ? 4.801 -17.047 -9.906 1 97.06 118 GLU B N 1
ATOM 3088 C CA . GLU B 1 118 ? 4.98 -15.758 -9.227 1 97.06 118 GLU B CA 1
ATOM 3089 C C . GLU B 1 118 ? 3.676 -15.281 -8.594 1 97.06 118 GLU B C 1
ATOM 3091 O O . GLU B 1 118 ? 3.654 -14.867 -7.434 1 97.06 118 GLU B O 1
ATOM 3096 N N . LEU B 1 119 ? 2.668 -15.375 -9.383 1 98.31 119 LEU B N 1
ATOM 3097 C CA . LEU B 1 119 ? 1.375 -14.859 -8.953 1 98.31 119 LEU B CA 1
ATOM 3098 C C . LEU B 1 119 ? 0.827 -15.664 -7.785 1 98.31 119 LEU B C 1
ATOM 3100 O O . LEU B 1 119 ? 0.332 -15.102 -6.809 1 98.31 119 LEU B O 1
ATOM 3104 N N . LEU B 1 120 ? 0.935 -16.984 -7.863 1 98.06 120 LEU B N 1
ATOM 3105 C CA . LEU B 1 120 ? 0.424 -17.828 -6.797 1 98.06 120 LEU B CA 1
ATOM 3106 C C . LEU B 1 120 ? 1.249 -17.672 -5.523 1 98.06 120 LEU B C 1
ATOM 3108 O O . LEU B 1 120 ? 0.696 -17.625 -4.422 1 98.06 120 LEU B O 1
ATOM 3112 N N . GLY B 1 121 ? 2.596 -17.609 -5.68 1 97.81 121 GLY B N 1
ATOM 3113 C CA . GLY B 1 121 ? 3.418 -17.312 -4.52 1 97.81 121 GLY B CA 1
ATOM 3114 C C . GLY B 1 121 ? 3.059 -15.992 -3.855 1 97.81 121 GLY B C 1
ATOM 3115 O O . GLY B 1 121 ? 2.932 -15.922 -2.631 1 97.81 121 GLY B O 1
ATOM 3116 N N . PHE B 1 122 ? 2.84 -15.031 -4.68 1 98.44 122 PHE B N 1
ATOM 3117 C CA . PHE B 1 122 ? 2.459 -13.695 -4.23 1 98.44 122 PHE B CA 1
ATOM 3118 C C . PHE B 1 122 ? 1.124 -13.734 -3.496 1 98.44 122 PHE B C 1
ATOM 3120 O O . PHE B 1 122 ? 1 -13.203 -2.393 1 98.44 122 PHE B O 1
ATOM 3127 N N . LEU B 1 123 ? 0.158 -14.367 -4.027 1 98.44 123 LEU B N 1
ATOM 3128 C CA . LEU B 1 123 ? -1.185 -14.43 -3.457 1 98.44 123 LEU B CA 1
ATOM 3129 C C . LEU B 1 123 ? -1.194 -15.25 -2.172 1 98.44 123 LEU B C 1
ATOM 3131 O O . LEU B 1 123 ? -1.96 -14.961 -1.251 1 98.44 123 LEU B O 1
ATOM 3135 N N . TYR B 1 124 ? -0.361 -16.266 -2.189 1 98.06 124 TYR B N 1
ATOM 3136 C CA . TYR B 1 124 ? -0.283 -17.047 -0.962 1 98.06 124 TYR B CA 1
ATOM 3137 C C . TYR B 1 124 ? 0.169 -16.188 0.21 1 98.06 124 TYR B C 1
ATOM 3139 O O . TYR B 1 124 ? -0.464 -16.188 1.269 1 98.06 124 TYR B O 1
ATOM 3147 N N . ILE B 1 125 ? 1.227 -15.461 -0.016 1 97.25 125 ILE B N 1
ATOM 3148 C CA . ILE B 1 125 ? 1.757 -14.602 1.035 1 97.25 125 ILE B CA 1
ATOM 3149 C C . ILE B 1 125 ? 0.715 -13.547 1.418 1 97.25 125 ILE B C 1
ATOM 3151 O O . ILE B 1 125 ? 0.454 -13.328 2.604 1 97.25 125 ILE B O 1
ATOM 3155 N N . LEU B 1 126 ? 0.144 -12.977 0.411 1 97.38 126 LEU B N 1
ATOM 3156 C CA . LEU B 1 126 ? -0.868 -11.953 0.637 1 97.38 126 LEU B CA 1
ATOM 3157 C C . LEU B 1 126 ? -2.053 -12.516 1.412 1 97.38 126 LEU B C 1
ATOM 3159 O O . LEU B 1 126 ? -2.578 -11.867 2.316 1 97.38 126 LEU B O 1
ATOM 3163 N N . GLY B 1 127 ? -2.48 -13.703 1.041 1 97.12 127 GLY B N 1
ATOM 3164 C CA . GLY B 1 127 ? -3.592 -14.352 1.717 1 97.12 127 GLY B CA 1
ATOM 3165 C C . GLY B 1 127 ? -3.309 -14.656 3.176 1 97.12 127 GLY B C 1
ATOM 3166 O O . GLY B 1 127 ? -4.156 -14.422 4.039 1 97.12 127 GLY B O 1
ATOM 3167 N N . VAL B 1 128 ? -2.113 -15.156 3.451 1 96 128 VAL B N 1
ATOM 3168 C CA . VAL B 1 128 ? -1.723 -15.469 4.82 1 96 128 VAL B CA 1
ATOM 3169 C C . VAL B 1 128 ? -1.719 -14.188 5.66 1 96 128 VAL B C 1
ATOM 3171 O O . VAL B 1 128 ? -2.223 -14.18 6.785 1 96 128 VAL B O 1
ATOM 3174 N N . GLU B 1 129 ? -1.172 -13.148 5.086 1 93.5 129 GLU B N 1
ATOM 3175 C CA . GLU B 1 129 ? -1.152 -11.867 5.781 1 93.5 129 GLU B CA 1
ATOM 3176 C C . GLU B 1 129 ? -2.566 -11.352 6.031 1 93.5 129 GLU B C 1
ATO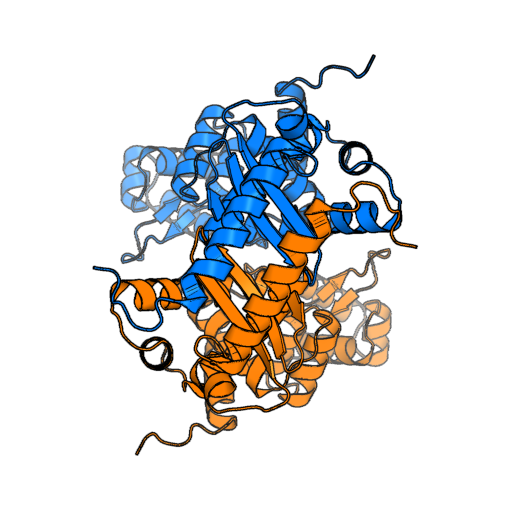M 3178 O O . GLU B 1 129 ? -2.857 -10.812 7.102 1 93.5 129 GLU B O 1
ATOM 3183 N N . ALA B 1 130 ? -3.379 -11.492 5.055 1 94.44 130 ALA B N 1
ATOM 3184 C CA . ALA B 1 130 ? -4.766 -11.055 5.18 1 94.44 130 ALA B CA 1
ATOM 3185 C C . ALA B 1 130 ? -5.48 -11.805 6.301 1 94.44 130 ALA B C 1
ATOM 3187 O O . ALA B 1 130 ? -6.203 -11.203 7.098 1 94.44 130 ALA B O 1
ATOM 3188 N N . GLN B 1 131 ? -5.238 -13.094 6.363 1 93.56 131 GLN B N 1
ATOM 3189 C CA . GLN B 1 131 ? -5.852 -13.898 7.414 1 93.56 131 GLN B CA 1
ATOM 3190 C C . GLN B 1 131 ? -5.375 -13.461 8.789 1 93.56 131 GLN B C 1
ATOM 3192 O O . GLN B 1 131 ? -6.176 -13.32 9.719 1 93.56 131 GLN B O 1
ATOM 3197 N N . ARG B 1 132 ? -4.137 -13.266 8.867 1 89.56 132 ARG B N 1
ATOM 3198 C CA . ARG B 1 132 ? -3.547 -12.852 10.133 1 89.56 132 ARG B CA 1
ATOM 3199 C C . ARG B 1 132 ? -4.156 -11.539 10.617 1 89.56 132 ARG B C 1
ATOM 3201 O O . ARG B 1 132 ? -4.395 -11.367 11.812 1 89.56 132 ARG B O 1
ATOM 3208 N N . ARG B 1 133 ? -4.43 -10.719 9.688 1 89.12 133 ARG B N 1
ATOM 3209 C CA . ARG B 1 133 ? -4.934 -9.391 10.023 1 89.12 133 ARG B CA 1
ATOM 3210 C C . ARG B 1 133 ? -6.453 -9.344 9.961 1 89.12 133 ARG B C 1
ATOM 3212 O O . ARG B 1 133 ? -7.059 -8.281 10.102 1 89.12 133 ARG B O 1
ATOM 3219 N N . ARG B 1 134 ? -7.066 -10.523 9.625 1 89.12 134 ARG B N 1
ATOM 3220 C CA . ARG B 1 134 ? -8.516 -10.68 9.547 1 89.12 134 ARG B CA 1
ATOM 3221 C C . ARG B 1 134 ? -9.117 -9.742 8.508 1 89.12 134 ARG B C 1
ATOM 3223 O O . ARG B 1 134 ? -10.125 -9.078 8.766 1 89.12 134 ARG B O 1
ATOM 3230 N N . LEU B 1 135 ? -8.398 -9.625 7.461 1 90.88 135 LEU B N 1
ATOM 3231 C CA . LEU B 1 135 ? -8.891 -8.875 6.312 1 90.88 135 LEU B CA 1
ATOM 3232 C C . LEU B 1 135 ? -9.648 -9.781 5.352 1 90.88 135 LEU B C 1
ATOM 3234 O O . LEU B 1 135 ? -9.453 -11 5.359 1 90.88 135 LEU B O 1
ATOM 3238 N N . THR B 1 136 ? -10.484 -9.164 4.637 1 92.56 136 THR B N 1
ATOM 3239 C CA . THR B 1 136 ? -11.164 -9.836 3.529 1 92.56 136 THR B CA 1
ATOM 3240 C C . THR B 1 136 ? -10.891 -9.109 2.213 1 92.56 136 THR B C 1
ATOM 3242 O O . THR B 1 136 ? -10.328 -8.016 2.205 1 92.56 136 THR B O 1
ATOM 3245 N N . LEU B 1 137 ? -11.242 -9.797 1.191 1 93.81 137 LEU B N 1
ATOM 3246 C CA . LEU B 1 137 ? -11.055 -9.195 -0.123 1 93.81 137 LEU B CA 1
ATOM 3247 C C . LEU B 1 137 ? -11.797 -7.863 -0.221 1 93.81 137 LEU B C 1
ATOM 3249 O O . LEU B 1 137 ? -11.352 -6.945 -0.912 1 93.81 137 LEU B O 1
ATOM 3253 N N . LYS B 1 138 ? -12.844 -7.711 0.512 1 88.69 138 LYS B N 1
ATOM 3254 C CA . LYS B 1 138 ? -13.656 -6.5 0.498 1 88.69 138 LYS B CA 1
ATOM 3255 C C . LYS B 1 138 ? -12.906 -5.328 1.123 1 88.69 138 LYS B C 1
ATOM 3257 O O . LYS B 1 138 ? -12.992 -4.195 0.64 1 88.69 138 LYS B O 1
ATOM 3262 N N . ASN B 1 139 ? -12.148 -5.617 2.115 1 89.62 139 ASN B N 1
ATOM 3263 C CA . ASN B 1 139 ? -11.547 -4.52 2.863 1 89.62 139 ASN B CA 1
ATOM 3264 C C . ASN B 1 139 ? -10.062 -4.379 2.549 1 89.62 139 ASN B C 1
ATOM 3266 O O . ASN B 1 139 ? -9.359 -3.602 3.197 1 89.62 139 ASN B O 1
ATOM 3270 N N . MET B 1 140 ? -9.602 -5.105 1.61 1 92.12 140 MET B N 1
ATOM 3271 C CA . MET B 1 140 ? -8.219 -4.973 1.157 1 92.12 140 MET B CA 1
ATOM 3272 C C . MET B 1 140 ? -8.133 -4.074 -0.073 1 92.12 140 MET B C 1
ATOM 3274 O O . MET B 1 140 ? -8.969 -4.164 -0.97 1 92.12 140 MET B O 1
ATOM 3278 N N . THR B 1 141 ? -7.156 -3.275 -0.054 1 92.12 141 THR B N 1
ATOM 3279 C CA . THR B 1 141 ? -6.914 -2.482 -1.255 1 92.12 141 THR B CA 1
ATOM 3280 C C . THR B 1 141 ? -5.82 -3.117 -2.109 1 92.12 141 THR B C 1
ATOM 3282 O O . THR B 1 141 ? -4.633 -3.01 -1.788 1 92.12 141 THR B O 1
ATOM 3285 N N . ILE B 1 142 ? -6.246 -3.73 -3.195 1 94.25 142 ILE B N 1
ATOM 3286 C CA . ILE B 1 142 ? -5.273 -4.398 -4.055 1 94.25 142 ILE B CA 1
ATOM 3287 C C . ILE B 1 142 ? -5.535 -4.031 -5.512 1 94.25 142 ILE B C 1
ATOM 3289 O O . ILE B 1 142 ? -5.281 -4.828 -6.418 1 94.25 142 ILE B O 1
ATOM 3293 N N . CYS B 1 143 ? -6.125 -2.883 -5.758 1 91.38 143 CYS B N 1
ATOM 3294 C CA . CYS B 1 143 ? -6.461 -2.447 -7.109 1 91.38 143 CYS B CA 1
ATOM 3295 C C . CYS B 1 143 ? -5.207 -2.289 -7.961 1 91.38 143 CYS B C 1
ATOM 3297 O O . CYS B 1 143 ? -5.238 -2.535 -9.172 1 91.38 143 CYS B O 1
ATOM 3299 N N . LYS B 1 144 ? -4.246 -1.884 -7.324 1 93.62 144 LYS B N 1
ATOM 3300 C CA . LYS B 1 144 ? -2.943 -1.756 -7.973 1 93.62 144 LYS B CA 1
ATOM 3301 C C . LYS B 1 144 ? -1.899 -2.635 -7.289 1 93.62 144 LYS B C 1
ATOM 3303 O O . LYS B 1 144 ? -1.996 -2.904 -6.09 1 93.62 144 LYS B O 1
ATOM 3308 N N . ILE B 1 145 ? -0.933 -3.039 -8.047 1 96.5 145 ILE B N 1
ATOM 3309 C CA . ILE B 1 145 ? -0.006 -4.055 -7.559 1 96.5 145 ILE B CA 1
ATOM 3310 C C . ILE B 1 145 ? 0.849 -3.477 -6.434 1 96.5 145 ILE B C 1
ATOM 3312 O O . ILE B 1 145 ? 1.258 -4.199 -5.52 1 96.5 145 ILE B O 1
ATOM 3316 N N . ASP B 1 146 ? 1.159 -2.178 -6.496 1 95.88 146 ASP B N 1
ATOM 3317 C CA . ASP B 1 146 ? 1.977 -1.558 -5.457 1 95.88 146 ASP B CA 1
ATOM 3318 C C . ASP B 1 146 ? 1.272 -1.604 -4.105 1 95.88 146 ASP B C 1
ATOM 3320 O O . ASP B 1 146 ? 1.915 -1.805 -3.072 1 95.88 146 ASP B O 1
ATOM 3324 N N . GLU B 1 147 ? -0.054 -1.51 -4.113 1 94.88 147 GLU B N 1
ATOM 3325 C CA . GLU B 1 147 ? -0.862 -1.599 -2.898 1 94.88 147 GLU B CA 1
ATOM 3326 C C . GLU B 1 147 ? -0.78 -2.992 -2.281 1 94.88 147 GLU B C 1
ATOM 3328 O O . GLU B 1 147 ? -0.717 -3.133 -1.059 1 94.88 147 GLU B O 1
ATOM 3333 N N . ALA B 1 148 ? -0.758 -3.955 -3.135 1 95.75 148 ALA B N 1
ATOM 3334 C CA . ALA B 1 148 ? -0.661 -5.336 -2.674 1 95.75 148 ALA B CA 1
ATOM 3335 C C . ALA B 1 148 ? 0.771 -5.68 -2.271 1 95.75 148 ALA B C 1
ATOM 3337 O O . ALA B 1 148 ? 0.992 -6.41 -1.303 1 95.75 148 ALA B O 1
ATOM 3338 N N . SER B 1 149 ? 1.704 -5.121 -2.967 1 97.56 149 SER B N 1
ATOM 3339 C CA . SER B 1 149 ? 3.111 -5.465 -2.797 1 97.56 149 SER B CA 1
ATOM 3340 C C . SER B 1 149 ? 3.617 -5.066 -1.414 1 97.56 149 SER B C 1
ATOM 3342 O O . SER B 1 149 ? 4.465 -5.75 -0.837 1 97.56 149 SER B O 1
ATOM 3344 N N . ILE B 1 150 ? 3.096 -3.992 -0.9 1 95.62 150 ILE B N 1
ATOM 3345 C CA . ILE B 1 150 ? 3.586 -3.49 0.379 1 95.62 150 ILE B CA 1
ATOM 3346 C C . ILE B 1 150 ? 3.359 -4.539 1.467 1 95.62 150 ILE B C 1
ATOM 3348 O O . ILE B 1 150 ? 4.168 -4.672 2.387 1 95.62 150 ILE B O 1
ATOM 3352 N N . HIS B 1 151 ? 2.309 -5.324 1.343 1 93.88 151 HIS B N 1
ATOM 3353 C CA . HIS B 1 151 ? 2.002 -6.367 2.316 1 93.88 151 HIS B CA 1
ATOM 3354 C C . HIS B 1 151 ? 3.027 -7.496 2.256 1 93.88 151 HIS B C 1
ATOM 3356 O O . HIS B 1 151 ? 3.469 -7.992 3.295 1 93.88 151 HIS B O 1
ATOM 3362 N N . VAL B 1 152 ? 3.391 -7.809 1.099 1 96.69 152 VAL B N 1
ATOM 3363 C CA . VAL B 1 152 ? 4.352 -8.891 0.895 1 96.69 152 VAL B CA 1
ATOM 3364 C C . VAL B 1 152 ? 5.746 -8.422 1.311 1 96.69 152 VAL B C 1
ATOM 3366 O O . VAL B 1 152 ? 6.512 -9.188 1.904 1 96.69 152 VAL B O 1
ATOM 3369 N N . LEU B 1 153 ? 6.023 -7.172 1.104 1 97.19 153 LEU B N 1
ATOM 3370 C CA . LEU B 1 153 ? 7.359 -6.645 1.359 1 97.19 153 LEU B CA 1
ATOM 3371 C C . LEU B 1 153 ? 7.59 -6.445 2.854 1 97.19 153 LEU B C 1
ATOM 3373 O O . LEU B 1 153 ? 8.727 -6.277 3.293 1 97.19 153 LEU B O 1
ATOM 3377 N N . ARG B 1 154 ? 6.582 -6.523 3.617 1 94.5 154 ARG B N 1
ATOM 3378 C CA . ARG B 1 154 ? 6.762 -6.555 5.066 1 94.5 154 ARG B CA 1
ATOM 3379 C C . ARG B 1 154 ? 7.504 -7.816 5.496 1 94.5 154 ARG B C 1
ATOM 3381 O O . ARG B 1 154 ? 8.305 -7.781 6.434 1 94.5 154 ARG B O 1
ATOM 3388 N N . LEU B 1 155 ? 7.184 -8.836 4.801 1 94.56 155 LEU B N 1
ATOM 3389 C CA . LEU B 1 155 ? 7.875 -10.086 5.078 1 94.56 155 LEU B CA 1
ATOM 3390 C C . LEU B 1 155 ? 9.352 -9.984 4.719 1 94.56 155 LEU B C 1
ATOM 3392 O O . LEU B 1 155 ? 10.211 -10.539 5.41 1 94.56 155 LEU B O 1
ATOM 3396 N N . LEU B 1 156 ? 9.578 -9.352 3.623 1 96.31 156 LEU B N 1
ATOM 3397 C CA . LEU B 1 156 ? 10.969 -9.156 3.223 1 96.31 156 LEU B CA 1
ATOM 3398 C C . LEU B 1 156 ? 11.727 -8.352 4.27 1 96.31 156 LEU B C 1
ATOM 3400 O O . LEU B 1 156 ? 12.898 -8.633 4.547 1 96.31 156 LEU B O 1
ATOM 3404 N N . LYS B 1 157 ? 11.094 -7.383 4.777 1 95.56 157 LYS B N 1
ATOM 3405 C CA . LYS B 1 157 ? 11.703 -6.609 5.855 1 95.56 157 LYS B CA 1
ATOM 3406 C C . LYS B 1 157 ? 12.07 -7.508 7.035 1 95.56 157 LYS B C 1
ATOM 3408 O O . LYS B 1 157 ? 13.164 -7.379 7.602 1 95.56 157 LYS B O 1
ATOM 3413 N N . GLU B 1 158 ? 11.172 -8.344 7.387 1 94.56 158 GLU B N 1
ATOM 3414 C CA . GLU B 1 158 ? 11.445 -9.289 8.461 1 94.56 158 GLU B CA 1
ATOM 3415 C C . GLU B 1 158 ? 12.664 -10.156 8.133 1 94.56 158 GLU B C 1
ATOM 3417 O O . GLU B 1 158 ? 13.5 -10.406 9 1 94.56 158 GLU B O 1
ATOM 3422 N N . ALA B 1 159 ? 12.711 -10.578 6.953 1 96.31 159 ALA B N 1
ATOM 3423 C CA . ALA B 1 159 ? 13.836 -11.391 6.508 1 96.31 159 ALA B CA 1
ATOM 3424 C C . ALA B 1 159 ? 15.148 -10.617 6.594 1 96.31 159 ALA B C 1
ATOM 3426 O O . ALA B 1 159 ? 16.156 -11.141 7.062 1 96.31 159 ALA B O 1
ATOM 3427 N N . ILE B 1 160 ? 15.109 -9.367 6.156 1 96.38 160 ILE B N 1
ATOM 3428 C CA . ILE B 1 160 ? 16.297 -8.516 6.195 1 96.38 160 ILE B CA 1
ATOM 3429 C C . ILE B 1 160 ? 16.75 -8.32 7.641 1 96.38 160 ILE B C 1
ATOM 3431 O O . ILE B 1 160 ? 17.938 -8.43 7.941 1 96.38 160 ILE B O 1
ATOM 3435 N N . LEU B 1 161 ? 15.812 -8.094 8.516 1 95.81 161 LEU B N 1
ATOM 3436 C CA . LEU B 1 161 ? 16.141 -7.895 9.93 1 95.81 161 LEU B CA 1
ATOM 3437 C C . LEU B 1 161 ? 16.719 -9.164 10.539 1 95.81 161 LEU B C 1
ATOM 3439 O O . LEU B 1 161 ? 17.672 -9.109 11.312 1 95.81 161 LEU B O 1
ATOM 3443 N N . ALA B 1 162 ? 16.125 -10.273 10.156 1 96 162 ALA B N 1
ATOM 3444 C CA . ALA B 1 162 ? 16.656 -11.547 10.633 1 96 162 ALA B CA 1
ATOM 3445 C C . ALA B 1 162 ? 18.078 -11.789 10.125 1 96 162 ALA B C 1
ATOM 3447 O O . ALA B 1 162 ? 18.938 -12.266 10.867 1 96 162 ALA B O 1
ATOM 3448 N N . TYR B 1 163 ? 18.281 -11.469 8.922 1 96 163 TYR B N 1
ATOM 3449 C CA . TYR B 1 163 ? 19.594 -11.602 8.32 1 96 163 TYR B CA 1
ATOM 3450 C C . TYR B 1 163 ? 20.625 -10.781 9.086 1 96 163 TYR B C 1
ATOM 3452 O O . TYR B 1 163 ? 21.719 -11.266 9.375 1 96 163 TYR B O 1
ATOM 3460 N N . LEU B 1 164 ? 20.281 -9.594 9.43 1 94.25 164 LEU B N 1
ATOM 3461 C CA . LEU B 1 164 ? 21.188 -8.68 10.109 1 94.25 164 LEU B CA 1
ATOM 3462 C C . LEU B 1 164 ? 21.406 -9.125 11.555 1 94.25 164 LEU B C 1
ATOM 3464 O O . LEU B 1 164 ? 22.5 -8.93 12.102 1 94.25 164 LEU B O 1
ATOM 3468 N N . ARG B 1 165 ? 20.484 -9.703 12.117 1 94.25 165 ARG B N 1
ATOM 3469 C CA . ARG B 1 165 ? 20.547 -10.078 13.523 1 94.25 165 ARG B CA 1
ATOM 3470 C C . ARG B 1 165 ? 21.266 -11.414 13.711 1 94.25 165 ARG B C 1
ATOM 3472 O O . ARG B 1 165 ? 22.062 -11.562 14.633 1 94.25 165 ARG B O 1
ATOM 3479 N N . ASP B 1 166 ? 20.938 -12.43 12.867 1 90.25 166 ASP B N 1
ATOM 3480 C CA . ASP B 1 166 ? 21.266 -13.828 13.133 1 90.25 166 ASP B CA 1
ATOM 3481 C C . ASP B 1 166 ? 22.594 -14.211 12.461 1 90.25 166 ASP B C 1
ATOM 3483 O O . ASP B 1 166 ? 23.203 -15.211 12.82 1 90.25 166 ASP B O 1
ATOM 3487 N N . GLY B 1 167 ? 23.031 -13.609 11.484 1 88.56 167 GLY B N 1
ATOM 3488 C CA . GLY B 1 167 ? 24.266 -13.922 10.797 1 88.56 167 GLY B CA 1
ATOM 3489 C C . GLY B 1 167 ? 24.141 -15.078 9.82 1 88.56 167 GLY B C 1
ATOM 3490 O O . GLY B 1 167 ? 25.125 -15.492 9.203 1 88.56 167 GLY B O 1
ATOM 3491 N N . ALA B 1 168 ? 22.969 -15.617 9.758 1 92.75 168 ALA B N 1
ATOM 3492 C CA . ALA B 1 168 ? 22.703 -16.672 8.781 1 92.75 168 ALA B CA 1
ATOM 3493 C C . ALA B 1 168 ? 22.688 -16.125 7.359 1 92.75 168 ALA B C 1
ATOM 3495 O O . ALA B 1 168 ? 22.609 -14.906 7.164 1 92.75 168 ALA B O 1
ATOM 3496 N N . SER B 1 169 ? 22.906 -17.062 6.449 1 96.5 169 SER B N 1
ATOM 3497 C CA . SER B 1 169 ? 22.781 -16.625 5.062 1 96.5 169 SER B CA 1
ATOM 3498 C C . SER B 1 169 ? 21.344 -16.188 4.746 1 96.5 169 SER B C 1
ATOM 3500 O O . SER B 1 169 ? 20.406 -16.594 5.426 1 96.5 169 SER B O 1
ATOM 3502 N N . PHE B 1 170 ? 21.234 -15.383 3.779 1 97.31 170 PHE B N 1
ATOM 3503 C CA . PHE B 1 170 ? 19.906 -14.898 3.418 1 97.31 170 PHE B CA 1
ATOM 3504 C C . PHE B 1 170 ? 19.047 -16.047 2.887 1 97.31 170 PHE B C 1
ATOM 3506 O O . PHE B 1 170 ? 17.828 -16.031 3.047 1 97.31 170 PHE B O 1
ATOM 3513 N N . THR B 1 171 ? 19.672 -17.031 2.248 1 97.69 171 THR B N 1
ATOM 3514 C CA . THR B 1 171 ? 18.969 -18.234 1.825 1 97.69 171 THR B CA 1
ATOM 3515 C C . THR B 1 171 ? 18.312 -18.922 3.018 1 97.69 171 THR B C 1
ATOM 3517 O O . THR B 1 171 ? 17.141 -19.297 2.959 1 97.69 171 THR B O 1
ATOM 3520 N N . GLU B 1 172 ? 19.047 -19.062 4.066 1 97.56 172 GLU B N 1
ATOM 3521 C CA . GLU B 1 172 ? 18.547 -19.719 5.27 1 97.56 172 GLU B CA 1
ATOM 3522 C C . GLU B 1 172 ? 17.406 -18.922 5.895 1 97.56 172 GLU B C 1
ATOM 3524 O O . GLU B 1 172 ? 16.422 -19.5 6.363 1 97.56 172 GLU B O 1
ATOM 3529 N N . VAL B 1 173 ? 17.547 -17.672 5.863 1 97.69 173 VAL B N 1
ATOM 3530 C CA . VAL B 1 173 ? 16.531 -16.797 6.426 1 97.69 173 VAL B CA 1
ATOM 3531 C C . VAL B 1 173 ? 15.219 -16.953 5.648 1 97.69 173 VAL B C 1
ATOM 3533 O O . VAL B 1 173 ? 14.148 -17.078 6.242 1 97.69 173 VAL B O 1
ATOM 3536 N N . LEU B 1 174 ? 15.32 -16.984 4.324 1 97.88 174 LEU B N 1
ATOM 3537 C CA . LEU B 1 174 ? 14.133 -17.125 3.486 1 97.88 174 LEU B CA 1
ATOM 3538 C C . LEU B 1 174 ? 13.508 -18.5 3.656 1 97.88 174 LEU B C 1
ATOM 3540 O O . LEU B 1 174 ? 12.281 -18.641 3.635 1 97.88 174 LEU B O 1
ATOM 3544 N N . ASP B 1 175 ? 14.352 -19.484 3.816 1 97.69 175 ASP B N 1
ATOM 3545 C CA . ASP B 1 175 ? 13.852 -20.828 4.023 1 97.69 175 ASP B CA 1
ATOM 3546 C C . ASP B 1 175 ? 13.094 -20.938 5.344 1 97.69 175 ASP B C 1
ATOM 3548 O O . ASP B 1 175 ? 12.039 -21.578 5.414 1 97.69 175 ASP B O 1
ATOM 3552 N N . GLU B 1 176 ? 13.625 -20.344 6.336 1 97.19 176 GLU B N 1
ATOM 3553 C CA . GLU B 1 176 ? 12.945 -20.328 7.625 1 97.19 176 GLU B CA 1
ATOM 3554 C C . GLU B 1 176 ? 11.602 -19.625 7.535 1 97.19 176 GLU B C 1
ATOM 3556 O O . GLU B 1 176 ? 10.602 -20.078 8.102 1 97.19 176 GLU B O 1
ATOM 3561 N N . LEU B 1 177 ? 11.641 -18.547 6.852 1 96.56 177 LEU B N 1
ATOM 3562 C CA . LEU B 1 177 ? 10.406 -17.797 6.66 1 96.56 177 LEU B CA 1
ATOM 3563 C C . LEU B 1 177 ? 9.375 -18.641 5.906 1 96.56 177 LEU B C 1
ATOM 3565 O O . LEU B 1 177 ? 8.195 -18.656 6.27 1 96.56 177 LEU B O 1
ATOM 3569 N N . ALA B 1 178 ? 9.805 -19.297 4.883 1 96.75 178 ALA B N 1
ATOM 3570 C CA . ALA B 1 178 ? 8.922 -20.156 4.105 1 96.75 178 ALA B CA 1
ATOM 3571 C C . ALA B 1 178 ? 8.328 -21.266 4.977 1 96.75 178 ALA B C 1
ATOM 3573 O O . ALA B 1 178 ? 7.133 -21.562 4.891 1 96.75 178 ALA B O 1
ATOM 3574 N N . HIS B 1 179 ? 9.148 -21.781 5.801 1 96.62 179 HIS B N 1
ATOM 3575 C CA . HIS B 1 179 ? 8.711 -22.828 6.707 1 96.62 179 HIS B CA 1
ATOM 3576 C C . HIS B 1 179 ? 7.66 -22.328 7.68 1 96.62 179 HIS B C 1
ATOM 3578 O O . HIS B 1 179 ? 6.637 -22.984 7.895 1 96.62 179 HIS B O 1
ATOM 3584 N N . ARG B 1 180 ? 7.855 -21.203 8.211 1 95.62 180 ARG B N 1
ATOM 3585 C CA . ARG B 1 180 ? 6.926 -20.609 9.156 1 95.62 180 ARG B CA 1
ATOM 3586 C C . ARG B 1 180 ? 5.574 -20.344 8.508 1 95.62 180 ARG B C 1
ATOM 3588 O O . ARG B 1 180 ? 4.531 -20.484 9.148 1 95.62 180 ARG B O 1
ATOM 3595 N N . LEU B 1 181 ? 5.664 -19.984 7.215 1 94.75 181 LEU B N 1
ATOM 3596 C CA . LEU B 1 181 ? 4.438 -19.641 6.5 1 94.75 181 LEU B CA 1
ATOM 3597 C C . LEU B 1 181 ? 3.795 -20.875 5.891 1 94.75 181 LEU B C 1
ATOM 3599 O O . LEU B 1 181 ? 2.662 -20.828 5.406 1 94.75 181 LEU B O 1
ATOM 3603 N N . GLY B 1 182 ? 4.488 -21.969 5.824 1 91.94 182 GLY B N 1
ATOM 3604 C CA . GLY B 1 182 ? 3.973 -23.203 5.242 1 91.94 182 GLY B CA 1
ATOM 3605 C C . GLY B 1 182 ? 3.932 -23.172 3.727 1 91.94 182 GLY B C 1
ATOM 3606 O O . GLY B 1 182 ? 3 -23.703 3.117 1 91.94 182 GLY B O 1
ATOM 3607 N N . VAL B 1 183 ? 4.844 -22.438 3.152 1 92.44 183 VAL B N 1
ATOM 3608 C CA . VAL B 1 183 ? 4.914 -22.359 1.697 1 92.44 183 VAL B CA 1
ATOM 3609 C C . VAL B 1 183 ? 6.27 -22.875 1.213 1 92.44 183 VAL B C 1
ATOM 3611 O O . VAL B 1 183 ? 7.293 -22.641 1.861 1 92.44 183 VAL B O 1
ATOM 3614 N N . PRO B 1 184 ? 6.242 -23.578 0.124 1 92.25 184 PRO B N 1
ATOM 3615 C CA . PRO B 1 184 ? 7.551 -23.953 -0.418 1 92.25 184 PRO B CA 1
ATOM 3616 C C . PRO B 1 184 ? 8.438 -22.75 -0.712 1 92.25 184 PRO B C 1
ATOM 3618 O O . PRO B 1 184 ? 7.965 -21.75 -1.26 1 92.25 184 PRO B O 1
ATOM 3621 N N . PRO B 1 185 ? 9.68 -22.875 -0.408 1 95 185 PRO B N 1
ATOM 3622 C CA . PRO B 1 185 ? 10.586 -21.719 -0.493 1 95 185 PRO B CA 1
ATOM 3623 C C . PRO B 1 185 ? 10.625 -21.109 -1.89 1 95 185 PRO B C 1
ATOM 3625 O O . PRO B 1 185 ? 10.672 -19.891 -2.025 1 95 185 PRO B O 1
ATOM 3628 N N . GLY B 1 186 ? 10.641 -21.969 -2.906 1 95.06 186 GLY B N 1
ATOM 3629 C CA . GLY B 1 186 ? 10.68 -21.453 -4.27 1 95.06 186 GLY B CA 1
ATOM 3630 C C . GLY B 1 186 ? 9.531 -20.516 -4.586 1 95.06 186 GLY B C 1
ATOM 3631 O O . GLY B 1 186 ? 9.727 -19.5 -5.254 1 95.06 186 GLY B O 1
ATOM 3632 N N . TYR B 1 187 ? 8.375 -20.797 -4.043 1 95.44 187 TYR B N 1
ATOM 3633 C CA . TYR B 1 187 ? 7.195 -19.984 -4.316 1 95.44 187 TYR B CA 1
ATOM 3634 C C . TYR B 1 187 ? 7.211 -18.703 -3.496 1 95.44 187 TYR B C 1
ATOM 3636 O O . TYR B 1 187 ? 6.742 -17.656 -3.953 1 95.44 187 TYR B O 1
ATOM 3644 N N . LEU B 1 188 ? 7.75 -18.828 -2.285 1 97.06 188 LEU B N 1
ATOM 3645 C CA . LEU B 1 188 ? 7.934 -17.625 -1.491 1 97.06 188 LEU B CA 1
ATOM 3646 C C . LEU B 1 188 ? 8.82 -16.625 -2.227 1 97.06 188 LEU B C 1
ATOM 3648 O O . LEU B 1 188 ? 8.469 -15.445 -2.34 1 97.06 188 LEU B O 1
ATOM 3652 N N . ARG B 1 189 ? 9.891 -17.109 -2.754 1 97.56 189 ARG B N 1
ATOM 3653 C CA . ARG B 1 189 ? 10.844 -16.281 -3.465 1 97.56 189 ARG B CA 1
ATOM 3654 C C . ARG B 1 189 ? 10.219 -15.664 -4.715 1 97.56 189 ARG B C 1
ATOM 3656 O O . ARG B 1 189 ? 10.398 -14.477 -4.992 1 97.56 189 ARG B O 1
ATOM 3663 N N . SER B 1 190 ? 9.477 -16.453 -5.402 1 96.19 190 SER B N 1
ATOM 3664 C CA . SER B 1 190 ? 8.805 -15.977 -6.605 1 96.19 190 SER B CA 1
ATOM 3665 C C . SER B 1 190 ? 7.797 -14.883 -6.273 1 96.19 190 SER B C 1
ATOM 3667 O O . SER B 1 190 ? 7.695 -13.883 -6.992 1 96.19 190 SER B O 1
ATOM 3669 N N . GLY B 1 191 ? 7.066 -15.078 -5.215 1 97.81 191 GLY B N 1
ATOM 3670 C CA . GLY B 1 191 ? 6.105 -14.078 -4.773 1 97.81 191 GLY B CA 1
ATOM 3671 C C . GLY B 1 191 ? 6.754 -12.766 -4.363 1 97.81 191 GLY B C 1
ATOM 3672 O O . GLY B 1 191 ? 6.262 -11.695 -4.711 1 97.81 191 GLY B O 1
ATOM 3673 N N . ILE B 1 192 ? 7.871 -12.883 -3.656 1 98.38 192 ILE B N 1
ATOM 3674 C CA . ILE B 1 192 ? 8.594 -11.688 -3.227 1 98.38 192 ILE B CA 1
ATOM 3675 C C . ILE B 1 192 ? 9.141 -10.945 -4.445 1 98.38 192 ILE B C 1
ATOM 3677 O O . ILE B 1 192 ? 9.094 -9.719 -4.504 1 98.38 192 ILE B O 1
ATOM 3681 N N . ARG B 1 193 ? 9.609 -11.68 -5.41 1 97.75 193 ARG B N 1
ATOM 3682 C CA . ARG B 1 193 ? 10.133 -11.07 -6.629 1 97.75 193 ARG B CA 1
ATOM 3683 C C . ARG B 1 193 ? 9.055 -10.266 -7.344 1 97.75 193 ARG B C 1
ATOM 3685 O O . ARG B 1 193 ? 9.305 -9.164 -7.828 1 97.75 193 ARG B O 1
ATOM 3692 N N . LEU B 1 194 ? 7.895 -10.844 -7.406 1 98.31 194 LEU B N 1
ATOM 3693 C CA . LEU B 1 194 ? 6.789 -10.117 -8.016 1 98.31 194 LEU B CA 1
ATOM 3694 C C . LEU B 1 194 ? 6.484 -8.844 -7.23 1 98.31 194 LEU B C 1
ATOM 3696 O O . LEU B 1 194 ? 6.219 -7.793 -7.82 1 98.31 194 LEU B O 1
ATOM 3700 N N . ALA B 1 195 ? 6.484 -8.922 -5.898 1 98.5 195 ALA B N 1
ATOM 3701 C CA . ALA B 1 195 ? 6.242 -7.75 -5.062 1 98.5 195 ALA B CA 1
ATOM 3702 C C . ALA B 1 195 ? 7.293 -6.672 -5.309 1 98.5 195 ALA B C 1
ATOM 3704 O O . ALA B 1 195 ? 6.969 -5.484 -5.375 1 98.5 195 ALA B O 1
ATOM 3705 N N . LEU B 1 196 ? 8.516 -7.117 -5.453 1 98.44 196 LEU B N 1
ATOM 3706 C CA . LEU B 1 196 ? 9.609 -6.191 -5.715 1 98.44 196 LEU B CA 1
ATOM 3707 C C . LEU B 1 196 ? 9.414 -5.488 -7.055 1 98.44 196 LEU B C 1
ATOM 3709 O O . LEU B 1 196 ? 9.633 -4.281 -7.164 1 98.44 196 LEU B O 1
ATOM 3713 N N . ARG B 1 197 ? 8.992 -6.207 -8.062 1 97.5 197 ARG B N 1
ATOM 3714 C CA . ARG B 1 197 ? 8.672 -5.594 -9.344 1 97.5 197 ARG B CA 1
ATOM 3715 C C . ARG B 1 197 ? 7.492 -4.633 -9.211 1 97.5 197 ARG B C 1
ATOM 3717 O O . ARG B 1 197 ? 7.492 -3.555 -9.812 1 97.5 197 ARG B O 1
ATOM 3724 N N . GLY B 1 198 ? 6.547 -5.051 -8.406 1 97.69 198 GLY B N 1
ATOM 3725 C CA . GLY B 1 198 ? 5.328 -4.277 -8.242 1 97.69 198 GLY B CA 1
ATOM 3726 C C . GLY B 1 198 ? 5.562 -2.924 -7.602 1 97.69 198 GLY B C 1
ATOM 3727 O O . GLY B 1 198 ? 4.988 -1.919 -8.023 1 97.69 198 GLY B O 1
ATOM 3728 N N . ILE B 1 199 ? 6.395 -2.873 -6.582 1 97.56 199 ILE B N 1
ATOM 3729 C CA . ILE B 1 199 ? 6.598 -1.645 -5.82 1 97.56 199 ILE B CA 1
ATOM 3730 C C . ILE B 1 199 ? 7.312 -0.612 -6.688 1 97.56 199 ILE B C 1
ATOM 3732 O O . ILE B 1 199 ? 7.145 0.595 -6.492 1 97.56 199 ILE B O 1
ATOM 3736 N N . THR B 1 200 ? 8.07 -1.076 -7.695 1 95.69 200 THR B N 1
ATOM 3737 C CA . THR B 1 200 ? 8.844 -0.183 -8.555 1 95.69 200 THR B CA 1
ATOM 3738 C C . THR B 1 200 ? 7.926 0.547 -9.531 1 95.69 200 THR B C 1
ATOM 3740 O O . THR B 1 200 ? 8.336 1.512 -10.18 1 95.69 200 THR B O 1
ATOM 3743 N N . ARG B 1 201 ? 6.691 0.085 -9.562 1 92.38 201 ARG B N 1
ATOM 3744 C CA . ARG B 1 201 ? 5.727 0.794 -10.398 1 92.38 201 ARG B CA 1
ATOM 3745 C C . ARG B 1 201 ? 5.434 2.182 -9.836 1 92.38 201 ARG B C 1
ATOM 3747 O O . ARG B 1 201 ? 5.082 3.098 -10.578 1 92.38 201 ARG B O 1
ATOM 3754 N N . THR B 1 202 ? 5.613 2.291 -8.562 1 93.31 202 THR B N 1
ATOM 3755 C CA . THR B 1 202 ? 5.336 3.566 -7.914 1 93.31 202 THR B CA 1
ATOM 3756 C C . THR B 1 202 ? 6.629 4.23 -7.449 1 93.31 202 THR B C 1
ATOM 3758 O O . THR B 1 202 ? 6.82 5.434 -7.633 1 93.31 202 THR B O 1
ATOM 3761 N N . LEU B 1 203 ? 7.48 3.459 -6.922 1 96.56 203 LEU B N 1
ATOM 3762 C CA . LEU B 1 203 ? 8.719 4 -6.371 1 96.56 203 LEU B CA 1
ATOM 3763 C C . LEU B 1 203 ? 9.891 3.752 -7.32 1 96.56 203 LEU B C 1
ATOM 3765 O O . LEU B 1 203 ? 10.094 2.625 -7.781 1 96.56 203 LEU B O 1
ATOM 3769 N N . PRO B 1 204 ? 10.617 4.766 -7.648 1 95.56 204 PRO B N 1
ATOM 3770 C CA . PRO B 1 204 ? 11.789 4.566 -8.508 1 95.56 204 PRO B CA 1
ATOM 3771 C C . PRO B 1 204 ? 12.953 3.893 -7.773 1 95.56 204 PRO B C 1
ATOM 3773 O O . PRO B 1 204 ? 13.812 4.574 -7.219 1 95.56 204 PRO B O 1
ATOM 3776 N N . LEU B 1 205 ? 13.039 2.607 -7.84 1 96.5 205 LEU B N 1
ATOM 3777 C CA . LEU B 1 205 ? 13.984 1.832 -7.047 1 96.5 205 LEU B CA 1
ATOM 3778 C C . LEU B 1 205 ? 14.766 0.859 -7.926 1 96.5 205 LEU B C 1
ATOM 3780 O O . LEU B 1 205 ? 15.461 -0.024 -7.422 1 96.5 205 LEU B O 1
ATOM 3784 N N . SER B 1 206 ? 14.648 0.973 -9.266 1 95.88 206 SER B N 1
ATOM 3785 C CA . SER B 1 206 ? 15.219 -0.041 -10.148 1 95.88 206 SER B CA 1
ATOM 3786 C C . SER B 1 206 ? 16.547 0.421 -10.734 1 95.88 206 SER B C 1
ATOM 3788 O O . SER B 1 206 ? 16.656 1.548 -11.219 1 95.88 206 SER B O 1
ATOM 3790 N N . ILE B 1 207 ? 17.516 -0.455 -10.703 1 95.88 207 ILE B N 1
ATOM 3791 C CA . ILE B 1 207 ? 18.828 -0.233 -11.328 1 95.88 207 ILE B CA 1
ATOM 3792 C C . ILE B 1 207 ? 19.125 -1.368 -12.305 1 95.88 207 ILE B C 1
ATOM 3794 O O . ILE B 1 207 ? 18.938 -2.543 -11.977 1 95.88 207 ILE B O 1
ATOM 3798 N N . HIS B 1 208 ? 19.578 -0.99 -13.461 1 95.81 208 HIS B N 1
ATOM 3799 C CA . HIS B 1 208 ? 20.031 -1.979 -14.438 1 95.81 208 HIS B CA 1
ATOM 3800 C C . HIS B 1 208 ? 21.547 -2.107 -14.438 1 95.81 208 HIS B C 1
ATOM 3802 O O . HIS B 1 208 ? 22.266 -1.103 -14.516 1 95.81 208 HIS B O 1
ATOM 3808 N N . THR B 1 209 ? 21.969 -3.24 -14.297 1 94.25 209 THR B N 1
ATOM 3809 C CA . THR B 1 209 ? 23.375 -3.543 -14.477 1 94.25 209 THR B CA 1
ATOM 3810 C C . THR B 1 209 ? 23.609 -4.359 -15.75 1 94.25 209 THR B C 1
ATOM 3812 O O . THR B 1 209 ? 22.703 -4.492 -16.578 1 94.25 209 THR B O 1
ATOM 3815 N N . GLU B 1 210 ? 24.812 -4.82 -15.945 1 94.25 210 GLU B N 1
ATOM 3816 C CA . GLU B 1 210 ? 25.109 -5.582 -17.156 1 94.25 210 GLU B CA 1
ATOM 3817 C C . GLU B 1 210 ? 24.281 -6.859 -17.219 1 94.25 210 GLU B C 1
ATOM 3819 O O . GLU B 1 210 ? 23.781 -7.219 -18.281 1 94.25 210 GLU B O 1
ATOM 3824 N N . HIS B 1 211 ? 24.094 -7.477 -16.094 1 96.69 211 HIS B N 1
ATOM 3825 C CA . HIS B 1 211 ? 23.484 -8.797 -16.141 1 96.69 211 HIS B CA 1
ATOM 3826 C C . HIS B 1 211 ? 22.172 -8.828 -15.352 1 96.69 211 HIS B C 1
ATOM 3828 O O . HIS B 1 211 ? 21.422 -9.812 -15.414 1 96.69 211 HIS B O 1
ATOM 3834 N N . HIS B 1 212 ? 21.891 -7.711 -14.617 1 97.25 212 HIS B N 1
ATOM 3835 C CA . HIS B 1 212 ? 20.766 -7.797 -13.703 1 97.25 212 HIS B CA 1
ATOM 3836 C C . HIS B 1 212 ? 19.891 -6.551 -13.797 1 97.25 212 HIS B C 1
ATOM 3838 O O . HIS B 1 212 ? 20.375 -5.473 -14.133 1 97.25 212 HIS B O 1
ATOM 3844 N N . LYS B 1 213 ? 18.609 -6.738 -13.633 1 97 213 LYS B N 1
ATOM 3845 C CA . LYS B 1 213 ? 17.719 -5.68 -13.164 1 97 213 LYS B CA 1
ATOM 3846 C C . LYS B 1 213 ? 17.469 -5.797 -11.664 1 97 213 LYS B C 1
ATOM 3848 O O . LYS B 1 213 ? 17.047 -6.855 -11.18 1 97 213 LYS B O 1
ATOM 3853 N N . VAL B 1 214 ? 17.688 -4.699 -10.898 1 97.56 214 VAL B N 1
ATOM 3854 C CA . VAL B 1 214 ? 17.781 -4.785 -9.445 1 97.56 214 VAL B CA 1
ATOM 3855 C C . VAL B 1 214 ? 16.844 -3.779 -8.797 1 97.56 214 VAL B C 1
ATOM 3857 O O . VAL B 1 214 ? 16.703 -2.648 -9.266 1 97.56 214 VAL B O 1
ATOM 3860 N N . THR B 1 215 ? 16.016 -4.234 -7.867 1 97.94 215 THR B N 1
ATOM 3861 C CA . THR B 1 215 ? 15.414 -3.314 -6.906 1 97.94 215 THR B CA 1
ATOM 3862 C C . THR B 1 215 ? 16.375 -3.053 -5.746 1 97.94 215 THR B C 1
ATOM 3864 O O . THR B 1 215 ? 16.766 -3.979 -5.031 1 97.94 215 THR B O 1
ATOM 3867 N N . LEU B 1 216 ? 16.703 -1.824 -5.512 1 96.94 216 LEU B N 1
ATOM 3868 C CA . LEU B 1 216 ? 17.734 -1.495 -4.523 1 96.94 216 LEU B CA 1
ATOM 3869 C C . LEU B 1 216 ? 17.125 -0.729 -3.352 1 96.94 216 LEU B C 1
ATOM 3871 O O . LEU B 1 216 ? 16.516 0.328 -3.541 1 96.94 216 LEU B O 1
ATOM 3875 N N . PHE B 1 217 ? 17.266 -1.311 -2.199 1 96.56 217 PHE B N 1
ATOM 3876 C CA . PHE B 1 217 ? 17.016 -0.575 -0.963 1 96.56 217 PHE B CA 1
ATOM 3877 C C . PHE B 1 217 ? 18.344 -0.161 -0.319 1 96.56 217 PHE B C 1
ATOM 3879 O O . PHE B 1 217 ? 19.344 -0.853 -0.459 1 96.56 217 PHE B O 1
ATOM 3886 N N . MET B 1 218 ? 18.297 0.955 0.289 1 93.19 218 MET B N 1
ATOM 3887 C CA . MET B 1 218 ? 19.484 1.445 0.984 1 93.19 218 MET B CA 1
ATOM 3888 C C . MET B 1 218 ? 19.125 2.031 2.342 1 93.19 218 MET B C 1
ATOM 3890 O O . MET B 1 218 ? 18.219 2.867 2.439 1 93.19 218 MET B O 1
ATOM 3894 N N . HIS B 1 219 ? 19.766 1.534 3.312 1 93.25 219 HIS B N 1
ATOM 3895 C CA . HIS B 1 219 ? 19.625 2.076 4.66 1 93.25 219 HIS B CA 1
ATOM 3896 C C . HIS B 1 219 ? 20.984 2.418 5.254 1 93.25 219 HIS B C 1
ATOM 3898 O O . HIS B 1 219 ? 21.766 1.522 5.609 1 93.25 219 HIS B O 1
ATOM 3904 N N . ASP B 1 220 ? 21.219 3.711 5.316 1 91.56 220 ASP B N 1
ATOM 3905 C CA . ASP B 1 220 ? 22.516 4.227 5.746 1 91.56 220 ASP B CA 1
ATOM 3906 C C . ASP B 1 220 ? 23.641 3.637 4.91 1 91.56 220 ASP B C 1
ATOM 3908 O O . ASP B 1 220 ? 23.719 3.857 3.699 1 91.56 220 ASP B O 1
ATOM 3912 N N . LYS B 1 221 ? 24.484 2.779 5.477 1 87.81 221 LYS B N 1
ATOM 3913 C CA . LYS B 1 221 ? 25.641 2.256 4.742 1 87.81 221 LYS B CA 1
ATOM 3914 C C . LYS B 1 221 ? 25.328 0.875 4.168 1 87.81 221 LYS B C 1
ATOM 3916 O O . LYS B 1 221 ? 26.172 0.294 3.465 1 87.81 221 LYS B O 1
ATOM 3921 N N . LEU B 1 222 ? 24.172 0.408 4.371 1 92 222 LEU B N 1
ATOM 3922 C CA . LEU B 1 222 ? 23.859 -0.959 3.98 1 92 222 LEU B CA 1
ATOM 3923 C C . LEU B 1 222 ? 23.078 -0.981 2.666 1 92 222 LEU B C 1
ATOM 3925 O O . LEU B 1 222 ? 22.141 -0.201 2.479 1 92 222 LEU B O 1
ATOM 3929 N N . LEU B 1 223 ? 23.5 -1.842 1.801 1 93.25 223 LEU B N 1
ATOM 3930 C CA . LEU B 1 223 ? 22.844 -2.061 0.521 1 93.25 223 LEU B CA 1
ATOM 3931 C C . LEU B 1 223 ? 22.031 -3.355 0.54 1 93.25 223 LEU B C 1
ATOM 3933 O O . LEU B 1 223 ? 22.531 -4.387 1.002 1 93.25 223 LEU B O 1
ATOM 3937 N N . PHE B 1 224 ? 20.844 -3.266 0.087 1 96 224 PHE B N 1
ATOM 3938 C CA . PHE B 1 224 ? 20 -4.438 -0.043 1 96 224 PHE B CA 1
ATOM 3939 C C . PHE B 1 224 ? 19.5 -4.594 -1.478 1 96 224 PHE B C 1
ATOM 3941 O O . PHE B 1 224 ? 18.359 -4.254 -1.79 1 96 224 PHE B O 1
ATOM 3948 N N . PRO B 1 225 ? 20.359 -5.129 -2.322 1 96.94 225 PRO B N 1
ATOM 3949 C CA . PRO B 1 225 ? 19.969 -5.348 -3.719 1 96.94 225 PRO B CA 1
ATOM 3950 C C . PRO B 1 225 ? 19.219 -6.66 -3.92 1 96.94 225 PRO B C 1
ATOM 3952 O O . PRO B 1 225 ? 19.641 -7.703 -3.41 1 96.94 225 PRO B O 1
ATOM 3955 N N . PHE B 1 226 ? 18.141 -6.582 -4.613 1 98.25 226 PHE B N 1
ATOM 3956 C CA . PHE B 1 226 ? 17.391 -7.773 -4.984 1 98.25 226 PHE B CA 1
ATOM 3957 C C . PHE B 1 226 ? 17.219 -7.852 -6.496 1 98.25 226 PHE B C 1
ATOM 3959 O O . PHE B 1 226 ? 16.703 -6.918 -7.117 1 98.25 226 PHE B O 1
ATOM 3966 N N . ALA B 1 227 ? 17.641 -8.953 -7.07 1 97.94 227 ALA B N 1
ATOM 3967 C CA . ALA B 1 227 ? 17.516 -9.148 -8.516 1 97.94 227 ALA B CA 1
ATOM 3968 C C . ALA B 1 227 ? 16.094 -9.523 -8.898 1 97.94 227 ALA B C 1
ATOM 3970 O O . ALA B 1 227 ? 15.555 -10.531 -8.43 1 97.94 227 ALA B O 1
ATOM 3971 N N . ILE B 1 228 ? 15.523 -8.688 -9.727 1 96.19 228 ILE B N 1
ATOM 3972 C CA . ILE B 1 228 ? 14.188 -9.016 -10.211 1 96.19 228 ILE B CA 1
ATOM 3973 C C . ILE B 1 228 ? 14.297 -9.695 -11.578 1 96.19 228 ILE B C 1
ATOM 3975 O O . ILE B 1 228 ? 13.383 -10.406 -11.992 1 96.19 228 ILE B O 1
ATOM 3979 N N . GLU B 1 229 ? 15.359 -9.438 -12.25 1 95.44 229 GLU B N 1
ATOM 3980 C CA . GLU B 1 229 ? 15.75 -10.156 -13.461 1 95.44 229 GLU B CA 1
ATOM 3981 C C . GLU B 1 229 ? 17.234 -10.492 -13.445 1 95.44 229 GLU B C 1
ATOM 3983 O O . GLU B 1 229 ? 18.047 -9.703 -12.953 1 95.44 229 GLU B O 1
ATOM 3988 N N . CYS B 1 230 ? 17.516 -11.633 -13.922 1 96.75 230 CYS B N 1
ATOM 3989 C CA . CYS B 1 230 ? 18.906 -12.086 -14.039 1 96.75 230 CYS B CA 1
ATOM 3990 C C . CYS B 1 230 ? 19.125 -12.844 -15.344 1 96.75 230 CYS B C 1
ATOM 3992 O O . CYS B 1 230 ? 18.5 -13.875 -15.57 1 96.75 230 CYS B O 1
ATOM 3994 N N . LYS B 1 231 ? 20.047 -12.375 -16.141 1 95.12 231 LYS B N 1
ATOM 3995 C CA . LYS B 1 231 ? 20.328 -13.008 -17.422 1 95.12 231 LYS B CA 1
ATOM 3996 C C . LYS B 1 231 ? 20.969 -14.383 -17.219 1 95.12 231 LYS B C 1
ATOM 3998 O O . LYS B 1 231 ? 20.703 -15.312 -17.984 1 95.12 231 LYS B O 1
ATOM 4003 N N . ILE B 1 232 ? 21.766 -14.492 -16.188 1 92.06 23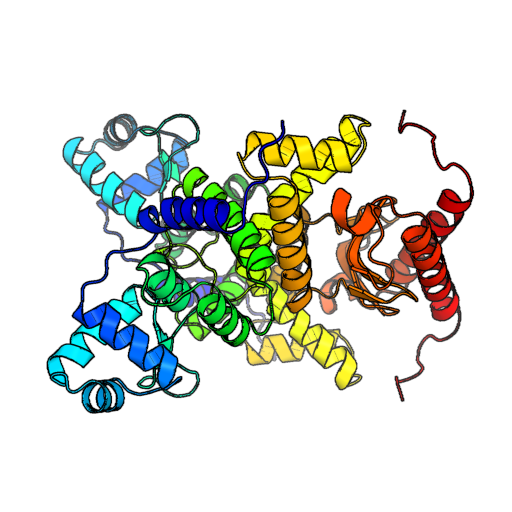2 ILE B N 1
ATOM 4004 C CA . ILE B 1 232 ? 22.516 -15.711 -15.938 1 92.06 232 ILE B CA 1
ATOM 4005 C C . ILE B 1 232 ? 21.641 -16.734 -15.219 1 92.06 232 ILE B C 1
ATOM 4007 O O . ILE B 1 232 ? 21.844 -17.938 -15.359 1 92.06 232 ILE B O 1
ATOM 4011 N N . GLN B 1 233 ? 20.656 -16.219 -14.484 1 90.75 233 GLN B N 1
ATOM 4012 C CA . GLN B 1 233 ? 19.75 -17.062 -13.695 1 90.75 233 GLN B CA 1
ATOM 4013 C C . GLN B 1 233 ? 20.531 -18 -12.781 1 90.75 233 GLN B C 1
ATOM 4015 O O . GLN B 1 233 ? 20.312 -19.203 -12.781 1 90.75 233 GLN B O 1
ATOM 4020 N N . CYS B 1 234 ? 21.562 -17.469 -12.086 1 90.12 234 CYS B N 1
ATOM 4021 C CA . CYS B 1 234 ? 22.438 -18.25 -11.227 1 90.12 234 CYS B CA 1
ATOM 4022 C C . CYS B 1 234 ? 21.703 -18.688 -9.961 1 90.12 234 CYS B C 1
ATOM 4024 O O . CYS B 1 234 ? 20.562 -18.297 -9.734 1 90.12 234 CYS B O 1
ATOM 4026 N N . GLN B 1 235 ? 22.375 -19.469 -9.148 1 93.81 235 GLN B N 1
ATOM 4027 C CA . GLN B 1 235 ? 21.797 -20.016 -7.93 1 93.81 235 GLN B CA 1
ATOM 4028 C C . GLN B 1 235 ? 21.406 -18.906 -6.961 1 93.81 235 GLN B C 1
ATOM 4030 O O . GLN B 1 235 ? 20.391 -19 -6.266 1 93.81 235 GLN B O 1
ATOM 4035 N N . HIS B 1 236 ? 22.125 -17.812 -6.93 1 95.25 236 HIS B N 1
ATOM 4036 C CA . HIS B 1 236 ? 21.828 -16.703 -6.027 1 95.25 236 HIS B CA 1
ATOM 4037 C C . HIS B 1 236 ? 20.5 -16.031 -6.375 1 95.25 236 HIS B C 1
ATOM 4039 O O . HIS B 1 236 ? 19.781 -15.57 -5.488 1 95.25 236 HIS B O 1
ATOM 4045 N N . PHE B 1 237 ? 20.219 -15.992 -7.645 1 96 237 PHE B N 1
ATOM 4046 C CA . PHE B 1 237 ? 18.969 -15.414 -8.117 1 96 237 PHE B CA 1
ATOM 4047 C C . PHE B 1 237 ? 17.781 -16.188 -7.57 1 96 237 PHE B C 1
ATOM 4049 O O . PHE B 1 237 ? 16.812 -15.602 -7.09 1 96 237 PHE B O 1
ATOM 4056 N N . TRP B 1 238 ? 17.938 -17.484 -7.52 1 94.69 238 TRP B N 1
ATOM 4057 C CA . TRP B 1 238 ? 16.828 -18.344 -7.145 1 94.69 238 TRP B CA 1
ATOM 405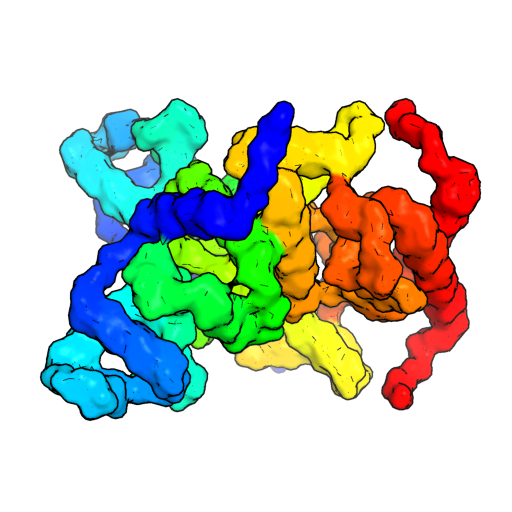8 C C . TRP B 1 238 ? 16.766 -18.531 -5.633 1 94.69 238 TRP B C 1
ATOM 4060 O O . TRP B 1 238 ? 15.672 -18.562 -5.051 1 94.69 238 TRP B O 1
ATOM 4070 N N . ASP B 1 239 ? 17.891 -18.547 -4.996 1 96.06 239 ASP 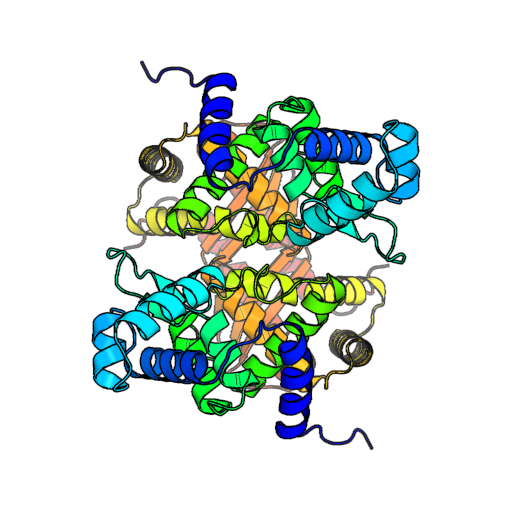B N 1
ATOM 4071 C CA . ASP B 1 239 ? 17.938 -18.953 -3.594 1 96.06 239 ASP B CA 1
ATOM 4072 C C . ASP B 1 239 ? 17.734 -17.75 -2.67 1 96.06 239 ASP B C 1
ATOM 4074 O O . ASP B 1 239 ? 17.172 -17.875 -1.582 1 96.06 239 ASP B O 1
ATOM 4078 N N . ASN B 1 240 ? 18.328 -16.656 -3.1 1 97.38 240 ASN B N 1
ATOM 4079 C CA . ASN B 1 240 ? 18.297 -15.523 -2.174 1 97.38 240 ASN B CA 1
ATOM 4080 C C . ASN B 1 240 ? 17.984 -14.211 -2.896 1 97.38 240 ASN B C 1
ATOM 4082 O O . ASN B 1 240 ? 18.438 -13.148 -2.475 1 97.38 240 ASN B O 1
ATOM 4086 N N . LEU B 1 241 ? 17.328 -14.305 -4.059 1 97.56 241 LEU B N 1
ATOM 4087 C CA . LEU B 1 241 ? 16.844 -13.148 -4.812 1 97.56 241 LEU B CA 1
ATOM 4088 C C . LEU B 1 241 ? 18 -12.266 -5.262 1 97.56 241 LEU B C 1
ATOM 4090 O O . LEU B 1 241 ? 17.859 -11.047 -5.371 1 97.56 241 LEU B O 1
ATOM 4094 N N . GLY B 1 242 ? 19.188 -12.828 -5.453 1 96.56 242 GLY B N 1
ATOM 4095 C CA . GLY B 1 242 ? 20.375 -12.117 -5.922 1 96.56 242 GLY B CA 1
ATOM 4096 C C . GLY B 1 242 ? 21.078 -11.336 -4.824 1 96.56 242 GLY B C 1
ATOM 4097 O O . GLY B 1 242 ? 22.094 -10.695 -5.07 1 96.56 242 GLY B O 1
ATOM 4098 N N . PHE B 1 243 ? 20.594 -11.43 -3.615 1 95.81 243 PHE B N 1
ATOM 4099 C CA . PHE B 1 243 ? 21.047 -10.609 -2.496 1 95.81 243 PHE B CA 1
ATOM 4100 C C . PHE B 1 243 ? 22.516 -10.836 -2.211 1 95.81 243 PHE B C 1
ATOM 4102 O O . PHE B 1 243 ? 23.25 -9.898 -1.873 1 95.81 243 PHE B O 1
ATOM 4109 N N . GLU B 1 244 ? 23.031 -12.062 -2.35 1 94.12 244 GLU B N 1
ATOM 4110 C CA . GLU B 1 244 ? 24.406 -12.406 -2.045 1 94.12 244 GLU B CA 1
ATOM 4111 C C . GLU B 1 244 ? 25.188 -12.75 -3.314 1 94.12 244 GLU B C 1
ATOM 4113 O O . GLU B 1 244 ? 26.234 -13.406 -3.25 1 94.12 244 GLU B O 1
ATOM 4118 N N . CYS B 1 245 ? 24.688 -12.336 -4.426 1 96.5 245 CYS B N 1
ATOM 4119 C CA . CYS B 1 245 ? 25.344 -12.602 -5.695 1 96.5 245 CYS B CA 1
ATOM 4120 C C . CYS B 1 245 ? 26.578 -11.719 -5.867 1 96.5 245 CYS B C 1
ATOM 4122 O O . CYS B 1 245 ? 26.453 -10.492 -5.941 1 96.5 245 CYS B O 1
ATOM 4124 N N . PRO B 1 246 ? 27.797 -12.312 -5.996 1 94.88 246 PRO B N 1
ATOM 4125 C CA . PRO B 1 246 ? 29.016 -11.516 -6.117 1 94.88 246 PRO B CA 1
ATOM 4126 C C . PRO B 1 246 ? 29.062 -10.695 -7.406 1 94.88 246 PRO B C 1
ATOM 4128 O O . PRO B 1 246 ? 29.547 -9.555 -7.402 1 94.88 246 PRO B O 1
ATOM 4131 N N . ILE B 1 247 ? 28.562 -11.203 -8.453 1 96.12 247 ILE B N 1
ATOM 4132 C CA . ILE B 1 247 ? 28.547 -10.484 -9.727 1 96.12 247 ILE B CA 1
ATOM 4133 C C . ILE B 1 247 ? 27.641 -9.258 -9.617 1 96.12 247 ILE B C 1
ATOM 4135 O O . ILE B 1 247 ? 28.016 -8.156 -10.016 1 96.12 247 ILE B O 1
ATOM 4139 N N . LEU B 1 248 ? 26.453 -9.453 -9.031 1 96.5 248 LEU B N 1
ATOM 4140 C CA . LEU B 1 248 ? 25.516 -8.344 -8.844 1 96.5 248 LEU B CA 1
ATOM 4141 C C . LEU B 1 248 ? 26.125 -7.25 -7.988 1 96.5 248 LEU B C 1
ATOM 4143 O O . LEU B 1 248 ? 26.047 -6.066 -8.328 1 96.5 248 LEU B O 1
ATOM 4147 N N . MET B 1 249 ? 26.781 -7.691 -6.965 1 94.06 249 MET B N 1
ATOM 4148 C CA . MET B 1 249 ? 27.359 -6.711 -6.047 1 94.06 249 MET B CA 1
ATOM 4149 C C . MET B 1 249 ? 28.469 -5.922 -6.727 1 94.06 249 MET B C 1
ATOM 4151 O O . MET B 1 249 ? 28.562 -4.707 -6.547 1 94.06 249 MET B O 1
ATOM 4155 N N . GLU B 1 250 ? 29.266 -6.598 -7.441 1 93.88 250 GLU B N 1
ATOM 4156 C CA . GLU B 1 250 ? 30.344 -5.934 -8.164 1 93.88 250 GLU B CA 1
ATOM 4157 C C . GLU B 1 250 ? 29.797 -4.941 -9.188 1 93.88 250 GLU B C 1
ATOM 4159 O O . GLU B 1 250 ? 30.266 -3.801 -9.258 1 93.88 250 GLU B O 1
ATOM 4164 N N . GLU B 1 251 ? 28.859 -5.332 -9.922 1 94.38 251 GLU B N 1
ATOM 4165 C CA . GLU B 1 251 ? 28.25 -4.469 -10.93 1 94.38 251 GLU B CA 1
ATOM 4166 C C . GLU B 1 251 ? 27.562 -3.266 -10.281 1 94.38 251 GLU B C 1
ATOM 4168 O O . GLU B 1 251 ? 27.641 -2.152 -10.805 1 94.38 251 GLU B O 1
ATOM 4173 N N . LEU B 1 252 ? 26.891 -3.543 -9.195 1 93.38 252 LEU B N 1
ATOM 4174 C CA . LEU B 1 252 ? 26.188 -2.48 -8.484 1 93.38 252 LEU B CA 1
ATOM 4175 C C . LEU B 1 252 ? 27.172 -1.439 -7.957 1 93.38 252 LEU B C 1
ATOM 4177 O O . LEU B 1 252 ? 26.922 -0.236 -8.07 1 93.38 252 LEU B O 1
ATOM 4181 N N . ARG B 1 253 ? 28.219 -1.896 -7.43 1 90.25 253 ARG B N 1
ATOM 4182 C CA . ARG B 1 253 ? 29.234 -0.982 -6.93 1 90.25 253 ARG B CA 1
ATOM 4183 C C . ARG B 1 253 ? 29.828 -0.138 -8.055 1 90.25 253 ARG B C 1
ATOM 4185 O O . ARG B 1 253 ? 30.062 1.06 -7.887 1 90.25 253 ARG B O 1
ATOM 4192 N N . GLY B 1 254 ? 30.078 -0.785 -9.117 1 88.88 254 GLY B N 1
ATOM 4193 C CA . GLY B 1 254 ? 30.531 -0.043 -10.281 1 88.88 254 GLY B CA 1
ATOM 4194 C C . GLY B 1 254 ? 29.562 1.048 -10.711 1 88.88 254 GLY B C 1
ATOM 4195 O O . GLY B 1 254 ? 29.984 2.172 -11 1 88.88 254 GLY B O 1
ATOM 4196 N N . ARG B 1 255 ? 28.359 0.732 -10.688 1 89.75 255 ARG B N 1
ATOM 4197 C CA . ARG B 1 255 ? 27.328 1.688 -11.078 1 89.75 255 ARG B CA 1
ATOM 4198 C C . ARG B 1 255 ? 27.25 2.842 -10.086 1 89.75 255 ARG B C 1
ATOM 4200 O O . ARG B 1 255 ? 27.109 4.004 -10.484 1 89.75 255 ARG B O 1
ATOM 4207 N N . LEU B 1 256 ? 27.297 2.496 -8.805 1 88.38 256 LEU B N 1
ATOM 4208 C CA . LEU B 1 256 ? 27.219 3.52 -7.766 1 88.38 256 LEU B CA 1
ATOM 4209 C C . LEU B 1 256 ? 28.438 4.441 -7.824 1 88.38 256 LEU B C 1
ATOM 4211 O O . LEU B 1 256 ? 28.312 5.648 -7.602 1 88.38 256 LEU B O 1
ATOM 4215 N N . ALA B 1 257 ? 29.531 3.881 -8.141 1 87.19 257 ALA B N 1
ATOM 4216 C CA . ALA B 1 257 ? 30.75 4.68 -8.273 1 87.19 257 ALA B CA 1
ATOM 4217 C C . ALA B 1 257 ? 30.625 5.688 -9.406 1 87.19 257 ALA B C 1
ATOM 4219 O O . ALA B 1 257 ? 31.062 6.832 -9.281 1 87.19 257 ALA B O 1
ATOM 4220 N N . THR B 1 258 ? 30.016 5.293 -10.414 1 84.88 258 THR B N 1
ATOM 4221 C CA . THR B 1 258 ? 29.844 6.176 -11.562 1 84.88 258 THR B CA 1
ATOM 4222 C C . THR B 1 258 ? 28.891 7.324 -11.219 1 84.88 258 THR B C 1
ATOM 4224 O O . THR B 1 258 ? 29.094 8.453 -11.672 1 84.88 258 THR B O 1
ATOM 4227 N N . ILE B 1 259 ? 27.891 6.996 -10.477 1 81.75 259 ILE B N 1
ATOM 4228 C CA . ILE B 1 259 ? 26.906 7.996 -10.078 1 81.75 259 ILE B CA 1
ATOM 4229 C C . ILE B 1 259 ? 27.578 9.062 -9.211 1 81.75 259 ILE B C 1
ATOM 4231 O O . ILE B 1 259 ? 27.297 10.25 -9.352 1 81.75 259 ILE B O 1
ATOM 4235 N N . THR B 1 260 ? 28.422 8.602 -8.391 1 79.94 260 THR B N 1
ATOM 4236 C CA . THR B 1 260 ? 29.078 9.516 -7.461 1 79.94 260 THR B CA 1
ATOM 4237 C C . THR B 1 260 ? 30.141 10.344 -8.18 1 79.94 260 THR B C 1
ATOM 4239 O O . THR B 1 260 ? 30.438 11.469 -7.766 1 79.94 260 THR B O 1
ATOM 4242 N N . ALA B 1 261 ? 30.703 9.812 -9.227 1 75.38 261 ALA B N 1
ATOM 4243 C CA . ALA B 1 261 ? 31.75 10.516 -9.984 1 75.38 261 ALA B CA 1
ATOM 4244 C C . ALA B 1 261 ? 31.125 11.547 -10.922 1 75.38 261 ALA B C 1
ATOM 4246 O O . ALA B 1 261 ? 31.734 12.594 -11.188 1 75.38 261 ALA B O 1
ATOM 4247 N N . GLN B 1 262 ? 30.094 11.195 -11.672 1 61.47 262 GLN B N 1
ATOM 4248 C CA . GLN B 1 262 ? 29.453 12.094 -12.633 1 61.47 262 GLN B CA 1
ATOM 4249 C C . GLN B 1 262 ? 28.969 13.367 -11.961 1 61.47 262 GLN B C 1
ATOM 4251 O O . GLN B 1 262 ? 28.984 14.445 -12.57 1 61.47 262 GLN B O 1
ATOM 4256 N N . THR B 1 263 ? 28.344 13.234 -10.859 1 52.28 263 THR B N 1
ATOM 4257 C CA . THR B 1 263 ? 27.703 14.414 -10.305 1 52.28 263 THR B CA 1
ATOM 4258 C C . THR B 1 263 ? 28.75 15.422 -9.812 1 52.28 263 THR B C 1
ATOM 4260 O O . THR B 1 263 ? 28.406 16.547 -9.453 1 52.28 263 THR B O 1
ATOM 4263 N N . ALA B 1 264 ? 30 14.953 -9.508 1 43.5 264 ALA B N 1
ATOM 4264 C CA . ALA B 1 264 ? 31 15.984 -9.242 1 43.5 264 ALA B CA 1
ATOM 4265 C C . ALA B 1 264 ? 31.172 16.906 -10.453 1 43.5 264 ALA B C 1
ATOM 4267 O O . ALA B 1 264 ? 31.609 18.047 -10.312 1 43.5 264 ALA B O 1
ATOM 4268 N N . CYS B 1 265 ? 31.078 16.328 -11.695 1 37.16 265 CYS B N 1
ATOM 4269 C CA . CYS B 1 265 ? 31.297 17.312 -12.758 1 37.16 265 CYS B CA 1
ATOM 4270 C C . CYS B 1 265 ? 30.062 18.172 -12.953 1 37.16 265 CYS B C 1
ATOM 4272 O O . CYS B 1 265 ? 30.172 19.406 -13.055 1 37.16 265 CYS B O 1
ATOM 4274 N N . THR B 1 266 ? 29.016 17.703 -14.141 1 33.44 266 THR B N 1
ATOM 4275 C CA . THR B 1 266 ? 28.156 18.641 -14.852 1 33.44 266 THR B CA 1
ATOM 4276 C C . THR B 1 266 ? 26.906 18.969 -14.031 1 33.44 266 THR B C 1
ATOM 4278 O O . THR B 1 266 ? 26.078 18.094 -13.773 1 33.44 266 THR B O 1
ATOM 4281 N N . PRO B 1 267 ? 26.75 19.797 -13.078 1 33.66 267 PRO B N 1
ATOM 4282 C CA . PRO B 1 267 ? 25.484 20.297 -12.547 1 33.66 267 PRO B CA 1
ATOM 4283 C C . PRO B 1 267 ? 24.344 20.25 -13.57 1 33.66 267 PRO B C 1
ATOM 4285 O O . PRO B 1 267 ? 23.234 19.844 -13.242 1 33.66 267 PRO B O 1
ATOM 4288 N N . ASN B 1 268 ? 24.188 21.297 -14.57 1 28.73 268 ASN B N 1
ATOM 4289 C CA . ASN B 1 268 ? 23.281 21.984 -15.492 1 28.73 268 ASN B CA 1
ATOM 4290 C C . ASN B 1 268 ? 23.031 21.156 -16.75 1 28.73 268 ASN B C 1
ATOM 4292 O O . ASN B 1 268 ? 22.656 21.703 -17.781 1 28.73 268 ASN B O 1
ATOM 4296 N N . GLN B 1 269 ? 23.719 20.062 -17.094 1 29.27 269 GLN B N 1
ATOM 4297 C CA . GLN B 1 269 ? 23.406 19.828 -18.5 1 29.27 269 GLN B CA 1
ATOM 4298 C C . GLN B 1 269 ? 22.031 19.203 -18.672 1 29.27 269 GLN B C 1
ATOM 4300 O O . GLN B 1 269 ? 21.719 18.203 -18.031 1 29.27 269 GLN B O 1
ATOM 4305 N N . PRO B 1 270 ? 21.016 19.875 -19.312 1 27.41 270 PRO B N 1
ATOM 4306 C CA . PRO B 1 270 ? 19.688 19.422 -19.719 1 27.41 270 PRO B CA 1
ATOM 4307 C C . PRO B 1 270 ? 19.688 18.031 -20.344 1 27.41 270 PRO B C 1
ATOM 4309 O O . PRO B 1 270 ? 20.625 17.688 -21.062 1 27.41 270 PRO B O 1
ATOM 4312 N N . LEU B 1 271 ? 19.203 17 -19.688 1 26.23 271 LEU B N 1
ATOM 4313 C CA . LEU B 1 271 ? 19.016 15.742 -20.406 1 26.23 271 LEU B CA 1
ATOM 4314 C C . LEU B 1 271 ? 18.609 16.016 -21.859 1 26.23 271 LEU B C 1
ATOM 4316 O O . LEU B 1 271 ? 17.531 16.562 -22.125 1 26.23 271 LEU B O 1
ATOM 4320 N N . THR B 1 272 ? 19.531 16.234 -22.828 1 21.75 272 THR B N 1
ATOM 4321 C CA . THR B 1 272 ? 19.188 16.156 -24.234 1 21.75 272 THR B CA 1
ATOM 4322 C C . THR B 1 272 ? 18.703 14.75 -24.594 1 21.75 272 THR B C 1
ATOM 4324 O O . THR B 1 272 ? 19.281 13.758 -24.156 1 21.75 272 THR B O 1
#